Protein AF-A0A950PZ15-F1 (afdb_monomer)

Radius of gyration: 26.71 Å; Cα contacts (8 Å, |Δi|>4): 1167; chains: 1; bounding box: 74×47×78 Å

Nearest PDB structures (foldseek):
  2j6h-assembly1_B  TM=7.755E-01  e=8.321E-18  Escherichia coli
  3ooj-assembly1_D  TM=6.116E-01  e=2.075E-18  Escherichia coli
  3ooj-assembly1_B  TM=5.964E-01  e=4.493E-17  Escherichia coli
  3ooj-assembly1_E  TM=6.106E-01  e=2.197E-16  Escherichia coli
  1xfg-assembly1_A  TM=8.527E-01  e=1.320E-13  Escherichia coli

Structure (mmCIF, N/CA/C/O backbone):
data_AF-A0A950PZ15-F1
#
_entry.id   AF-A0A950PZ15-F1
#
loop_
_atom_site.group_PDB
_atom_site.id
_atom_site.type_symbol
_atom_site.label_atom_id
_atom_site.label_alt_id
_atom_site.label_comp_id
_atom_site.label_asym_id
_atom_site.label_entity_id
_atom_site.label_seq_id
_atom_site.pdbx_PDB_ins_code
_atom_site.Cartn_x
_atom_site.Cartn_y
_atom_site.Cartn_z
_atom_site.occupancy
_atom_site.B_iso_or_equiv
_atom_site.auth_seq_id
_atom_site.auth_comp_id
_atom_site.auth_asym_id
_atom_site.auth_atom_id
_atom_site.pdbx_PDB_model_num
ATOM 1 N N . MET A 1 1 ? 3.028 -14.295 1.672 1.00 61.94 1 MET A N 1
ATOM 2 C CA . MET A 1 1 ? 3.253 -13.187 2.635 1.00 61.94 1 MET A CA 1
ATOM 3 C C . MET A 1 1 ? 1.940 -12.449 2.779 1.00 61.94 1 MET A C 1
ATOM 5 O O . MET A 1 1 ? 1.240 -12.318 1.803 1.00 61.94 1 MET A O 1
ATOM 9 N N . CYS A 1 2 ? 1.546 -11.989 3.948 1.00 87.62 2 CYS A N 1
ATOM 10 C CA . CYS A 1 2 ? 0.302 -11.224 4.066 1.00 87.62 2 CYS A CA 1
ATOM 11 C C . CYS A 1 2 ? 0.495 -9.767 3.574 1.00 87.62 2 CYS A C 1
ATOM 13 O O . CYS A 1 2 ? 1.622 -9.350 3.293 1.00 87.62 2 CYS A O 1
ATOM 15 N N . GLY A 1 3 ? -0.577 -8.987 3.449 1.00 93.81 3 GLY A N 1
ATOM 16 C CA . GLY A 1 3 ? -0.534 -7.568 3.093 1.00 93.81 3 GLY A CA 1
ATOM 17 C C . GLY A 1 3 ? -1.126 -6.694 4.194 1.00 93.81 3 GLY A C 1
ATOM 18 O O . GLY A 1 3 ? -2.296 -6.861 4.508 1.00 93.81 3 GLY A O 1
ATOM 19 N N . ILE A 1 4 ? -0.359 -5.752 4.750 1.00 97.75 4 ILE A N 1
ATOM 20 C CA . ILE A 1 4 ? -0.868 -4.725 5.684 1.00 97.75 4 ILE A CA 1
ATOM 21 C C . ILE A 1 4 ? -1.201 -3.466 4.894 1.00 97.75 4 ILE A C 1
ATOM 23 O O . ILE A 1 4 ? -0.407 -3.073 4.038 1.00 97.75 4 ILE A O 1
ATOM 27 N N . ILE A 1 5 ? -2.324 -2.825 5.219 1.00 98.19 5 ILE A N 1
ATOM 28 C CA . ILE A 1 5 ? -2.656 -1.469 4.777 1.00 98.19 5 ILE A CA 1
ATOM 29 C C . ILE A 1 5 ? -3.187 -0.648 5.954 1.00 98.19 5 ILE A C 1
ATOM 31 O O . ILE A 1 5 ? -3.968 -1.146 6.760 1.00 98.19 5 ILE A O 1
ATOM 35 N N . ALA A 1 6 ? -2.811 0.619 6.050 1.00 98.44 6 ALA A N 1
ATOM 36 C CA . ALA A 1 6 ? -3.515 1.576 6.892 1.00 98.44 6 ALA A CA 1
ATOM 37 C C . ALA A 1 6 ? -3.532 2.952 6.232 1.00 98.44 6 ALA A C 1
ATOM 39 O O . ALA A 1 6 ? -2.592 3.316 5.523 1.00 98.44 6 ALA A O 1
ATOM 40 N N . VAL A 1 7 ? -4.598 3.710 6.470 1.00 98.44 7 VAL A N 1
ATOM 41 C CA . VAL A 1 7 ? -4.742 5.083 5.984 1.00 98.44 7 VAL A CA 1
ATOM 42 C C . VAL A 1 7 ? -5.100 5.966 7.167 1.00 98.44 7 VAL A C 1
ATOM 44 O O . VAL A 1 7 ? -6.135 5.770 7.807 1.00 98.44 7 VAL A O 1
ATOM 47 N N . LEU A 1 8 ? -4.222 6.927 7.441 1.00 97.38 8 LEU A N 1
ATOM 48 C CA . LEU A 1 8 ? -4.380 7.921 8.493 1.00 97.38 8 LEU A CA 1
ATOM 49 C C . LEU A 1 8 ? -4.271 9.305 7.855 1.00 97.38 8 LEU A C 1
ATOM 51 O O . LEU A 1 8 ? -3.208 9.677 7.358 1.00 97.38 8 LEU A O 1
ATOM 55 N N . SER A 1 9 ? -5.377 10.043 7.821 1.00 95.31 9 SER A N 1
ATOM 56 C CA . SER A 1 9 ? -5.491 11.308 7.086 1.00 95.31 9 SER A CA 1
ATOM 57 C C . SER A 1 9 ? -5.862 12.483 7.980 1.00 95.31 9 SER A C 1
ATOM 59 O O . SER A 1 9 ? -6.587 12.320 8.961 1.00 95.31 9 SER A O 1
ATOM 61 N N . ARG A 1 10 ? -5.451 13.686 7.576 1.00 94.62 10 ARG A N 1
ATOM 62 C CA . ARG A 1 10 ? -5.917 14.962 8.135 1.00 94.62 10 ARG A CA 1
ATOM 63 C C . ARG A 1 10 ? -6.850 15.687 7.156 1.00 94.62 10 ARG A C 1
ATOM 65 O O . ARG A 1 10 ? -6.909 15.317 5.983 1.00 94.62 10 ARG A O 1
ATOM 72 N N . PRO A 1 11 ? -7.580 16.726 7.607 1.00 93.44 11 PRO A N 1
ATOM 73 C CA . PRO A 1 11 ? -8.346 17.579 6.706 1.00 93.44 11 PRO A CA 1
ATOM 74 C C . PRO A 1 11 ? -7.471 18.163 5.595 1.00 93.44 11 PRO A C 1
ATOM 76 O O . PRO A 1 11 ? -6.325 18.538 5.843 1.00 93.44 11 PRO A O 1
ATOM 79 N N . ALA A 1 12 ? -8.037 18.261 4.391 1.00 92.75 12 ALA A N 1
ATOM 80 C CA . ALA A 1 12 ? -7.326 18.783 3.234 1.00 92.75 12 ALA A CA 1
ATOM 81 C C . ALA A 1 12 ? -6.809 20.208 3.487 1.00 92.75 12 ALA A C 1
ATOM 83 O O . ALA A 1 12 ? -7.537 21.072 3.983 1.00 92.75 12 ALA A O 1
ATOM 84 N N . THR A 1 13 ? -5.557 20.457 3.116 1.00 90.38 13 THR A N 1
ATOM 85 C CA . THR A 1 13 ? -4.885 21.750 3.318 1.00 90.38 13 THR A CA 1
ATOM 86 C C . THR A 1 13 ? -4.995 22.688 2.119 1.00 90.38 13 THR A C 1
ATOM 88 O O . THR A 1 13 ? -4.675 23.874 2.231 1.00 90.38 13 THR A O 1
ATOM 91 N N . ARG A 1 14 ? -5.502 22.193 0.984 1.00 94.06 14 ARG A N 1
ATOM 92 C CA . ARG A 1 14 ? -5.717 22.965 -0.245 1.00 94.06 14 ARG A CA 1
ATOM 93 C C . ARG A 1 14 ? -7.163 22.883 -0.746 1.00 94.06 14 ARG A C 1
ATOM 95 O O . ARG A 1 14 ? -7.847 21.897 -0.471 1.00 94.06 14 ARG A O 1
ATOM 102 N N . PRO A 1 15 ? -7.626 23.884 -1.518 1.00 93.62 15 PRO A N 1
ATOM 103 C CA . PRO A 1 15 ? -8.917 23.807 -2.190 1.00 93.62 15 PRO A CA 1
ATOM 104 C C . PRO A 1 15 ? -8.911 22.784 -3.338 1.00 93.62 15 PRO A C 1
ATOM 106 O O . PRO A 1 15 ? -7.854 22.374 -3.834 1.00 93.62 15 PRO A O 1
ATOM 109 N N . ALA A 1 16 ? -10.114 22.415 -3.785 1.00 94.94 16 ALA A N 1
ATOM 110 C CA . ALA A 1 16 ? -10.309 21.688 -5.035 1.00 94.94 16 ALA A CA 1
ATOM 111 C C . ALA A 1 16 ? -9.708 22.477 -6.220 1.00 94.94 16 ALA A C 1
ATOM 113 O O . ALA A 1 16 ? -9.773 23.712 -6.228 1.00 94.94 16 ALA A O 1
ATOM 114 N N . PRO A 1 17 ? -9.081 21.796 -7.198 1.00 96.38 17 PRO A N 1
ATOM 115 C CA . PRO A 1 17 ? -8.518 22.451 -8.375 1.00 96.38 17 PRO A CA 1
ATOM 116 C C . PRO A 1 17 ? -9.595 23.133 -9.228 1.00 96.38 17 PRO A C 1
ATOM 118 O O . PRO A 1 17 ? -10.727 22.660 -9.307 1.00 96.38 17 PRO A O 1
ATOM 121 N N . ASP A 1 18 ? -9.217 24.221 -9.907 1.00 96.81 18 ASP A N 1
ATOM 122 C CA . ASP A 1 18 ? -10.120 24.928 -10.816 1.00 96.81 18 ASP A CA 1
ATOM 123 C C . ASP A 1 18 ? -10.518 24.033 -12.014 1.00 96.81 18 ASP A C 1
ATOM 125 O O . ASP A 1 18 ? -9.640 23.530 -12.728 1.00 96.81 18 ASP A O 1
ATOM 129 N N . PRO A 1 19 ? -11.826 23.843 -12.274 1.00 96.69 19 PRO A N 1
ATOM 130 C CA . PRO A 1 19 ? -12.324 23.040 -13.391 1.00 96.69 19 PRO A CA 1
ATOM 131 C C . PRO A 1 19 ? -11.833 23.501 -14.765 1.00 96.69 19 PRO A C 1
ATOM 133 O O . PRO A 1 19 ? -11.508 22.672 -15.615 1.00 96.69 19 PRO A O 1
ATOM 136 N N . GLY A 1 20 ? -11.790 24.817 -14.997 1.00 97.31 20 GLY A N 1
ATOM 137 C CA . GLY A 1 20 ? -11.368 25.391 -16.274 1.00 97.31 20 GLY A CA 1
ATOM 138 C C . GLY A 1 20 ? -9.893 25.117 -16.543 1.00 97.31 20 GLY A C 1
ATOM 139 O O . GLY A 1 20 ? -9.538 24.671 -17.633 1.00 97.31 20 GLY A O 1
ATOM 140 N N . TRP A 1 21 ? -9.059 25.286 -15.518 1.00 97.81 21 TRP A N 1
ATOM 141 C CA . TRP A 1 21 ? -7.638 24.969 -15.552 1.00 97.81 21 TRP A CA 1
ATOM 142 C C . TRP A 1 21 ? -7.389 23.489 -15.859 1.00 97.81 21 TRP A C 1
ATOM 144 O O . TRP A 1 21 ? -6.567 23.184 -16.720 1.00 97.81 21 TRP A O 1
ATOM 154 N N . LEU A 1 22 ? -8.118 22.561 -15.226 1.00 97.94 22 LEU A N 1
ATOM 155 C CA . LEU A 1 22 ? -7.974 21.123 -15.501 1.00 97.94 22 LEU A CA 1
ATOM 156 C C . LEU A 1 22 ? -8.229 20.798 -16.977 1.00 97.94 22 LEU A C 1
ATOM 158 O O . LEU A 1 22 ? -7.446 20.085 -17.607 1.00 97.94 22 LEU A O 1
ATOM 162 N N . VAL A 1 23 ? -9.313 21.342 -17.531 1.00 97.44 23 VAL A N 1
ATOM 163 C CA . VAL A 1 23 ? -9.720 21.110 -18.922 1.00 97.44 23 VAL A CA 1
ATOM 164 C C . VAL A 1 23 ? -8.720 21.729 -19.895 1.00 97.44 23 VAL A C 1
ATOM 166 O O . VAL A 1 23 ? -8.319 21.073 -20.856 1.00 97.44 23 VAL A O 1
ATOM 169 N N . GLU A 1 24 ? -8.280 22.961 -19.635 1.00 98.12 24 GLU A N 1
ATOM 170 C CA . GLU A 1 24 ? -7.276 23.651 -20.448 1.00 98.12 24 GLU A CA 1
ATOM 171 C C . GLU A 1 24 ? -5.953 22.875 -20.477 1.00 98.12 24 GLU A C 1
ATOM 173 O O . GLU A 1 24 ? -5.402 22.632 -21.551 1.00 98.12 24 GLU A O 1
ATOM 178 N N . ARG A 1 25 ? -5.459 22.433 -19.313 1.00 98.12 25 ARG A N 1
ATOM 179 C CA . ARG A 1 25 ? -4.197 21.687 -19.207 1.00 98.12 25 ARG A CA 1
ATOM 180 C C . ARG A 1 25 ? -4.287 20.323 -19.879 1.00 98.12 25 ARG A C 1
ATOM 182 O O . ARG A 1 25 ? -3.388 19.973 -20.636 1.00 98.12 25 ARG A O 1
ATOM 189 N N . ALA A 1 26 ? -5.371 19.577 -19.672 1.00 97.06 26 ALA A N 1
ATOM 190 C CA . ALA A 1 26 ? -5.558 18.288 -20.335 1.00 97.06 26 ALA A CA 1
ATOM 191 C C . ALA A 1 26 ? -5.613 18.441 -21.868 1.00 97.06 26 ALA A C 1
ATOM 193 O O . ALA A 1 26 ? -4.955 17.690 -22.589 1.00 97.06 26 ALA A O 1
ATOM 194 N N . ALA A 1 27 ? -6.330 19.451 -22.374 1.00 97.81 27 ALA A N 1
ATOM 195 C CA . ALA A 1 27 ? -6.372 19.753 -23.804 1.00 97.81 27 ALA A CA 1
ATOM 196 C C . ALA A 1 27 ? -4.999 20.177 -24.352 1.00 97.81 27 ALA A C 1
ATOM 198 O O . ALA A 1 27 ? -4.621 19.755 -25.445 1.00 97.81 27 ALA A O 1
ATOM 199 N N . ALA A 1 28 ? -4.231 20.965 -23.593 1.00 97.69 28 ALA A N 1
ATOM 200 C CA . ALA A 1 28 ? -2.872 21.350 -23.962 1.00 97.69 28 ALA A CA 1
ATOM 201 C C . ALA A 1 28 ? -1.939 20.134 -24.050 1.00 97.69 28 ALA A C 1
ATOM 203 O O . ALA A 1 28 ? -1.218 20.004 -25.034 1.00 97.69 28 ALA A O 1
ATOM 204 N N . ALA A 1 29 ? -1.996 19.210 -23.083 1.00 97.38 29 ALA A N 1
ATOM 205 C CA . ALA A 1 29 ? -1.228 17.966 -23.141 1.00 97.38 29 ALA A CA 1
ATOM 206 C C . ALA A 1 29 ? -1.559 17.153 -24.399 1.00 97.38 29 ALA A C 1
ATOM 208 O O . ALA A 1 29 ? -0.649 16.725 -25.104 1.00 97.38 29 ALA A O 1
ATOM 209 N N . ALA A 1 30 ? -2.849 17.000 -24.714 1.00 97.12 30 ALA A N 1
ATOM 210 C CA . ALA A 1 30 ? -3.300 16.304 -25.916 1.00 97.12 30 ALA A CA 1
ATOM 211 C C . ALA A 1 30 ? -2.791 16.961 -27.209 1.00 97.12 30 ALA A C 1
ATOM 213 O O . ALA A 1 30 ? -2.390 16.257 -28.132 1.00 97.12 30 ALA A O 1
ATOM 214 N N . ALA A 1 31 ? -2.769 18.296 -27.275 1.00 95.88 31 ALA A N 1
ATOM 215 C CA . ALA A 1 31 ? -2.274 19.025 -28.444 1.00 95.88 31 ALA A CA 1
ATOM 216 C C . ALA A 1 31 ? -0.743 18.951 -28.599 1.00 95.88 31 ALA A C 1
ATOM 218 O O . ALA A 1 31 ? -0.238 19.084 -29.713 1.00 95.88 31 ALA A O 1
ATOM 219 N N . SER A 1 32 ? -0.017 18.748 -27.495 1.00 94.69 32 SER A N 1
ATOM 220 C CA . SER A 1 32 ? 1.446 18.645 -27.473 1.00 94.69 32 SER A CA 1
ATOM 221 C C . SER A 1 32 ? 1.978 17.274 -27.888 1.00 94.69 32 SER A C 1
ATOM 223 O O . SER A 1 32 ? 3.173 17.161 -28.154 1.00 94.69 32 SER A O 1
ATOM 225 N N . VAL A 1 33 ? 1.141 16.230 -27.955 1.00 95.25 33 VAL A N 1
ATOM 226 C CA . VAL A 1 33 ? 1.595 14.905 -28.406 1.00 95.25 33 VAL A CA 1
ATOM 227 C C . VAL A 1 33 ? 1.937 14.967 -29.901 1.00 95.25 33 VAL A C 1
ATOM 229 O O . VAL A 1 33 ? 1.051 15.215 -30.725 1.00 95.25 33 VAL A O 1
ATOM 232 N N . PRO A 1 34 ? 3.209 14.759 -30.289 1.00 93.81 34 PRO A N 1
ATOM 233 C CA . PRO A 1 34 ? 3.625 14.937 -31.671 1.00 93.81 34 PRO A CA 1
ATOM 234 C C . PRO A 1 34 ? 3.184 13.759 -32.547 1.00 93.81 34 PRO A C 1
ATOM 236 O O . PRO A 1 34 ? 3.093 12.615 -32.104 1.00 93.81 34 PRO A O 1
ATOM 239 N N . ALA A 1 35 ? 2.990 14.024 -33.839 1.00 91.19 35 ALA A N 1
ATOM 240 C CA . ALA A 1 35 ? 2.902 12.956 -34.832 1.00 91.19 35 ALA A CA 1
ATOM 241 C C . ALA A 1 35 ? 4.288 12.310 -35.049 1.00 91.19 35 ALA A C 1
ATOM 243 O O . ALA A 1 35 ? 5.297 13.002 -34.911 1.00 91.19 35 ALA A O 1
ATOM 244 N N . PRO A 1 36 ? 4.376 11.042 -35.499 1.00 86.25 36 PRO A N 1
ATOM 245 C CA . PRO A 1 36 ? 5.661 10.360 -35.701 1.00 86.25 36 PRO A CA 1
ATOM 246 C C . PRO A 1 36 ? 6.640 11.030 -36.680 1.00 86.25 36 PRO A C 1
ATOM 248 O O . PRO A 1 36 ? 7.835 10.763 -36.645 1.00 86.25 36 PRO A O 1
ATOM 251 N N . THR A 1 37 ? 6.151 11.903 -37.565 1.00 79.62 37 THR A N 1
ATOM 252 C CA . THR A 1 37 ? 6.972 12.696 -38.500 1.00 79.62 37 THR A CA 1
ATOM 253 C C . THR A 1 37 ? 7.346 14.081 -37.956 1.00 79.62 37 THR A C 1
ATOM 255 O O . THR A 1 37 ? 7.822 14.927 -38.713 1.00 79.62 37 THR A O 1
ATOM 258 N N . GLY A 1 38 ? 7.043 14.360 -36.687 1.00 76.31 38 GLY A N 1
ATOM 259 C CA . GLY A 1 38 ? 7.308 15.636 -36.031 1.00 76.31 38 GLY A CA 1
ATOM 260 C C . GLY A 1 38 ? 8.795 15.878 -35.771 1.00 76.31 38 GLY A C 1
ATOM 261 O O . GLY A 1 38 ? 9.592 14.946 -35.689 1.00 76.31 38 GLY A O 1
ATOM 262 N N . GLN A 1 39 ? 9.164 17.151 -35.639 1.00 76.88 39 GLN A N 1
ATOM 263 C CA . GLN A 1 39 ? 10.465 17.548 -35.094 1.00 76.88 39 GLN A CA 1
ATOM 264 C C . GLN A 1 39 ? 10.415 17.504 -33.561 1.00 76.88 39 GLN A C 1
ATOM 266 O O . GLN A 1 39 ? 9.332 17.581 -32.987 1.00 76.88 39 GLN A O 1
ATOM 271 N N . ASP A 1 40 ? 11.575 17.359 -32.916 1.00 86.12 40 ASP A N 1
ATOM 272 C CA . ASP A 1 40 ? 11.737 17.420 -31.455 1.00 86.12 40 ASP A CA 1
ATOM 273 C C . ASP A 1 40 ? 10.819 16.476 -30.649 1.00 86.12 40 ASP A C 1
ATOM 275 O O . ASP A 1 40 ? 10.386 16.808 -29.545 1.00 86.12 40 ASP A O 1
ATOM 279 N N . LEU A 1 41 ? 10.565 15.269 -31.181 1.00 91.19 41 LEU A N 1
ATOM 280 C CA . LEU A 1 41 ? 9.640 14.275 -30.610 1.00 91.19 41 LEU A CA 1
ATOM 281 C C . LEU A 1 41 ? 9.799 14.110 -29.093 1.00 91.19 41 LEU A C 1
ATOM 283 O O . LEU A 1 41 ? 8.831 14.254 -28.351 1.00 91.19 41 LEU A O 1
ATOM 287 N N . THR A 1 42 ? 11.022 13.843 -28.629 1.00 93.56 42 THR A N 1
ATOM 288 C CA . THR A 1 42 ? 11.321 13.601 -27.211 1.00 93.56 42 THR A CA 1
ATOM 289 C C . THR A 1 42 ? 10.950 14.792 -26.328 1.00 93.56 42 THR A C 1
ATOM 291 O O . THR A 1 42 ? 10.376 14.597 -25.257 1.00 93.56 42 THR A O 1
ATOM 294 N N . ALA A 1 43 ? 11.226 16.020 -26.777 1.00 94.81 43 ALA A N 1
ATOM 295 C CA . ALA A 1 43 ? 10.901 17.226 -26.020 1.00 94.81 43 ALA A CA 1
ATOM 296 C C . ALA A 1 43 ? 9.382 17.435 -25.942 1.00 94.81 43 ALA A C 1
ATOM 298 O O . ALA A 1 43 ? 8.852 17.615 -24.851 1.00 94.81 43 ALA A O 1
ATOM 299 N N . SER A 1 44 ? 8.664 17.307 -27.064 1.00 96.06 44 SER A N 1
ATOM 300 C CA . SER A 1 44 ? 7.201 17.460 -27.087 1.00 96.06 44 SER A CA 1
ATOM 301 C C . SER A 1 44 ? 6.474 16.397 -26.254 1.00 96.06 44 SER A C 1
ATOM 303 O O . SER A 1 44 ? 5.520 16.712 -25.543 1.00 96.06 44 SER A O 1
ATOM 305 N N . ILE A 1 45 ? 6.949 15.146 -26.279 1.00 97.56 45 ILE A N 1
ATOM 306 C CA . ILE A 1 45 ? 6.438 14.070 -25.413 1.00 97.56 45 ILE A CA 1
ATOM 307 C C . ILE A 1 45 ? 6.703 14.406 -23.940 1.00 97.56 45 ILE A C 1
ATOM 309 O O . ILE A 1 45 ? 5.813 14.252 -23.102 1.00 97.56 45 ILE A O 1
ATOM 313 N N . GLY A 1 46 ? 7.905 14.898 -23.624 1.00 97.31 46 GLY A N 1
ATOM 314 C CA . GLY A 1 46 ? 8.274 15.335 -22.278 1.00 97.31 46 GLY A CA 1
ATOM 315 C C . GLY A 1 46 ? 7.411 16.488 -21.755 1.00 97.31 46 GLY A C 1
ATOM 316 O O . GLY A 1 46 ? 7.008 16.460 -20.590 1.00 97.31 46 GLY A O 1
ATOM 317 N N . ASP A 1 47 ? 7.079 17.457 -22.608 1.00 96.75 47 ASP A N 1
ATOM 318 C CA . ASP A 1 47 ? 6.190 18.575 -22.278 1.00 96.75 47 ASP A CA 1
ATOM 319 C C . ASP A 1 47 ? 4.757 18.093 -22.025 1.00 96.75 47 ASP A C 1
ATOM 321 O O . ASP A 1 47 ? 4.147 18.464 -21.020 1.00 96.75 47 ASP A O 1
ATOM 325 N N . ALA A 1 48 ? 4.226 17.218 -22.887 1.00 97.94 48 ALA A N 1
ATOM 326 C CA . ALA A 1 48 ? 2.911 16.609 -22.687 1.00 97.94 48 ALA A CA 1
ATOM 327 C C . ALA A 1 48 ? 2.847 15.829 -21.361 1.00 97.94 48 ALA A C 1
ATOM 329 O O . ALA A 1 48 ? 1.877 15.959 -20.610 1.00 97.94 48 ALA A O 1
ATOM 330 N N . ALA A 1 49 ? 3.905 15.076 -21.037 1.00 98.38 49 ALA A N 1
ATOM 331 C CA . ALA A 1 49 ? 4.011 14.339 -19.783 1.00 98.38 49 ALA A CA 1
ATOM 332 C C . ALA A 1 49 ? 4.011 15.281 -18.572 1.00 98.38 49 ALA A C 1
ATOM 334 O O . ALA A 1 49 ? 3.230 15.083 -17.645 1.00 98.38 49 ALA A O 1
ATOM 335 N N . ALA A 1 50 ? 4.821 16.345 -18.601 1.00 98.25 50 ALA A N 1
ATOM 336 C CA . ALA A 1 50 ? 4.891 17.328 -17.520 1.00 98.25 50 ALA A CA 1
ATOM 337 C C . ALA A 1 50 ? 3.535 18.008 -17.258 1.00 98.25 50 ALA A C 1
ATOM 339 O O . ALA A 1 50 ? 3.145 18.205 -16.107 1.00 98.25 50 ALA A O 1
ATOM 340 N N . VAL A 1 51 ? 2.782 18.324 -18.316 1.00 98.31 51 VAL A N 1
ATOM 341 C CA . VAL A 1 51 ? 1.436 18.897 -18.182 1.00 98.31 51 VAL A CA 1
ATOM 342 C C . VAL A 1 51 ? 0.475 17.912 -17.507 1.00 98.31 51 VAL A C 1
ATOM 344 O O . VAL A 1 51 ? -0.269 18.318 -16.614 1.00 98.31 51 VAL A O 1
ATOM 347 N N . LEU A 1 52 ? 0.487 16.630 -17.888 1.00 98.50 52 LEU A N 1
ATOM 348 C CA . LEU A 1 52 ? -0.364 15.618 -17.250 1.00 98.50 52 LEU A CA 1
ATOM 349 C C . LEU A 1 52 ? 0.058 15.305 -15.811 1.00 98.50 52 LEU A C 1
ATOM 351 O O . LEU A 1 52 ? -0.806 15.047 -14.979 1.00 98.50 52 LEU A O 1
ATOM 355 N N . GLU A 1 53 ? 1.346 15.379 -15.484 1.00 98.12 53 GLU A N 1
ATOM 356 C CA . GLU A 1 53 ? 1.828 15.254 -14.103 1.00 98.12 53 GLU A CA 1
ATOM 357 C C . GLU A 1 53 ? 1.335 16.399 -13.210 1.00 98.12 53 GLU A C 1
ATOM 359 O O . GLU A 1 53 ? 1.013 16.176 -12.042 1.00 98.12 53 GLU A O 1
ATOM 364 N N . ASP A 1 54 ? 1.232 17.622 -13.741 1.00 98.00 54 ASP A N 1
ATOM 365 C CA . ASP A 1 54 ? 0.617 18.736 -13.014 1.00 98.00 54 ASP A CA 1
ATOM 366 C C . ASP A 1 54 ? -0.873 18.491 -12.763 1.00 98.00 54 ASP A C 1
ATOM 368 O O . ASP A 1 54 ? -1.367 18.771 -11.667 1.00 98.00 54 ASP A O 1
ATOM 372 N N . VAL A 1 55 ? -1.579 17.948 -13.760 1.00 98.25 55 VAL A N 1
ATOM 373 C CA . VAL A 1 55 ? -2.991 17.562 -13.637 1.00 98.25 55 VAL A CA 1
ATOM 374 C C . VAL A 1 55 ? -3.155 16.447 -12.598 1.00 98.25 55 VAL A C 1
ATOM 376 O O . VAL A 1 55 ? -3.987 16.590 -11.705 1.00 98.25 55 VAL A O 1
ATOM 379 N N . ASP A 1 56 ? -2.336 15.388 -12.640 1.00 97.81 56 ASP A N 1
ATOM 380 C CA . ASP A 1 56 ? -2.318 14.331 -11.616 1.00 97.81 56 ASP A CA 1
ATOM 381 C C . ASP A 1 56 ? -2.116 14.924 -10.221 1.00 97.81 56 ASP A C 1
ATOM 383 O O . ASP A 1 56 ? -2.927 14.677 -9.330 1.00 97.81 56 ASP A O 1
ATOM 387 N N . ARG A 1 57 ? -1.083 15.758 -10.036 1.00 96.38 57 ARG A N 1
ATOM 388 C CA . ARG A 1 57 ? -0.759 16.375 -8.742 1.00 96.38 57 ARG A CA 1
ATOM 389 C C . ARG A 1 57 ? -1.924 17.198 -8.195 1.00 96.38 57 ARG A 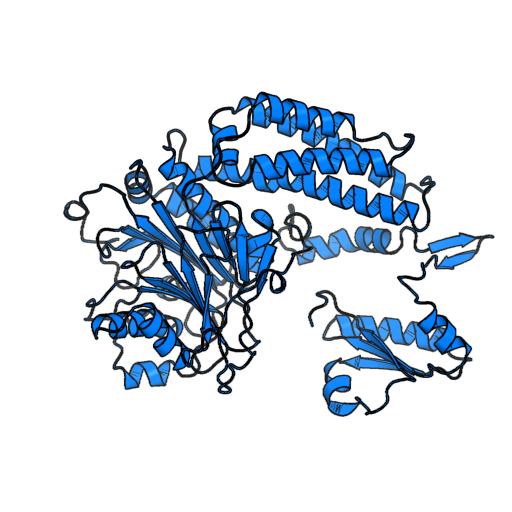C 1
ATOM 391 O O . ARG A 1 57 ? -2.250 17.070 -7.019 1.00 96.38 57 ARG A O 1
ATOM 398 N N . ALA A 1 58 ? -2.572 17.999 -9.039 1.00 96.69 58 ALA A N 1
ATOM 399 C CA . ALA A 1 58 ? -3.730 18.806 -8.658 1.00 96.69 58 ALA A CA 1
ATOM 400 C C . ALA A 1 58 ? -4.963 17.959 -8.282 1.00 96.69 58 ALA A C 1
ATOM 402 O O . ALA A 1 58 ? -5.813 18.405 -7.508 1.00 96.69 58 ALA A O 1
ATOM 403 N N . LEU A 1 59 ? -5.061 16.734 -8.802 1.00 97.00 59 LEU A N 1
ATOM 404 C CA . LEU A 1 59 ? -6.164 15.802 -8.568 1.00 97.00 59 LEU A CA 1
ATOM 405 C C . LEU A 1 59 ? -5.915 14.808 -7.424 1.00 97.00 59 LEU A C 1
ATOM 407 O O . LEU A 1 59 ? -6.769 13.960 -7.163 1.00 97.00 59 LEU A O 1
ATOM 411 N N . ARG A 1 60 ? -4.776 14.871 -6.726 1.00 95.62 60 ARG A N 1
ATOM 412 C CA . ARG A 1 60 ? -4.522 13.984 -5.579 1.00 95.62 60 ARG A CA 1
ATOM 413 C C . ARG A 1 60 ? -5.461 14.288 -4.406 1.00 95.62 60 ARG A C 1
ATOM 415 O O . ARG A 1 60 ? -5.988 15.391 -4.273 1.00 95.62 60 ARG A O 1
ATOM 422 N N . GLY A 1 61 ? -5.663 13.293 -3.547 1.00 95.25 61 GLY A N 1
ATOM 423 C CA . GLY A 1 61 ? -6.410 13.442 -2.299 1.00 95.25 61 GLY A CA 1
ATOM 424 C C . GLY A 1 61 ? -7.889 13.816 -2.460 1.00 95.25 61 GLY A C 1
ATOM 425 O O . GLY A 1 61 ? -8.471 13.786 -3.545 1.00 95.25 61 GLY A O 1
ATOM 426 N N . VAL A 1 62 ? -8.498 14.195 -1.335 1.00 96.44 62 VAL A N 1
ATOM 427 C CA . VAL A 1 62 ? -9.915 14.588 -1.254 1.00 96.44 62 VAL A CA 1
ATOM 428 C C . VAL A 1 62 ? -10.273 15.755 -2.190 1.00 96.44 62 VAL A C 1
ATOM 430 O O . VAL A 1 62 ? -11.310 15.655 -2.847 1.00 96.44 62 VAL A O 1
ATOM 433 N N . PRO A 1 63 ? -9.449 16.816 -2.339 1.00 96.31 63 PRO A N 1
ATOM 434 C CA . PRO A 1 63 ? -9.795 17.937 -3.214 1.00 96.31 63 PRO A CA 1
ATOM 435 C C . PRO A 1 63 ? -9.989 17.541 -4.686 1.00 96.31 63 PRO A C 1
ATOM 437 O O . PRO A 1 63 ? -10.862 18.082 -5.361 1.00 96.31 63 PRO A O 1
ATOM 440 N N . GLY A 1 64 ? -9.205 16.584 -5.195 1.00 96.00 64 GLY A N 1
ATOM 441 C CA . GLY A 1 64 ? -9.371 16.090 -6.564 1.00 96.00 64 GLY A CA 1
ATOM 442 C C . GLY A 1 64 ? -10.643 15.266 -6.752 1.00 96.00 64 GLY A C 1
ATOM 443 O O . GLY A 1 64 ? -11.340 15.426 -7.752 1.00 96.00 64 GLY A O 1
ATOM 444 N N . VAL A 1 65 ? -10.996 14.440 -5.762 1.00 95.75 65 VAL A N 1
ATOM 445 C CA . VAL A 1 65 ? -12.275 13.712 -5.759 1.00 95.75 65 VAL A CA 1
ATOM 446 C C . VAL A 1 65 ? -13.453 14.688 -5.744 1.00 95.75 65 VAL A C 1
ATOM 448 O O . VAL A 1 65 ? -14.382 14.533 -6.534 1.00 95.75 65 VAL A O 1
ATOM 451 N N . GLN A 1 66 ? -13.397 15.721 -4.900 1.00 94.19 66 GLN A N 1
ATOM 452 C CA . GLN A 1 66 ? -14.428 16.760 -4.830 1.00 94.19 66 GLN A CA 1
ATOM 453 C C . GLN A 1 66 ? -14.606 17.486 -6.165 1.00 94.19 66 GLN A C 1
ATOM 455 O O . GLN A 1 66 ? -15.740 17.633 -6.612 1.00 94.19 66 GLN A O 1
ATOM 460 N N . ALA A 1 67 ? -13.515 17.848 -6.851 1.00 94.69 67 ALA A N 1
ATOM 461 C CA . ALA A 1 67 ? -13.595 18.495 -8.161 1.00 94.69 67 ALA A CA 1
ATOM 462 C C . ALA A 1 67 ? -14.400 17.671 -9.180 1.00 94.69 67 ALA A C 1
ATOM 464 O O . ALA A 1 67 ? -15.193 18.228 -9.939 1.00 94.69 67 ALA A O 1
ATOM 465 N N . PHE A 1 68 ? -14.247 16.344 -9.179 1.00 93.88 68 PHE A N 1
ATOM 466 C CA . PHE A 1 68 ? -15.008 15.471 -10.075 1.00 93.88 68 PHE A CA 1
ATOM 467 C C . PHE A 1 68 ? -16.471 15.300 -9.669 1.00 93.88 68 PHE A C 1
ATOM 469 O O . PHE A 1 68 ? -17.335 15.241 -10.543 1.00 93.88 68 PHE A O 1
ATOM 476 N N . ILE A 1 69 ? -16.758 15.255 -8.367 1.00 90.50 69 ILE A N 1
ATOM 477 C CA . ILE A 1 69 ? -18.130 15.157 -7.851 1.00 90.50 69 ILE A CA 1
ATOM 478 C C . ILE A 1 69 ? -18.913 16.443 -8.144 1.00 90.50 69 ILE A C 1
ATOM 480 O O . ILE A 1 69 ? -20.056 16.385 -8.594 1.00 90.50 69 ILE A O 1
ATOM 484 N N . GLU A 1 70 ? -18.298 17.604 -7.921 1.00 91.75 70 GLU A N 1
ATOM 485 C CA . GLU A 1 70 ? -18.930 18.916 -8.101 1.00 91.75 70 GLU A CA 1
ATOM 486 C C . GLU A 1 70 ? -19.041 19.319 -9.579 1.00 91.75 70 GLU A C 1
ATOM 488 O O . GLU A 1 70 ? -19.974 20.031 -9.964 1.00 91.75 70 GLU A O 1
ATOM 493 N N . HIS A 1 71 ? -18.135 18.827 -10.432 1.00 93.56 71 HIS A N 1
ATOM 494 C CA . HIS A 1 71 ? -18.093 19.168 -11.853 1.00 93.56 71 HIS A CA 1
ATOM 495 C C . HIS A 1 71 ? -18.028 17.935 -12.776 1.00 93.56 71 HIS A C 1
ATOM 497 O O . HIS A 1 71 ? -17.032 17.744 -13.477 1.00 93.56 71 HIS A O 1
ATOM 503 N N . PRO A 1 72 ? -19.111 17.143 -12.904 1.00 90.75 72 PRO A N 1
ATOM 504 C CA . PRO A 1 72 ? -19.112 15.924 -13.722 1.00 90.75 72 PRO A CA 1
ATOM 505 C C . PRO A 1 72 ? -18.733 16.136 -15.198 1.00 90.75 72 PRO A C 1
ATOM 507 O O . PRO A 1 72 ? -18.142 15.261 -15.821 1.00 90.75 72 PRO A O 1
ATOM 510 N N . ASN A 1 73 ? -19.008 17.316 -15.768 1.00 93.00 73 ASN A N 1
ATOM 511 C CA . ASN A 1 73 ? -18.633 17.639 -17.153 1.00 93.00 73 ASN A CA 1
ATOM 512 C C . ASN A 1 73 ? -17.109 17.643 -17.382 1.00 93.00 73 ASN A C 1
ATOM 514 O O . ASN A 1 73 ? -16.658 17.367 -18.494 1.00 93.00 73 ASN A O 1
ATOM 518 N N . VAL A 1 74 ? -16.321 17.934 -16.341 1.00 94.44 74 VAL A N 1
ATOM 519 C CA . VAL A 1 74 ? -14.850 17.922 -16.391 1.00 94.44 74 VAL A CA 1
ATOM 520 C C . VAL A 1 74 ? -14.341 16.507 -16.652 1.00 94.44 74 VAL A C 1
ATOM 522 O O . VAL A 1 74 ? -13.389 16.335 -17.407 1.00 94.44 74 VAL A O 1
ATOM 525 N N . VAL A 1 75 ? -15.005 15.486 -16.098 1.00 93.69 75 VAL A N 1
ATOM 526 C CA . VAL A 1 75 ? -14.636 14.075 -16.289 1.00 93.69 75 VAL A CA 1
ATOM 527 C C . VAL A 1 75 ? -14.669 13.700 -17.769 1.00 93.69 75 VAL A C 1
ATOM 529 O O . VAL A 1 75 ? -13.689 13.171 -18.289 1.00 93.69 75 VAL A O 1
ATOM 532 N N . GLU A 1 76 ? -15.754 14.030 -18.471 1.00 93.81 76 GLU A N 1
ATOM 533 C CA . GLU A 1 76 ? -15.900 13.721 -19.899 1.00 93.81 76 GLU A CA 1
ATOM 534 C C . GLU A 1 76 ? -14.863 14.451 -20.760 1.00 93.81 76 GLU A C 1
ATOM 536 O O . GLU A 1 76 ? -14.286 13.874 -21.685 1.00 93.81 76 GLU A O 1
ATOM 541 N N . GLN A 1 77 ? -14.565 15.709 -20.429 1.00 96.38 77 GLN A N 1
ATOM 542 C CA . GLN A 1 77 ? -13.550 16.494 -21.133 1.00 96.38 77 GLN A CA 1
ATOM 543 C C . GLN A 1 77 ? -12.140 15.928 -20.921 1.00 96.38 77 GLN A C 1
ATOM 545 O O . GLN A 1 77 ? -11.383 15.800 -21.887 1.00 96.38 77 GLN A O 1
ATOM 550 N N . LEU A 1 78 ? -11.800 15.524 -19.692 1.00 96.81 78 LEU A N 1
ATOM 551 C CA . LEU A 1 78 ? -10.527 14.865 -19.394 1.00 96.81 78 LEU A CA 1
ATOM 552 C C . LEU A 1 78 ? -10.415 13.518 -20.108 1.00 96.81 78 LEU A C 1
ATOM 554 O O . LEU A 1 78 ? -9.379 13.244 -20.709 1.00 96.81 78 LEU A O 1
ATOM 558 N N . ARG A 1 79 ? -11.474 12.698 -20.104 1.00 96.56 79 ARG A N 1
ATOM 559 C CA . ARG A 1 79 ? -11.508 11.422 -20.840 1.00 96.56 79 ARG A CA 1
ATOM 560 C C . ARG A 1 79 ? -11.252 11.628 -22.334 1.00 96.56 79 ARG A C 1
ATOM 562 O O . ARG A 1 79 ? -10.471 10.881 -22.914 1.00 96.56 79 ARG A O 1
ATOM 569 N N . GLY A 1 80 ? -11.853 12.651 -22.944 1.00 97.56 80 GLY A N 1
ATOM 570 C CA . GLY A 1 80 ? -11.625 12.986 -24.354 1.00 97.56 80 GLY A CA 1
ATOM 571 C C . GLY A 1 80 ? -10.182 13.410 -24.656 1.00 97.56 80 GLY A C 1
ATOM 572 O O . GLY A 1 80 ? -9.593 12.960 -25.643 1.00 97.56 80 GLY A O 1
ATOM 573 N N . ALA A 1 81 ? -9.588 14.238 -23.793 1.00 97.88 81 ALA A N 1
ATOM 574 C CA . ALA A 1 81 ? -8.191 14.645 -23.923 1.00 97.88 81 ALA A CA 1
ATOM 575 C C . ALA A 1 81 ? -7.228 13.457 -23.752 1.00 97.88 81 ALA A C 1
ATOM 577 O O . ALA A 1 81 ? -6.353 13.253 -24.590 1.00 97.88 81 ALA A O 1
ATOM 578 N N . LEU A 1 82 ? -7.434 12.627 -22.725 1.00 98.00 82 LEU A N 1
ATOM 579 C CA . LEU A 1 82 ? -6.629 11.427 -22.473 1.00 98.00 82 LEU A CA 1
ATOM 580 C C . LEU A 1 82 ? -6.735 10.415 -23.619 1.00 98.00 82 LEU A C 1
ATOM 582 O O . LEU A 1 82 ? -5.717 9.896 -24.052 1.00 98.00 82 LEU A O 1
ATOM 586 N N . ALA A 1 83 ? -7.924 10.213 -24.197 1.00 98.06 83 ALA A N 1
ATOM 587 C CA . ALA A 1 83 ? -8.085 9.349 -25.368 1.00 98.06 83 ALA A CA 1
ATOM 588 C C . ALA A 1 83 ? -7.288 9.847 -26.589 1.00 98.06 83 ALA A C 1
ATOM 590 O O . ALA A 1 83 ? -6.796 9.047 -27.384 1.00 98.06 83 ALA A O 1
ATOM 591 N N . THR A 1 84 ? -7.139 11.168 -26.738 1.00 98.00 84 THR A N 1
ATOM 592 C CA . THR A 1 84 ? -6.295 11.762 -27.788 1.00 98.00 84 THR A CA 1
ATOM 593 C C . THR A 1 84 ? -4.811 11.511 -27.511 1.00 98.00 84 THR A C 1
ATOM 595 O O . THR A 1 84 ? -4.070 11.169 -28.431 1.00 98.00 84 THR A O 1
ATOM 598 N N . VAL A 1 85 ? -4.386 11.631 -26.248 1.00 98.19 85 VAL A N 1
ATOM 599 C CA . VAL A 1 85 ? -3.017 11.303 -25.817 1.00 98.19 85 VAL A CA 1
ATOM 600 C C . VAL A 1 85 ? -2.705 9.830 -26.077 1.00 98.19 85 VAL A C 1
ATOM 602 O O . VAL A 1 85 ? -1.693 9.540 -26.709 1.00 98.19 85 VAL A O 1
ATOM 605 N N . ASP A 1 86 ? -3.586 8.917 -25.663 1.00 97.62 86 ASP A N 1
ATOM 606 C CA . ASP A 1 86 ? -3.416 7.470 -25.844 1.00 97.62 86 ASP A CA 1
ATOM 607 C C . ASP A 1 86 ? -3.295 7.102 -27.331 1.00 97.62 86 ASP A C 1
ATOM 609 O O . ASP A 1 86 ? -2.376 6.387 -27.724 1.00 97.62 86 ASP A O 1
ATOM 613 N N . ALA A 1 87 ? -4.147 7.671 -28.191 1.00 97.56 87 ALA A N 1
ATOM 614 C CA . ALA A 1 87 ? -4.054 7.466 -29.637 1.00 97.56 87 ALA A CA 1
ATOM 615 C C . ALA A 1 87 ? -2.727 7.978 -30.232 1.00 97.56 87 ALA A C 1
ATOM 617 O O . ALA A 1 87 ? -2.172 7.361 -31.145 1.00 97.56 87 ALA A O 1
ATOM 618 N N . GLY A 1 88 ? -2.208 9.101 -29.727 1.00 97.00 88 GLY A N 1
ATOM 619 C CA . GLY A 1 88 ? -0.903 9.627 -30.128 1.00 97.00 88 GLY A CA 1
ATOM 620 C C . GLY A 1 88 ? 0.255 8.741 -29.662 1.00 97.00 88 GLY A C 1
ATOM 621 O O . GLY A 1 88 ? 1.162 8.454 -30.445 1.00 97.00 88 GLY A O 1
ATOM 622 N N . VAL A 1 89 ? 0.193 8.242 -28.425 1.00 96.62 89 VAL A N 1
ATOM 623 C CA . VAL A 1 89 ? 1.141 7.259 -27.880 1.00 96.62 89 VAL A CA 1
ATOM 624 C C . VAL A 1 89 ? 1.164 5.996 -28.739 1.00 96.62 89 VAL A C 1
ATOM 626 O O . VAL A 1 89 ? 2.242 5.568 -29.148 1.00 96.62 89 VAL A O 1
ATOM 629 N N . ASP A 1 90 ? -0.000 5.431 -29.062 1.00 95.56 90 ASP A N 1
ATOM 630 C CA . ASP A 1 90 ? -0.109 4.224 -29.887 1.00 95.56 90 ASP A CA 1
ATOM 631 C C . ASP A 1 90 ? 0.514 4.434 -31.275 1.00 95.56 90 ASP A C 1
ATOM 633 O O . ASP A 1 90 ? 1.234 3.571 -31.785 1.00 95.56 90 ASP A O 1
ATOM 637 N N . ALA A 1 91 ? 0.294 5.605 -31.885 1.00 95.25 91 ALA A N 1
ATOM 638 C CA . ALA A 1 91 ? 0.893 5.954 -33.172 1.00 95.25 91 ALA A CA 1
ATOM 639 C C . ALA A 1 91 ? 2.427 6.059 -33.098 1.00 95.25 91 ALA A C 1
ATOM 641 O O . ALA A 1 91 ? 3.124 5.608 -34.014 1.00 95.25 91 ALA A O 1
ATOM 642 N N . LEU A 1 92 ? 2.960 6.629 -32.015 1.00 94.56 92 LEU A N 1
ATOM 643 C CA . LEU A 1 92 ? 4.399 6.746 -31.770 1.00 94.56 92 LEU A CA 1
ATOM 644 C C . LEU A 1 92 ? 5.047 5.383 -31.491 1.00 94.56 92 LEU A C 1
ATOM 646 O O . LEU A 1 92 ? 6.111 5.099 -32.041 1.00 94.56 92 LEU A O 1
ATOM 650 N N . GLU A 1 93 ? 4.407 4.512 -30.704 1.00 91.94 93 GLU A N 1
ATOM 651 C CA . GLU A 1 93 ? 4.890 3.144 -30.467 1.00 91.94 93 GLU A CA 1
ATOM 652 C C . GLU A 1 93 ? 4.881 2.318 -31.760 1.00 91.94 93 GLU A C 1
ATOM 654 O O . GLU A 1 93 ? 5.877 1.669 -32.084 1.00 91.94 93 GLU A O 1
ATOM 659 N N . ALA A 1 94 ? 3.803 2.394 -32.547 1.00 91.25 94 ALA A N 1
ATOM 660 C CA . ALA A 1 94 ? 3.713 1.704 -33.831 1.00 91.25 94 ALA A CA 1
ATOM 661 C C . ALA A 1 94 ? 4.793 2.173 -34.816 1.00 91.25 94 ALA A C 1
ATOM 663 O O . ALA A 1 94 ? 5.385 1.355 -35.522 1.00 91.25 94 ALA A O 1
ATOM 664 N N . TRP A 1 95 ? 5.086 3.476 -34.856 1.00 91.38 95 TRP A N 1
ATOM 665 C CA . TRP A 1 95 ? 6.189 4.009 -35.653 1.00 91.38 95 TRP A CA 1
ATOM 666 C C . TRP A 1 95 ? 7.549 3.508 -35.161 1.00 91.38 95 TRP A C 1
ATOM 668 O O . TRP A 1 95 ? 8.345 3.040 -35.982 1.00 91.38 95 TRP A O 1
ATOM 678 N N . ALA A 1 96 ? 7.794 3.543 -33.848 1.00 87.31 96 ALA A N 1
ATOM 679 C CA . ALA A 1 96 ? 9.039 3.070 -33.250 1.00 87.31 96 ALA A CA 1
ATOM 680 C C . ALA A 1 96 ? 9.307 1.589 -33.580 1.00 87.31 96 ALA A C 1
ATOM 682 O O . ALA A 1 96 ? 10.448 1.203 -33.833 1.00 87.31 96 ALA A O 1
ATOM 683 N N . ASP A 1 97 ? 8.248 0.779 -33.659 1.00 84.00 97 ASP A N 1
ATOM 684 C CA . ASP A 1 97 ? 8.316 -0.651 -33.969 1.00 84.00 97 ASP A CA 1
ATOM 685 C C . ASP A 1 97 ? 8.264 -0.963 -35.482 1.00 84.00 97 ASP A C 1
ATOM 687 O O . ASP A 1 97 ? 8.486 -2.104 -35.891 1.00 84.00 97 ASP A O 1
ATOM 691 N N . SER A 1 98 ? 8.003 0.030 -36.341 1.00 84.00 98 SER A N 1
ATOM 692 C CA . SER A 1 98 ? 7.785 -0.166 -37.786 1.00 84.00 98 SER A CA 1
ATOM 693 C C . SER A 1 98 ? 9.050 -0.459 -38.603 1.00 84.00 98 SER A C 1
ATOM 695 O O . SER A 1 98 ? 8.952 -0.697 -39.807 1.00 84.00 98 SER A O 1
ATOM 697 N N . GLY A 1 99 ? 10.235 -0.356 -37.994 1.00 76.94 99 GLY A N 1
ATOM 698 C CA . GLY A 1 99 ? 11.524 -0.370 -38.697 1.00 76.94 99 GLY A CA 1
ATOM 699 C C . GLY A 1 99 ? 11.868 0.940 -39.424 1.00 76.94 99 GLY A C 1
ATOM 700 O O . GLY A 1 99 ? 12.972 1.066 -39.942 1.00 76.94 99 GLY A O 1
ATOM 701 N N . HIS A 1 100 ? 10.965 1.928 -39.429 1.00 79.50 100 HIS A N 1
ATOM 702 C CA . HIS A 1 100 ? 11.197 3.278 -39.968 1.00 79.50 100 HIS A CA 1
ATOM 703 C C . HIS A 1 100 ? 11.575 4.297 -38.879 1.00 79.50 100 HIS A C 1
ATOM 705 O O . HIS A 1 100 ? 11.618 5.500 -39.146 1.00 79.50 100 HIS A O 1
ATOM 711 N N . CYS A 1 101 ? 11.814 3.833 -37.649 1.00 82.62 101 CYS A N 1
ATOM 712 C CA . CYS A 1 101 ? 12.300 4.670 -36.562 1.00 82.62 101 CYS A CA 1
ATOM 713 C C . CYS A 1 101 ? 13.704 5.175 -36.897 1.00 82.62 101 CYS A C 1
ATOM 715 O O . CYS A 1 101 ? 14.623 4.384 -37.105 1.00 82.62 101 CYS A O 1
ATOM 717 N N . SER A 1 102 ? 13.866 6.494 -36.955 1.00 82.12 102 SER A N 1
ATOM 718 C CA . SER A 1 102 ? 15.152 7.129 -37.252 1.00 82.12 102 SER A CA 1
ATOM 719 C C . SER A 1 102 ? 16.013 7.378 -36.011 1.00 82.12 102 SER A C 1
ATOM 721 O O . SER A 1 102 ? 17.140 7.844 -36.152 1.00 82.12 102 SER A O 1
ATOM 723 N N . LEU A 1 103 ? 15.491 7.122 -34.807 1.00 84.50 103 LEU A N 1
ATOM 724 C CA . LEU A 1 103 ? 16.207 7.323 -33.546 1.00 84.50 103 LEU A CA 1
ATOM 725 C C . LEU A 1 103 ? 17.094 6.113 -33.231 1.00 84.50 103 LEU A C 1
ATOM 727 O O . LEU A 1 103 ? 16.688 4.968 -33.433 1.00 84.50 103 LEU A O 1
ATOM 731 N N . ALA A 1 104 ? 18.283 6.364 -32.686 1.00 81.56 104 ALA A N 1
ATOM 732 C CA . ALA A 1 104 ? 19.234 5.331 -32.281 1.00 81.56 104 ALA A CA 1
ATOM 733 C C . ALA A 1 104 ? 20.021 5.761 -31.034 1.00 81.56 104 ALA A C 1
ATOM 735 O O . ALA A 1 104 ? 20.077 6.946 -30.705 1.00 81.56 104 ALA A O 1
ATOM 736 N N . GLY A 1 105 ? 20.638 4.795 -30.347 1.00 80.50 105 GLY A N 1
ATOM 737 C CA . GLY A 1 105 ? 21.455 5.049 -29.157 1.00 80.50 105 GLY A CA 1
ATOM 738 C C . GLY A 1 105 ? 20.732 5.891 -28.098 1.00 80.50 105 GLY A C 1
ATOM 739 O O . GLY A 1 105 ? 19.572 5.628 -27.779 1.00 80.50 105 GLY A O 1
ATOM 740 N N . ALA A 1 106 ? 21.414 6.924 -27.596 1.00 81.75 106 ALA A N 1
ATOM 741 C CA . ALA A 1 106 ? 20.916 7.793 -26.528 1.00 81.75 106 ALA A CA 1
ATOM 742 C C . ALA A 1 106 ? 19.602 8.518 -26.879 1.00 81.75 106 ALA A C 1
ATOM 744 O O . ALA A 1 106 ? 18.750 8.692 -26.011 1.00 81.75 106 ALA A O 1
ATOM 745 N N . ASP A 1 107 ? 19.392 8.890 -28.147 1.00 85.50 107 ASP A N 1
ATOM 746 C CA . ASP A 1 107 ? 18.164 9.581 -28.564 1.00 85.50 107 ASP A CA 1
ATOM 747 C C . ASP A 1 107 ? 16.939 8.658 -28.471 1.00 85.50 107 ASP A C 1
ATOM 749 O O . ASP A 1 107 ? 15.850 9.084 -28.082 1.00 85.50 107 ASP A O 1
ATOM 753 N N . LEU A 1 108 ? 17.117 7.372 -28.795 1.00 85.06 108 LEU A N 1
ATOM 754 C CA . LEU A 1 108 ? 16.067 6.362 -28.674 1.00 85.06 108 LEU A CA 1
ATOM 755 C C . LEU A 1 108 ? 15.786 6.007 -27.208 1.00 85.06 108 LEU A C 1
ATOM 757 O O . LEU A 1 108 ? 14.637 5.747 -26.851 1.00 85.06 108 LEU A O 1
ATOM 761 N N . GLU A 1 109 ? 16.810 5.995 -26.354 1.00 84.94 109 GLU A N 1
ATOM 762 C CA . GLU A 1 109 ? 16.649 5.807 -24.908 1.00 84.94 109 GLU A CA 1
ATOM 763 C C . GLU A 1 109 ? 15.862 6.962 -24.285 1.00 84.94 109 GLU A C 1
ATOM 765 O O . GLU A 1 109 ? 14.841 6.712 -23.643 1.00 84.94 109 GLU A O 1
ATOM 770 N N . ALA A 1 110 ? 16.244 8.209 -24.576 1.00 89.88 110 ALA A N 1
ATOM 771 C CA . ALA A 1 110 ? 15.536 9.398 -24.106 1.00 89.88 110 ALA A CA 1
ATOM 772 C C . ALA A 1 110 ? 14.084 9.450 -24.614 1.00 89.88 110 ALA A C 1
ATOM 774 O O . ALA A 1 110 ? 13.167 9.784 -23.864 1.00 89.88 110 ALA A O 1
ATOM 775 N N . PHE A 1 111 ? 13.847 9.068 -25.874 1.00 92.62 111 PHE A N 1
ATOM 776 C CA . PHE A 1 111 ? 12.494 8.923 -26.416 1.00 92.62 111 PHE A CA 1
ATOM 777 C C . PHE A 1 111 ? 11.674 7.878 -25.648 1.00 92.62 111 PHE A C 1
ATOM 779 O O . PHE A 1 111 ? 10.527 8.137 -25.287 1.00 92.62 111 PHE A O 1
ATOM 786 N N . ASN A 1 112 ? 12.248 6.702 -25.373 1.00 90.69 112 ASN A N 1
ATOM 787 C CA . ASN A 1 112 ? 11.559 5.643 -24.635 1.00 90.69 112 ASN A CA 1
ATOM 788 C C . ASN A 1 112 ? 11.230 6.066 -23.199 1.00 90.69 112 ASN A C 1
ATOM 790 O O . ASN A 1 112 ? 10.137 5.770 -22.721 1.00 90.69 112 ASN A O 1
ATOM 794 N N . GLU A 1 113 ? 12.144 6.765 -22.529 1.00 92.19 113 GLU A N 1
ATOM 795 C CA . GLU A 1 113 ? 11.919 7.323 -21.195 1.00 92.19 113 GLU A CA 1
ATOM 796 C C . GLU A 1 113 ? 10.780 8.352 -21.205 1.00 92.19 113 GLU A C 1
ATOM 798 O O . GLU A 1 113 ? 9.843 8.246 -20.412 1.00 92.19 113 GLU A O 1
ATOM 803 N N . ALA A 1 114 ? 10.791 9.288 -22.160 1.00 96.00 114 ALA A N 1
ATOM 804 C CA . ALA A 1 114 ? 9.717 10.267 -22.321 1.00 96.00 114 ALA A CA 1
ATOM 805 C C . ALA A 1 114 ? 8.360 9.590 -22.595 1.00 96.00 114 ALA A C 1
ATOM 807 O O . ALA A 1 114 ? 7.348 9.973 -22.007 1.00 96.00 114 ALA A O 1
ATOM 808 N N . MET A 1 115 ? 8.336 8.545 -23.431 1.00 96.25 115 MET A N 1
ATOM 809 C CA . MET A 1 115 ? 7.134 7.750 -23.712 1.00 96.25 115 MET A CA 1
ATOM 810 C C . MET A 1 115 ? 6.599 7.041 -22.464 1.00 96.25 115 MET A C 1
ATOM 812 O O . MET A 1 115 ? 5.393 7.057 -22.221 1.00 96.25 115 MET A O 1
ATOM 816 N N . ILE A 1 116 ? 7.478 6.433 -21.661 1.00 95.44 116 ILE A N 1
ATOM 817 C CA . ILE A 1 116 ? 7.112 5.798 -20.386 1.00 95.44 116 ILE A CA 1
ATOM 818 C C . ILE A 1 116 ? 6.473 6.836 -19.462 1.00 95.44 116 ILE A C 1
ATOM 820 O O . ILE A 1 116 ? 5.349 6.618 -19.004 1.00 95.44 116 ILE A O 1
ATOM 824 N N . ARG A 1 117 ? 7.128 7.990 -19.292 1.00 97.00 117 ARG A N 1
ATOM 825 C CA . ARG A 1 117 ? 6.661 9.097 -18.452 1.00 97.00 117 ARG A CA 1
ATOM 826 C C . ARG A 1 117 ? 5.292 9.627 -18.888 1.00 97.00 117 ARG A C 1
ATOM 828 O O . ARG A 1 117 ? 4.401 9.758 -18.054 1.00 97.00 117 ARG A O 1
ATOM 835 N N . LEU A 1 118 ? 5.080 9.867 -20.188 1.00 98.31 118 LEU A N 1
ATOM 836 C CA . LEU A 1 118 ? 3.786 10.320 -20.720 1.00 98.31 118 LEU A CA 1
ATOM 837 C C . LEU A 1 118 ? 2.674 9.307 -20.434 1.00 98.31 118 LEU A C 1
ATOM 839 O O . LEU A 1 118 ? 1.604 9.670 -19.947 1.00 98.31 118 LEU A O 1
ATOM 843 N N . LYS A 1 119 ? 2.940 8.027 -20.703 1.00 97.94 119 LYS A N 1
ATOM 844 C CA . LYS A 1 119 ? 1.989 6.943 -20.453 1.00 97.94 119 LYS A CA 1
ATOM 845 C C . LYS A 1 119 ? 1.679 6.785 -18.962 1.00 97.94 119 LYS A C 1
ATOM 847 O O . LYS A 1 119 ? 0.561 6.422 -18.622 1.00 97.94 119 LYS A O 1
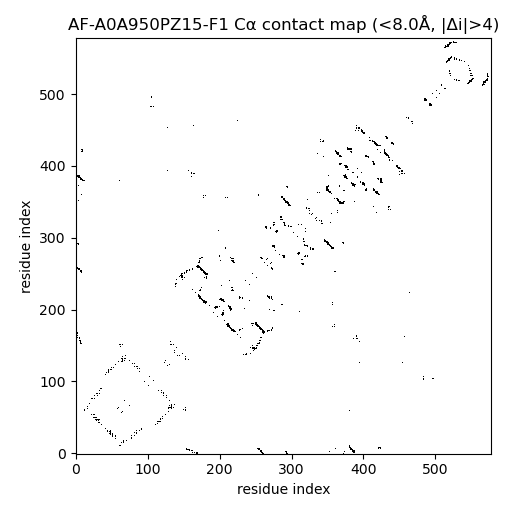ATOM 852 N N . ASP A 1 120 ? 2.651 7.003 -18.076 1.00 97.69 120 ASP A N 1
ATOM 853 C CA . ASP A 1 120 ? 2.449 6.932 -16.622 1.00 97.69 120 ASP A CA 1
ATOM 854 C C . ASP A 1 120 ? 1.595 8.100 -16.135 1.00 97.69 120 ASP A C 1
ATOM 856 O O . ASP A 1 120 ? 0.654 7.895 -15.373 1.00 97.69 120 ASP A O 1
ATOM 860 N N . ALA A 1 121 ? 1.850 9.310 -16.636 1.00 98.06 121 ALA A N 1
ATOM 861 C CA . ALA A 1 121 ? 1.056 10.487 -16.307 1.00 98.06 121 ALA A CA 1
ATOM 862 C C . ALA A 1 121 ? -0.400 10.360 -16.800 1.00 98.06 121 ALA A C 1
ATOM 864 O O . ALA A 1 121 ? -1.339 10.610 -16.042 1.00 98.06 121 ALA A O 1
ATOM 865 N N . ALA A 1 122 ? -0.608 9.901 -18.040 1.00 98.31 122 ALA A N 1
ATOM 866 C CA . ALA A 1 122 ? -1.943 9.634 -18.583 1.00 98.31 122 ALA A CA 1
ATOM 867 C C . ALA A 1 122 ? -2.674 8.525 -17.805 1.00 98.31 122 ALA A C 1
ATOM 869 O O . ALA A 1 122 ? -3.871 8.640 -17.506 1.00 98.31 122 ALA A O 1
ATOM 870 N N . TRP A 1 123 ? -1.949 7.470 -17.420 1.00 97.94 123 TRP A N 1
ATOM 871 C CA . TRP A 1 123 ? -2.472 6.403 -16.573 1.00 97.94 123 TRP A CA 1
ATOM 872 C C . TRP A 1 123 ? -2.887 6.918 -15.196 1.00 97.94 123 TRP A C 1
ATOM 874 O O . TRP A 1 123 ? -4.001 6.639 -14.763 1.00 97.94 123 TRP A O 1
ATOM 884 N N . ALA A 1 124 ? -2.048 7.708 -14.527 1.00 97.75 124 ALA A N 1
ATOM 885 C CA . ALA A 1 124 ? -2.352 8.244 -13.205 1.00 97.75 124 ALA A CA 1
ATOM 886 C C . ALA A 1 124 ? -3.660 9.054 -13.224 1.00 97.75 124 ALA A C 1
ATOM 888 O O . ALA A 1 124 ? -4.573 8.796 -12.438 1.00 97.75 124 ALA A O 1
ATOM 889 N N . VAL A 1 125 ? -3.833 9.958 -14.194 1.00 98.00 125 VAL A N 1
ATOM 890 C CA . VAL A 1 125 ? -5.074 10.742 -14.317 1.00 98.00 125 VAL A CA 1
ATOM 891 C C . VAL A 1 125 ? -6.290 9.839 -14.581 1.00 98.00 125 VAL A C 1
ATOM 893 O O . VAL A 1 125 ? -7.330 9.989 -13.934 1.00 98.00 125 VAL A O 1
ATOM 896 N N . SER A 1 126 ? -6.180 8.876 -15.499 1.00 96.31 126 SER A N 1
ATOM 897 C CA . SER A 1 126 ? -7.321 8.057 -15.937 1.00 96.31 126 SER A CA 1
ATOM 898 C C . SER A 1 126 ? -7.690 6.912 -14.987 1.00 96.31 126 SER A C 1
ATOM 900 O O . SER A 1 126 ? -8.870 6.668 -14.724 1.00 96.31 126 SER A O 1
ATOM 902 N N . ARG A 1 127 ? -6.698 6.185 -14.475 1.00 95.31 127 ARG A N 1
ATOM 903 C CA . ARG A 1 127 ? -6.866 4.935 -13.721 1.00 95.31 127 ARG A CA 1
ATOM 904 C C . ARG A 1 127 ? -6.663 5.094 -12.222 1.00 95.31 127 ARG A C 1
ATOM 906 O O . ARG A 1 127 ? -7.240 4.295 -11.486 1.00 95.31 127 ARG A O 1
ATOM 913 N N . ASP A 1 128 ? -5.944 6.120 -11.775 1.00 96.75 128 ASP A N 1
ATOM 914 C CA . ASP A 1 128 ? -5.739 6.368 -10.344 1.00 96.75 128 ASP A CA 1
ATOM 915 C C . ASP A 1 128 ? -6.630 7.503 -9.823 1.00 96.75 128 ASP A C 1
ATOM 917 O O . ASP A 1 128 ? -7.194 7.377 -8.739 1.00 96.75 128 ASP A O 1
ATOM 921 N N . ARG A 1 129 ? -6.834 8.590 -10.584 1.00 97.06 129 ARG A N 1
ATOM 922 C CA . ARG A 1 129 ? -7.680 9.725 -10.149 1.00 97.06 129 ARG A CA 1
ATOM 923 C C . ARG A 1 129 ? -9.147 9.550 -10.509 1.00 97.06 129 ARG A C 1
ATOM 925 O O . ARG A 1 129 ? -9.980 9.456 -9.608 1.00 97.06 129 ARG A O 1
ATOM 932 N N . LEU A 1 130 ? -9.471 9.464 -11.800 1.00 95.81 130 LEU A N 1
ATOM 933 C CA . LEU A 1 130 ? -10.865 9.362 -12.255 1.00 95.81 130 LEU A CA 1
ATOM 934 C C . LEU A 1 130 ? -11.564 8.115 -11.692 1.00 95.81 130 LEU A C 1
ATOM 936 O O . LEU A 1 130 ? -12.621 8.229 -11.075 1.00 95.81 130 LEU A O 1
ATOM 940 N N . ARG A 1 131 ? -10.931 6.940 -11.809 1.00 95.19 131 ARG A N 1
ATOM 941 C CA . ARG A 1 131 ? -11.452 5.681 -11.243 1.00 95.19 131 ARG A CA 1
ATOM 942 C C . ARG A 1 131 ? -11.684 5.767 -9.730 1.00 95.19 131 ARG A C 1
ATOM 944 O O . ARG A 1 131 ? -12.665 5.222 -9.230 1.00 95.19 131 ARG A O 1
ATOM 951 N N . THR A 1 132 ? -10.784 6.421 -8.993 1.00 96.44 132 THR A N 1
ATOM 952 C CA . THR A 1 132 ? -10.926 6.585 -7.540 1.00 96.44 132 THR A CA 1
ATOM 953 C C . THR A 1 132 ? -12.124 7.453 -7.204 1.00 96.44 132 THR A C 1
ATOM 955 O O . THR A 1 132 ? -12.907 7.064 -6.346 1.00 96.44 132 THR A O 1
ATOM 958 N N . ALA A 1 133 ? -12.329 8.570 -7.901 1.00 95.75 133 ALA A N 1
ATOM 959 C CA . ALA A 1 133 ? -13.504 9.403 -7.672 1.00 95.75 133 ALA A CA 1
ATOM 960 C C . ALA A 1 133 ? -14.815 8.661 -7.971 1.00 95.75 133 ALA A C 1
ATOM 962 O O . ALA A 1 133 ? -15.742 8.721 -7.167 1.00 95.75 133 ALA A O 1
ATOM 963 N N . GLU A 1 134 ? -14.872 7.886 -9.057 1.00 95.50 134 GLU A N 1
ATOM 964 C CA . GLU A 1 134 ? -16.030 7.036 -9.375 1.00 95.50 134 GLU A CA 1
ATOM 965 C C . GLU A 1 134 ? -16.308 6.006 -8.276 1.00 95.50 134 GLU A C 1
ATOM 967 O O . GLU A 1 134 ? -17.448 5.849 -7.839 1.00 95.50 134 GLU A O 1
ATOM 972 N N . ALA A 1 135 ? -15.265 5.337 -7.782 1.00 96.75 135 ALA A N 1
ATOM 973 C CA . ALA A 1 135 ? -15.391 4.364 -6.705 1.00 96.75 135 ALA A CA 1
ATOM 974 C C . ALA A 1 135 ? -15.779 5.010 -5.363 1.00 96.75 135 ALA A C 1
ATOM 976 O O . ALA A 1 135 ? -16.518 4.404 -4.591 1.00 96.75 135 ALA A O 1
ATOM 977 N N . VAL A 1 136 ? -15.320 6.235 -5.083 1.00 97.50 136 VAL A N 1
ATOM 978 C CA . VAL A 1 136 ? -15.739 6.992 -3.894 1.00 97.50 136 VAL A CA 1
ATOM 979 C C . VAL A 1 136 ? -17.215 7.361 -3.982 1.00 97.50 136 VAL A C 1
ATOM 981 O O . VAL A 1 136 ? -17.920 7.194 -2.994 1.00 97.50 136 VAL A O 1
ATOM 984 N N . VAL A 1 137 ? -17.709 7.801 -5.142 1.00 95.62 137 VAL A N 1
ATOM 985 C CA . VAL A 1 137 ? -19.141 8.089 -5.345 1.00 95.62 137 VAL A CA 1
ATOM 986 C C . VAL A 1 137 ? -19.990 6.831 -5.178 1.00 95.62 137 VAL A C 1
ATOM 988 O O . VAL A 1 137 ? -21.026 6.870 -4.517 1.00 95.62 137 VAL A O 1
ATOM 991 N N . ASP A 1 138 ? -19.545 5.707 -5.739 1.00 96.69 138 ASP A N 1
ATOM 992 C CA . ASP A 1 138 ? -20.225 4.417 -5.602 1.00 96.69 138 ASP A CA 1
ATOM 993 C C . ASP A 1 138 ? -20.267 3.920 -4.145 1.00 96.69 138 ASP A C 1
ATOM 995 O O . ASP A 1 138 ? -21.279 3.366 -3.716 1.00 96.69 138 ASP A O 1
ATOM 999 N N . LEU A 1 139 ? -19.198 4.145 -3.373 1.00 97.50 139 LEU A N 1
ATOM 1000 C CA . LEU A 1 139 ? -19.148 3.795 -1.954 1.00 97.50 139 LEU A CA 1
ATOM 1001 C C . LEU A 1 139 ? -19.959 4.757 -1.084 1.00 97.50 139 LEU A C 1
ATOM 1003 O O . LEU A 1 139 ? -20.694 4.294 -0.225 1.00 97.50 139 LEU A O 1
ATOM 1007 N N . ALA A 1 140 ? -19.823 6.070 -1.273 1.00 95.81 140 ALA A N 1
ATOM 1008 C CA . ALA A 1 140 ? -20.422 7.086 -0.405 1.00 95.81 140 ALA A CA 1
ATOM 1009 C C . ALA A 1 140 ? -21.911 7.336 -0.695 1.00 95.81 140 ALA A C 1
ATOM 1011 O O . ALA A 1 140 ? -22.652 7.797 0.172 1.00 95.81 140 ALA A O 1
ATOM 1012 N N . GLY A 1 141 ? -22.352 7.047 -1.920 1.00 91.12 141 GLY A N 1
ATOM 1013 C CA . GLY A 1 141 ? -23.689 7.363 -2.401 1.00 91.12 141 GLY A CA 1
ATOM 1014 C C . GLY A 1 141 ? -23.816 8.790 -2.965 1.00 91.12 141 GLY A C 1
ATOM 1015 O O . GLY A 1 141 ? -22.979 9.660 -2.725 1.00 91.12 141 GLY A O 1
ATOM 1016 N N . PRO A 1 142 ? -24.894 9.065 -3.723 1.00 82.12 142 PRO A N 1
ATOM 1017 C CA . PRO A 1 142 ? -25.008 10.253 -4.579 1.00 82.12 142 PRO A CA 1
ATOM 1018 C C . PRO A 1 142 ? -25.161 11.590 -3.837 1.00 82.12 142 PRO A C 1
ATOM 1020 O O . PRO A 1 142 ? -24.980 12.637 -4.446 1.00 82.12 142 PRO A O 1
ATOM 1023 N N . ASN A 1 143 ? -25.512 11.573 -2.547 1.00 85.88 143 ASN A N 1
ATOM 1024 C CA . ASN A 1 143 ? -25.750 12.777 -1.738 1.00 85.88 143 ASN A CA 1
ATOM 1025 C C . ASN A 1 143 ? -24.805 12.857 -0.528 1.00 85.88 143 ASN A C 1
ATOM 1027 O O . ASN A 1 143 ? -25.150 13.454 0.493 1.00 85.88 143 ASN A O 1
ATOM 1031 N N . ALA A 1 144 ? -23.649 12.196 -0.609 1.00 93.75 144 ALA A N 1
ATOM 1032 C CA . ALA A 1 144 ? -22.672 12.171 0.467 1.00 93.75 144 ALA A CA 1
ATOM 1033 C C . ALA A 1 144 ? -22.139 13.578 0.785 1.00 93.75 144 ALA A C 1
ATOM 1035 O O . ALA A 1 144 ? -21.779 14.342 -0.110 1.00 93.75 144 ALA A O 1
ATOM 1036 N N . GLY A 1 145 ? -22.065 13.910 2.076 1.00 94.38 145 GLY A N 1
ATOM 1037 C CA . GLY A 1 145 ? -21.405 15.129 2.541 1.00 94.38 145 GLY A CA 1
ATOM 1038 C C . GLY A 1 145 ? -19.878 15.046 2.429 1.00 94.38 145 GLY A C 1
ATOM 1039 O O . GLY A 1 145 ? -19.311 13.977 2.205 1.00 94.38 145 GLY A O 1
ATOM 1040 N N . ALA A 1 146 ? -19.190 16.170 2.646 1.00 94.25 146 ALA A N 1
ATOM 1041 C CA . ALA A 1 146 ? -17.729 16.248 2.529 1.00 94.25 146 ALA A CA 1
ATOM 1042 C C . ALA A 1 146 ? -16.983 15.262 3.451 1.00 94.25 146 ALA A C 1
ATOM 1044 O O . ALA A 1 146 ? -16.005 14.653 3.022 1.00 94.25 146 ALA A O 1
ATOM 1045 N N . ALA A 1 147 ? -17.465 15.065 4.683 1.00 95.81 147 ALA A N 1
ATOM 1046 C CA . ALA A 1 147 ? -16.894 14.104 5.629 1.00 95.81 147 ALA A CA 1
ATOM 1047 C C . ALA A 1 147 ? -17.014 12.655 5.125 1.00 95.81 147 ALA A C 1
ATOM 1049 O O . ALA A 1 147 ? -16.030 11.917 5.116 1.00 95.81 147 ALA A O 1
ATOM 1050 N N . ALA A 1 148 ? -18.187 12.273 4.608 1.00 97.25 148 ALA A N 1
ATOM 1051 C CA . ALA A 1 148 ? -18.404 10.965 3.995 1.00 97.25 148 ALA A CA 1
ATOM 1052 C C . ALA A 1 148 ? -17.522 10.748 2.753 1.00 97.25 148 ALA A C 1
ATOM 1054 O O . ALA A 1 148 ? -16.947 9.673 2.598 1.00 97.25 148 ALA A O 1
ATOM 1055 N N . ILE A 1 149 ? -17.353 11.769 1.902 1.00 97.19 149 ILE A N 1
ATOM 1056 C CA . ILE A 1 149 ? -16.448 11.715 0.740 1.00 97.19 149 ILE A CA 1
ATOM 1057 C C . ILE A 1 149 ? -14.997 11.510 1.191 1.00 97.19 149 ILE A C 1
ATOM 1059 O O . ILE A 1 149 ? -14.306 10.644 0.657 1.00 97.19 149 ILE A O 1
ATOM 1063 N N . ALA A 1 150 ? -14.534 12.267 2.190 1.00 97.19 150 ALA A N 1
ATOM 1064 C CA . ALA A 1 150 ? -13.182 12.132 2.727 1.00 97.19 150 ALA A CA 1
ATOM 1065 C C . ALA A 1 150 ? -12.948 10.740 3.338 1.00 97.19 150 ALA A C 1
ATOM 1067 O O . ALA A 1 150 ? -11.924 10.106 3.071 1.00 97.19 150 ALA A O 1
ATOM 1068 N N . ALA A 1 151 ? -13.925 10.234 4.094 1.00 97.94 151 ALA A N 1
ATOM 1069 C CA . ALA A 1 151 ? -13.860 8.910 4.689 1.00 97.94 151 ALA A CA 1
ATOM 1070 C C . ALA A 1 151 ? -13.833 7.802 3.629 1.00 97.94 151 ALA A C 1
ATOM 1072 O O . ALA A 1 151 ? -12.962 6.933 3.654 1.00 97.94 151 ALA A O 1
ATOM 1073 N N . MET A 1 152 ? -14.732 7.860 2.645 1.00 98.12 152 MET A N 1
ATOM 1074 C CA . MET A 1 152 ? -14.784 6.869 1.572 1.00 98.12 152 MET A CA 1
ATOM 1075 C C . MET A 1 152 ? -13.587 6.959 0.626 1.00 98.12 152 MET A C 1
ATOM 1077 O O . MET A 1 152 ? -13.198 5.943 0.056 1.00 98.12 152 MET A O 1
ATOM 1081 N N . HIS A 1 153 ? -12.936 8.118 0.507 1.00 98.19 153 HIS A N 1
ATOM 1082 C CA . HIS A 1 153 ? -11.638 8.227 -0.154 1.00 98.19 153 HIS A CA 1
ATOM 1083 C C . HIS A 1 153 ? -10.556 7.433 0.592 1.00 98.19 153 HIS A C 1
ATOM 1085 O O . HIS A 1 153 ? -9.871 6.626 -0.034 1.00 98.19 153 HIS A O 1
ATOM 1091 N N . ALA A 1 154 ? -10.439 7.569 1.918 1.00 98.25 154 ALA A N 1
ATOM 1092 C CA . ALA A 1 154 ? -9.495 6.765 2.704 1.00 98.25 154 ALA A CA 1
ATOM 1093 C C . ALA A 1 154 ? -9.778 5.254 2.583 1.00 98.25 154 ALA A C 1
ATOM 1095 O O . ALA A 1 154 ? -8.860 4.455 2.382 1.00 98.25 154 ALA A O 1
ATOM 1096 N N . VAL A 1 155 ? -11.058 4.865 2.617 1.00 98.62 155 VAL A N 1
ATOM 1097 C CA . VAL A 1 155 ? -11.506 3.481 2.383 1.00 98.62 155 VAL A CA 1
ATOM 1098 C C . VAL A 1 155 ? -11.124 3.001 0.982 1.00 98.62 155 VAL A C 1
ATOM 1100 O O . VAL A 1 155 ? -10.580 1.909 0.828 1.00 98.62 155 VAL A O 1
ATOM 1103 N N . GLN A 1 156 ? -11.366 3.810 -0.049 1.00 98.31 156 GLN A N 1
ATOM 1104 C CA . GLN A 1 156 ? -11.068 3.470 -1.438 1.00 98.31 156 GLN A CA 1
ATOM 1105 C C . GLN A 1 156 ? -9.568 3.296 -1.694 1.00 98.31 156 GLN A C 1
ATOM 1107 O O . GLN A 1 156 ? -9.178 2.380 -2.429 1.00 98.31 156 GLN A O 1
ATOM 1112 N N . VAL A 1 157 ? -8.736 4.143 -1.082 1.00 98.12 157 VAL A N 1
ATOM 1113 C CA . VAL A 1 157 ? -7.274 4.006 -1.107 1.00 98.12 157 VAL A CA 1
ATOM 1114 C C . VAL A 1 157 ? -6.870 2.673 -0.487 1.00 98.12 157 VAL A C 1
ATOM 1116 O O . VAL A 1 157 ? -6.134 1.907 -1.109 1.00 98.12 157 VAL A O 1
ATOM 1119 N N . ALA A 1 158 ? -7.410 2.348 0.691 1.00 98.44 158 ALA A N 1
ATOM 1120 C CA . ALA A 1 158 ? -7.094 1.096 1.360 1.00 98.44 158 ALA A CA 1
ATOM 1121 C C . ALA A 1 158 ? -7.522 -0.129 0.535 1.00 98.44 158 ALA A C 1
ATOM 1123 O O . ALA A 1 158 ? -6.736 -1.054 0.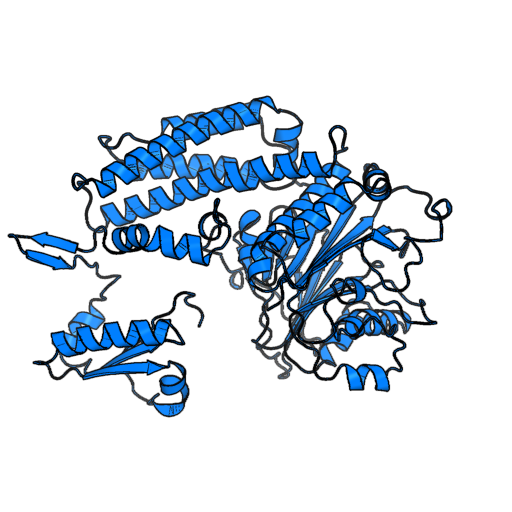352 1.00 98.44 158 ALA A O 1
ATOM 1124 N N . LEU A 1 159 ? -8.735 -0.122 -0.025 1.00 98.12 159 LEU A N 1
ATOM 1125 C CA . LEU A 1 159 ? -9.246 -1.219 -0.851 1.00 98.12 159 LEU A CA 1
ATOM 1126 C C . LEU A 1 159 ? -8.438 -1.403 -2.143 1.00 98.12 159 LEU A C 1
ATOM 1128 O O . LEU A 1 159 ? -8.133 -2.536 -2.500 1.00 98.12 159 LEU A O 1
ATOM 1132 N N . SER A 1 160 ? -8.047 -0.315 -2.817 1.00 96.62 160 SER A N 1
ATOM 1133 C CA . SER A 1 160 ? -7.202 -0.408 -4.019 1.00 96.62 160 SER A CA 1
ATOM 1134 C C . SER A 1 160 ? -5.793 -0.908 -3.690 1.00 96.62 160 SER A C 1
ATOM 1136 O O . SER A 1 160 ? -5.177 -1.620 -4.482 1.00 96.62 160 SER A O 1
ATOM 1138 N N . ALA A 1 161 ? -5.250 -0.558 -2.522 1.00 96.25 161 ALA A N 1
ATOM 1139 C CA . ALA A 1 161 ? -3.997 -1.136 -2.050 1.00 96.25 161 ALA A CA 1
ATOM 1140 C C . ALA A 1 161 ? -4.151 -2.635 -1.745 1.00 96.25 161 ALA A C 1
ATOM 1142 O O . ALA A 1 161 ? -3.301 -3.418 -2.165 1.00 96.25 161 ALA A O 1
ATOM 1143 N N . LEU A 1 162 ? -5.247 -3.059 -1.100 1.00 95.81 162 LEU A N 1
ATOM 1144 C CA . LEU A 1 162 ? -5.531 -4.481 -0.878 1.00 95.81 162 LEU A CA 1
ATOM 1145 C C . LEU A 1 162 ? -5.644 -5.259 -2.192 1.00 95.81 162 LEU A C 1
ATOM 1147 O O . LEU A 1 162 ? -5.025 -6.312 -2.293 1.00 95.81 162 LEU A O 1
ATOM 1151 N N . ASP A 1 163 ? -6.322 -4.717 -3.212 1.00 93.81 163 ASP A N 1
ATOM 1152 C CA . ASP A 1 163 ? -6.417 -5.331 -4.549 1.00 93.81 163 ASP A CA 1
ATOM 1153 C C . ASP A 1 163 ? -5.031 -5.709 -5.107 1.00 93.81 163 ASP A C 1
ATOM 1155 O O . ASP A 1 163 ? -4.842 -6.782 -5.681 1.00 93.81 163 ASP A O 1
ATOM 1159 N N . ARG A 1 164 ? -4.035 -4.838 -4.899 1.00 92.06 164 ARG A N 1
ATOM 1160 C CA . ARG A 1 164 ? -2.647 -5.048 -5.343 1.00 92.06 164 ARG A CA 1
ATOM 1161 C C . ARG A 1 164 ? -1.862 -5.974 -4.418 1.00 92.06 164 ARG A C 1
ATOM 1163 O O . ARG A 1 164 ? -0.945 -6.652 -4.871 1.00 92.06 164 ARG A O 1
ATOM 1170 N N . LEU A 1 165 ? -2.196 -6.001 -3.129 1.00 92.56 165 LEU A N 1
ATOM 1171 C CA . LEU A 1 165 ? -1.531 -6.828 -2.121 1.00 92.56 165 LEU A CA 1
ATOM 1172 C C . LEU A 1 165 ? -2.056 -8.271 -2.082 1.00 92.56 165 LEU A C 1
ATOM 1174 O O . LEU A 1 165 ? -1.335 -9.144 -1.604 1.00 92.56 165 LEU A O 1
ATOM 1178 N N . GLU A 1 166 ? -3.231 -8.567 -2.647 1.00 90.56 166 GLU A N 1
ATOM 1179 C CA . GLU A 1 166 ? -3.790 -9.930 -2.687 1.00 90.56 166 GLU A CA 1
ATOM 1180 C C . GLU A 1 166 ? -2.877 -10.954 -3.388 1.00 90.56 166 GLU A C 1
ATOM 1182 O O . GLU A 1 166 ? -2.942 -12.151 -3.104 1.00 90.56 166 GLU A O 1
ATOM 1187 N N . VAL A 1 167 ? -1.964 -10.510 -4.262 1.00 86.38 167 VAL A N 1
ATOM 1188 C CA . VAL A 1 167 ? -0.939 -11.388 -4.862 1.00 86.38 167 VAL A CA 1
ATOM 1189 C C . VAL A 1 167 ? 0.017 -11.983 -3.823 1.00 86.38 167 VAL A C 1
ATOM 1191 O O . VAL A 1 167 ? 0.664 -12.997 -4.084 1.00 86.38 167 VAL A O 1
ATOM 1194 N N . ARG A 1 168 ? 0.134 -11.357 -2.646 1.00 83.25 168 ARG A N 1
ATOM 1195 C CA . ARG A 1 168 ? 0.961 -11.836 -1.537 1.00 83.25 168 ARG A CA 1
ATOM 1196 C C . ARG A 1 168 ? 0.199 -12.862 -0.687 1.00 83.25 168 ARG A C 1
AT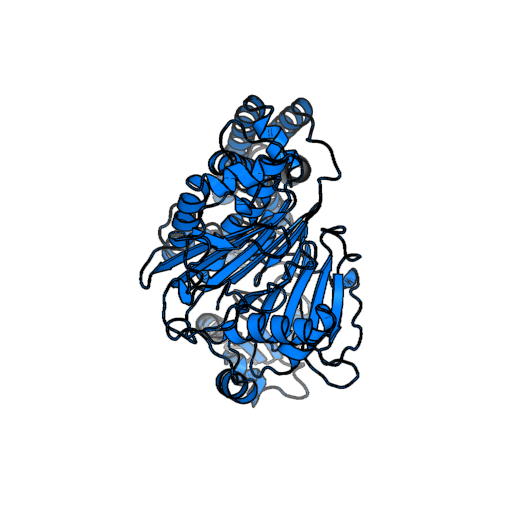OM 1198 O O . ARG A 1 168 ? 0.821 -13.852 -0.280 1.00 83.25 168 ARG A O 1
ATOM 1205 N N . GLY A 1 169 ? -1.101 -12.656 -0.460 1.00 86.25 169 GLY A N 1
ATOM 1206 C CA . GLY A 1 169 ? -1.994 -13.519 0.320 1.00 86.25 169 GLY A CA 1
ATOM 1207 C C . GLY A 1 169 ? -3.462 -13.168 0.086 1.00 86.25 169 GLY A C 1
ATOM 1208 O O . GLY A 1 169 ? -3.799 -11.993 0.031 1.00 86.25 169 GLY A O 1
ATOM 1209 N N . ARG A 1 170 ? -4.330 -14.173 -0.072 1.00 89.88 170 ARG A N 1
ATOM 1210 C CA . ARG A 1 170 ? -5.721 -13.968 -0.525 1.00 89.88 170 ARG A CA 1
ATOM 1211 C C . ARG A 1 170 ? -6.767 -14.849 0.153 1.00 89.88 170 ARG A C 1
ATOM 1213 O O . ARG A 1 170 ? -7.932 -14.780 -0.222 1.00 89.88 170 ARG A O 1
ATOM 1220 N N . ASP A 1 171 ? -6.371 -15.675 1.115 1.00 93.56 171 ASP A N 1
ATOM 1221 C CA . ASP A 1 171 ? -7.279 -16.629 1.767 1.00 93.56 171 ASP A CA 1
ATOM 1222 C C . ASP A 1 171 ? -8.380 -15.898 2.548 1.00 93.56 171 ASP A C 1
ATOM 1224 O O . ASP A 1 171 ? -9.483 -16.399 2.754 1.00 93.56 171 ASP A O 1
ATOM 1228 N N . SER A 1 172 ? -8.070 -14.688 3.008 1.00 96.69 172 SER A N 1
ATOM 1229 C CA . SER A 1 172 ? -9.036 -13.772 3.598 1.00 96.69 172 SER A CA 1
ATOM 1230 C C . SER A 1 172 ? -8.532 -12.338 3.523 1.00 96.69 172 SER A C 1
ATOM 1232 O O . SER A 1 172 ? -7.321 -12.114 3.469 1.00 96.69 172 SER A O 1
ATOM 1234 N N . ALA A 1 173 ? -9.434 -11.369 3.604 1.00 97.88 173 ALA A N 1
ATOM 1235 C CA . ALA A 1 173 ? -9.094 -9.969 3.813 1.00 97.88 173 ALA A CA 1
ATOM 1236 C C . ALA A 1 173 ? -10.048 -9.330 4.821 1.00 97.88 173 ALA A C 1
ATOM 1238 O O . ALA A 1 173 ? -11.170 -9.802 5.024 1.00 97.88 173 ALA A O 1
ATOM 1239 N N . GLY A 1 174 ? -9.618 -8.228 5.420 1.00 98.19 174 GLY A N 1
ATOM 1240 C CA . GLY A 1 174 ? -10.480 -7.426 6.267 1.00 98.19 174 GLY A CA 1
ATOM 1241 C C . GLY A 1 174 ? -10.084 -5.961 6.301 1.00 98.19 174 GLY A C 1
ATOM 1242 O O . GLY A 1 174 ? -8.941 -5.592 6.032 1.00 98.19 174 GLY A O 1
ATOM 1243 N N . LEU A 1 175 ? -11.064 -5.124 6.625 1.00 98.50 175 LEU A N 1
ATOM 1244 C CA . LEU A 1 175 ? -10.912 -3.690 6.804 1.00 98.50 175 LEU A CA 1
ATOM 1245 C C . LEU A 1 175 ? -11.693 -3.264 8.044 1.00 98.50 175 LEU A C 1
ATOM 1247 O O . LEU A 1 175 ? -12.891 -3.530 8.154 1.00 98.50 175 LEU A O 1
ATOM 1251 N N . GLN A 1 176 ? -11.014 -2.600 8.965 1.00 98.50 176 GLN A N 1
ATOM 1252 C CA . GLN A 1 176 ? -11.605 -1.928 10.105 1.00 98.50 176 GLN A CA 1
ATOM 1253 C C . GLN A 1 176 ? -11.639 -0.426 9.843 1.00 98.50 176 GLN A C 1
ATOM 1255 O O . GLN A 1 176 ? -10.643 0.160 9.412 1.00 98.50 176 GLN A O 1
ATOM 1260 N N . LEU A 1 177 ? -12.782 0.182 10.148 1.00 98.62 177 LEU A N 1
ATOM 1261 C CA . LEU A 1 177 ? -13.002 1.621 10.110 1.00 98.62 177 LEU A CA 1
ATOM 1262 C C . LEU A 1 177 ? -13.285 2.087 11.535 1.00 98.62 177 LEU A C 1
ATOM 1264 O O . LEU A 1 177 ? -14.303 1.692 12.107 1.00 98.62 177 LEU A O 1
ATOM 1268 N N . LEU A 1 178 ? -12.404 2.897 12.114 1.00 98.19 178 LEU A N 1
ATOM 1269 C CA . LEU A 1 178 ? -12.729 3.632 13.332 1.00 98.19 178 LEU A CA 1
ATOM 1270 C C . LEU A 1 178 ? -13.287 4.993 12.933 1.00 98.19 178 LEU A C 1
ATOM 1272 O O . LEU A 1 178 ? -12.583 5.781 12.310 1.00 98.19 178 LEU A O 1
ATOM 1276 N N . VAL A 1 179 ? -14.541 5.247 13.286 1.00 98.06 179 VAL A N 1
ATOM 1277 C CA . VAL A 1 179 ? -15.273 6.457 12.937 1.00 98.06 179 VAL A CA 1
ATOM 1278 C C . VAL A 1 179 ? -15.454 7.325 14.179 1.00 98.06 179 VAL A C 1
ATOM 1280 O O . VAL A 1 179 ? -16.145 6.956 15.132 1.00 98.06 179 VAL A O 1
ATOM 1283 N N . GLU A 1 180 ? -14.839 8.499 14.143 1.00 96.75 180 GLU A N 1
ATOM 1284 C CA . GLU A 1 180 ? -14.962 9.551 15.150 1.00 96.75 180 GLU A CA 1
ATOM 1285 C C . GLU A 1 180 ? -16.014 10.579 14.735 1.00 96.75 180 GLU A C 1
ATOM 1287 O O . GLU A 1 180 ? -16.397 10.636 13.570 1.00 96.75 180 GLU A O 1
ATOM 1292 N N . GLY A 1 181 ? -16.467 11.425 15.669 1.00 96.62 181 GLY A N 1
ATOM 1293 C CA . GLY A 1 181 ? -17.297 12.592 15.332 1.00 96.62 181 GLY A CA 1
ATOM 1294 C C . GLY A 1 181 ? -18.651 12.254 14.695 1.00 96.62 181 GLY A C 1
ATOM 1295 O O . GLY A 1 181 ? -19.278 13.115 14.082 1.00 96.62 181 GLY A O 1
ATOM 1296 N N . HIS A 1 182 ? -19.117 11.010 14.834 1.00 96.31 182 HIS A N 1
ATOM 1297 C CA . HIS A 1 182 ? -20.290 10.496 14.124 1.00 96.31 182 HIS A CA 1
ATOM 1298 C C . HIS A 1 182 ? -21.625 11.095 14.605 1.00 96.31 182 HIS A C 1
ATOM 1300 O O . HIS A 1 182 ? -22.631 10.992 13.911 1.00 96.31 182 HIS A O 1
ATOM 1306 N N . GLY A 1 183 ? -21.667 11.702 15.798 1.00 94.38 183 GLY A N 1
ATOM 1307 C CA . GLY A 1 183 ? -22.846 12.420 16.308 1.00 94.38 183 GLY A CA 1
ATOM 1308 C C . GLY A 1 183 ? -24.080 11.550 16.589 1.00 94.38 183 GLY A C 1
ATOM 1309 O O . GLY A 1 183 ? -25.173 12.082 16.770 1.00 94.38 183 GLY A O 1
ATOM 1310 N N . LEU A 1 184 ? -23.924 10.223 16.627 1.00 94.12 184 LEU A N 1
ATOM 1311 C CA . LEU A 1 184 ? -25.020 9.281 16.880 1.00 94.12 184 LEU A CA 1
ATOM 1312 C C . LEU A 1 184 ? -25.142 8.970 18.369 1.00 94.12 184 LEU A C 1
ATOM 1314 O O . LEU A 1 184 ? -24.140 8.803 19.064 1.00 94.12 184 LEU A O 1
ATOM 1318 N N . ASP A 1 185 ? -26.376 8.797 18.835 1.00 91.19 185 ASP A N 1
ATOM 1319 C CA . ASP A 1 185 ? -26.641 8.223 20.150 1.00 91.19 185 ASP A CA 1
ATOM 1320 C C . ASP A 1 185 ? -26.450 6.702 20.096 1.00 91.19 185 ASP A C 1
ATOM 1322 O O . ASP A 1 185 ? -27.367 5.950 19.757 1.00 91.19 185 ASP A O 1
ATOM 1326 N N . VAL A 1 186 ? -25.245 6.240 20.435 1.00 87.19 186 VAL A N 1
ATOM 1327 C CA . VAL A 1 186 ? -24.902 4.808 20.432 1.00 87.19 186 VAL A CA 1
ATOM 1328 C C . VAL A 1 186 ? -25.776 3.979 21.376 1.00 87.19 186 VAL A C 1
ATOM 1330 O O . VAL A 1 186 ? -25.965 2.791 21.130 1.00 87.19 186 VAL A O 1
ATOM 1333 N N . SER A 1 187 ? -26.362 4.589 22.415 1.00 84.81 187 SER A N 1
ATOM 1334 C CA . SER A 1 187 ? -27.247 3.889 23.355 1.00 84.81 187 SER A CA 1
ATOM 1335 C C . SER A 1 187 ? -28.588 3.492 22.729 1.00 84.81 187 SER A C 1
ATOM 1337 O O . SER A 1 187 ? -29.261 2.587 23.222 1.00 84.81 187 SER A O 1
ATOM 1339 N N . SER A 1 188 ? -28.951 4.138 21.617 1.00 84.31 188 SER A N 1
ATOM 1340 C CA . SER A 1 188 ? -30.151 3.831 20.838 1.00 84.31 188 SER A CA 1
ATOM 1341 C C . SER A 1 188 ? -29.960 2.681 19.841 1.00 84.31 188 SER A C 1
ATOM 1343 O O . SER A 1 188 ? -30.943 2.183 19.286 1.00 84.31 188 SER A O 1
ATOM 1345 N N . LEU A 1 189 ? -28.717 2.240 19.608 1.00 84.88 189 LEU A N 1
ATOM 1346 C CA . LEU A 1 189 ? -28.424 1.170 18.659 1.00 84.88 189 LEU A CA 1
ATOM 1347 C C . LEU A 1 189 ? -28.817 -0.207 19.233 1.00 84.88 189 LEU A C 1
ATOM 1349 O O . LEU A 1 189 ? -28.666 -0.445 20.434 1.00 84.88 189 LEU A O 1
ATOM 1353 N N . PRO A 1 190 ? -29.300 -1.153 18.403 1.00 82.00 190 PRO A N 1
ATOM 1354 C CA . PRO A 1 190 ? -29.658 -2.488 18.871 1.00 82.00 190 PRO A CA 1
ATOM 1355 C C . PRO A 1 190 ? -28.444 -3.225 19.443 1.00 82.00 190 PRO A C 1
ATOM 1357 O O . PRO A 1 190 ? -27.527 -3.570 18.709 1.00 82.00 190 PRO A O 1
ATOM 1360 N N . SER A 1 191 ? -28.455 -3.539 20.738 1.00 74.94 191 SER A N 1
ATOM 1361 C CA . SER A 1 191 ? -27.305 -4.165 21.406 1.00 74.94 191 SER A CA 1
ATOM 1362 C C . SER A 1 191 ? -26.980 -5.591 20.946 1.00 74.94 191 SER A C 1
ATOM 1364 O O . SER A 1 191 ? -25.904 -6.079 21.265 1.00 74.94 191 SER A O 1
ATOM 1366 N N . LYS A 1 192 ? -27.886 -6.255 20.210 1.00 78.19 192 LYS A N 1
ATOM 1367 C CA . LYS A 1 192 ? -27.732 -7.640 19.738 1.00 78.19 192 LYS A CA 1
ATOM 1368 C C . LYS A 1 192 ? -27.423 -7.731 18.246 1.00 78.19 192 LYS A C 1
ATOM 1370 O O . LYS A 1 192 ? -28.005 -7.010 17.436 1.00 78.19 192 LYS A O 1
ATOM 1375 N N . GLY A 1 193 ? -26.605 -8.709 17.877 1.00 87.38 193 GLY A N 1
ATOM 1376 C CA . GLY A 1 193 ? -26.197 -9.025 16.515 1.00 87.38 193 GLY A CA 1
ATOM 1377 C C . GLY A 1 193 ? -24.833 -8.425 16.201 1.00 87.38 193 GLY A C 1
ATOM 1378 O O . GLY A 1 193 ? -23.808 -9.057 16.412 1.00 87.38 193 GLY A O 1
ATOM 1379 N N . ARG A 1 194 ? -24.817 -7.205 15.658 1.00 92.56 194 ARG A N 1
ATOM 1380 C CA . ARG A 1 194 ? -23.574 -6.569 15.185 1.00 92.56 194 ARG A CA 1
ATOM 1381 C C . ARG A 1 194 ? -22.701 -6.058 16.331 1.00 92.56 194 ARG A C 1
ATOM 1383 O O . ARG A 1 194 ? -21.478 -6.141 16.252 1.00 92.56 194 ARG A O 1
ATOM 1390 N N . LEU A 1 195 ? -23.339 -5.511 17.365 1.00 92.31 195 LEU A N 1
ATOM 1391 C CA . LEU A 1 195 ? -22.679 -4.826 18.479 1.00 92.31 195 LEU A CA 1
ATOM 1392 C C . LEU A 1 195 ? -22.060 -5.781 19.509 1.00 92.31 195 LEU A C 1
ATOM 1394 O O . LEU A 1 195 ? -21.087 -5.412 20.159 1.00 92.31 195 LEU A O 1
ATOM 1398 N N . ASP A 1 196 ? -22.573 -7.008 19.606 1.00 89.44 196 ASP A N 1
ATOM 1399 C CA . ASP A 1 196 ? -22.129 -8.052 20.537 1.00 89.44 196 ASP A CA 1
ATOM 1400 C C . ASP A 1 196 ? -21.607 -9.319 19.830 1.00 89.44 196 ASP A C 1
ATOM 1402 O O . ASP A 1 196 ? -21.500 -10.367 20.465 1.00 89.44 196 ASP A O 1
ATOM 1406 N N . ASP A 1 197 ? -21.270 -9.244 18.532 1.00 94.19 197 ASP A N 1
ATOM 1407 C CA . ASP A 1 197 ? -20.736 -10.389 17.778 1.00 94.19 197 ASP A CA 1
ATOM 1408 C C . ASP A 1 197 ? -19.482 -10.965 18.469 1.00 94.19 197 ASP A C 1
ATOM 1410 O O . ASP A 1 197 ? -18.446 -10.301 18.475 1.00 94.19 197 ASP A O 1
ATOM 1414 N N . PRO A 1 198 ? -19.508 -12.188 19.021 1.00 91.62 198 PRO A N 1
ATOM 1415 C CA . PRO A 1 198 ? -18.451 -12.668 19.916 1.00 91.62 198 PRO A CA 1
ATOM 1416 C C . PRO A 1 198 ? -17.126 -12.980 19.206 1.00 91.62 198 PRO A C 1
ATOM 1418 O O . PRO A 1 198 ? -16.116 -13.232 19.858 1.00 91.62 198 PRO A O 1
ATOM 1421 N N . LEU A 1 199 ? -17.118 -13.009 17.871 1.00 95.19 199 LEU A N 1
ATOM 1422 C CA . LEU A 1 199 ? -15.969 -13.424 17.066 1.00 95.19 199 LEU A CA 1
ATOM 1423 C C . LEU A 1 199 ? -15.362 -12.281 16.249 1.00 95.19 199 LEU A C 1
ATOM 1425 O O . LEU A 1 199 ? -14.368 -12.496 15.552 1.00 95.19 199 LEU A O 1
ATOM 1429 N N . PHE A 1 200 ? -15.940 -11.081 16.338 1.00 96.12 200 PHE A N 1
ATOM 1430 C CA . PHE A 1 200 ? -15.561 -9.916 15.546 1.00 96.12 200 PHE A CA 1
ATOM 1431 C C . PHE A 1 200 ? -15.509 -10.250 14.041 1.00 96.12 200 PHE A C 1
ATOM 1433 O O . PHE A 1 200 ? -14.518 -9.982 13.351 1.00 96.12 200 PHE A O 1
ATOM 1440 N N . THR A 1 201 ? -16.558 -10.928 13.562 1.00 97.56 201 THR A N 1
ATOM 1441 C CA . THR A 1 201 ? -16.743 -11.337 12.159 1.00 97.56 201 THR A CA 1
ATOM 1442 C C . THR A 1 201 ? -17.216 -10.176 11.277 1.00 97.56 201 THR A C 1
ATOM 1444 O O . THR A 1 201 ? -17.339 -9.039 11.741 1.00 97.56 201 THR A O 1
ATOM 1447 N N . SER A 1 202 ? -17.409 -10.417 9.976 1.00 97.94 202 SER A N 1
ATOM 1448 C CA . SER A 1 202 ? -17.821 -9.367 9.042 1.00 97.94 202 SER A CA 1
ATOM 1449 C C . SER A 1 202 ? -19.120 -8.690 9.491 1.00 97.94 202 SER A C 1
ATOM 1451 O O . SER A 1 202 ? -20.028 -9.345 9.996 1.00 97.94 202 SER A O 1
ATOM 1453 N N . MET A 1 203 ? -19.219 -7.373 9.298 1.00 97.56 203 MET A N 1
ATOM 1454 C CA . MET A 1 203 ? -20.312 -6.505 9.760 1.00 97.56 203 MET A CA 1
ATOM 1455 C C . MET A 1 203 ? -20.363 -6.250 11.272 1.00 97.56 203 MET A C 1
ATOM 1457 O O . MET A 1 203 ? -21.230 -5.479 11.702 1.00 97.56 203 MET A O 1
ATOM 1461 N N . ALA A 1 204 ? -19.471 -6.819 12.088 1.00 97.62 204 ALA A N 1
ATOM 1462 C CA . ALA A 1 204 ? -19.425 -6.492 13.510 1.00 97.62 204 ALA A CA 1
ATOM 1463 C C . ALA A 1 204 ? -19.117 -4.998 13.735 1.00 97.62 204 ALA A C 1
ATOM 1465 O O . ALA A 1 204 ? -18.398 -4.354 12.963 1.00 97.62 204 ALA A O 1
ATOM 1466 N N . VAL A 1 205 ? -19.696 -4.444 14.800 1.00 97.19 205 VAL A N 1
ATOM 1467 C CA . VAL A 1 205 ? -19.526 -3.050 15.220 1.00 97.19 205 VAL A CA 1
ATOM 1468 C C . VAL A 1 205 ? -19.187 -3.017 16.704 1.00 97.19 205 VAL A C 1
ATOM 1470 O O . VAL A 1 205 ? -19.706 -3.815 17.480 1.00 97.19 205 VAL A O 1
ATOM 1473 N N . ARG A 1 206 ? -18.326 -2.092 17.117 1.00 95.44 206 ARG A N 1
ATOM 1474 C CA . ARG A 1 206 ? -18.076 -1.758 18.524 1.00 95.44 206 ARG A CA 1
ATOM 1475 C C . ARG A 1 206 ? -18.253 -0.269 18.742 1.00 95.44 206 ARG A C 1
ATOM 1477 O O . ARG A 1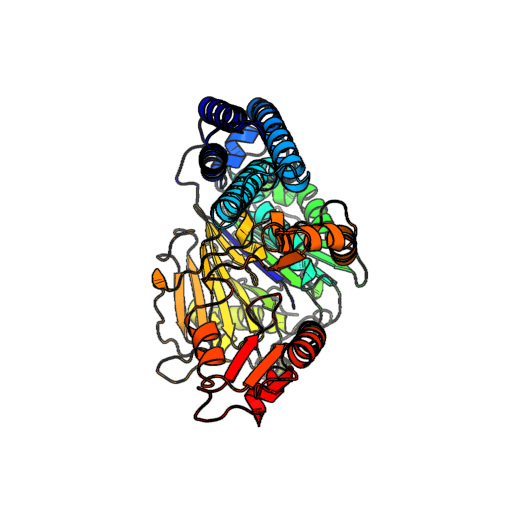 206 ? -18.114 0.505 17.800 1.00 95.44 206 ARG A O 1
ATOM 1484 N N . THR A 1 207 ? -18.518 0.125 19.983 1.00 94.88 207 THR A N 1
ATOM 1485 C CA . THR A 1 207 ? -18.676 1.533 20.386 1.00 94.88 207 THR A CA 1
ATOM 1486 C C . THR A 1 207 ? -17.555 1.976 21.346 1.00 94.88 207 THR A C 1
ATOM 1488 O O . THR A 1 207 ? -17.849 2.331 22.493 1.00 94.88 207 THR A O 1
ATOM 1491 N N . PRO A 1 208 ? -16.272 1.852 20.956 1.00 93.69 208 PRO A N 1
ATOM 1492 C CA . PRO A 1 208 ? -15.139 2.098 21.844 1.00 93.69 208 PRO A CA 1
ATOM 1493 C C . PRO A 1 208 ? -14.966 3.595 22.128 1.00 93.69 208 PRO A C 1
ATOM 1495 O O . PRO A 1 208 ? -14.977 4.390 21.196 1.00 93.69 208 PRO A O 1
ATOM 1498 N N . GLU A 1 209 ? -14.853 3.985 23.402 1.00 92.50 209 GLU A N 1
ATOM 1499 C CA . GLU A 1 209 ? -14.464 5.343 23.835 1.00 92.50 209 GLU A CA 1
ATOM 1500 C C . GLU A 1 209 ? -15.243 6.515 23.176 1.00 92.50 209 GLU A C 1
ATOM 1502 O O . GLU A 1 209 ? -14.744 7.631 23.070 1.00 92.50 209 GLU A O 1
ATOM 1507 N N . GLY A 1 210 ? -16.505 6.300 22.776 1.00 92.06 210 GLY A N 1
ATOM 1508 C CA . GLY A 1 210 ? -17.328 7.320 22.100 1.00 92.06 210 GLY A CA 1
ATOM 1509 C C . GLY A 1 210 ? -17.158 7.379 20.575 1.00 92.06 210 GLY A C 1
ATOM 1510 O O . GLY A 1 210 ? -17.625 8.321 19.935 1.00 92.06 210 GLY A O 1
ATOM 1511 N N . HIS A 1 211 ? -16.511 6.373 19.996 1.00 96.00 211 HIS A N 1
ATOM 1512 C CA . HIS A 1 211 ? -16.335 6.154 18.564 1.00 96.00 211 HIS A CA 1
ATOM 1513 C C . HIS A 1 211 ? -17.132 4.930 18.099 1.00 96.00 211 HIS A C 1
ATOM 1515 O O . HIS A 1 211 ? -17.672 4.172 18.906 1.00 96.00 211 HIS A O 1
ATOM 1521 N N . LEU A 1 212 ? -17.179 4.705 16.786 1.00 97.25 212 LEU A N 1
ATOM 1522 C CA . LEU A 1 212 ? -17.715 3.480 16.191 1.00 97.25 212 LEU A CA 1
ATOM 1523 C C . LEU A 1 212 ? -16.610 2.733 15.450 1.00 97.25 212 LEU A C 1
ATOM 1525 O O . LEU A 1 212 ? -16.021 3.268 14.519 1.00 97.25 212 LEU A O 1
ATOM 1529 N N . SER A 1 213 ? -16.345 1.483 15.823 1.00 97.69 213 SER A N 1
ATOM 1530 C CA . SER A 1 213 ? -15.443 0.608 15.076 1.00 97.69 213 SER A CA 1
ATOM 1531 C C . SER A 1 213 ? -16.247 -0.389 14.255 1.00 97.69 213 SER A C 1
ATOM 1533 O O . SER A 1 213 ? -16.845 -1.301 14.815 1.00 97.69 213 SER A O 1
ATOM 1535 N N . PHE A 1 214 ? -16.238 -0.230 12.937 1.00 98.50 214 PHE A N 1
ATOM 1536 C CA . PHE A 1 214 ? -16.811 -1.181 11.986 1.00 98.50 214 PHE A CA 1
ATOM 1537 C C . PHE A 1 214 ? -15.729 -2.144 11.519 1.00 98.50 214 PHE A C 1
ATOM 1539 O O . PHE A 1 214 ? -14.595 -1.717 11.298 1.00 98.50 214 PHE A O 1
ATOM 1546 N N . VAL A 1 215 ? -16.073 -3.412 11.300 1.00 98.56 215 VAL A N 1
ATOM 1547 C CA . VAL A 1 215 ? -15.180 -4.355 10.624 1.00 98.56 215 VAL A CA 1
ATOM 1548 C C . VAL A 1 215 ? -15.901 -5.101 9.511 1.00 98.56 215 VAL A C 1
ATOM 1550 O O . VAL A 1 215 ? -17.028 -5.571 9.658 1.00 98.56 215 VAL A O 1
ATOM 1553 N N . TYR A 1 216 ? -15.222 -5.219 8.380 1.00 98.75 216 TYR A N 1
ATOM 1554 C CA . TYR A 1 216 ? -15.677 -5.947 7.206 1.00 98.75 216 TYR A CA 1
ATOM 1555 C C . TYR A 1 216 ? -14.633 -6.995 6.897 1.00 98.75 216 TYR A C 1
ATOM 1557 O O . TYR A 1 216 ? -13.445 -6.678 6.836 1.00 98.75 216 TYR A O 1
ATOM 1565 N N . LYS A 1 217 ? -15.063 -8.240 6.730 1.00 98.50 217 LYS A N 1
ATOM 1566 C CA . LYS A 1 217 ? -14.174 -9.373 6.497 1.00 98.50 217 LYS A CA 1
ATOM 1567 C C . LYS A 1 217 ? -14.729 -10.256 5.393 1.00 98.50 217 LYS A C 1
ATOM 1569 O O . LYS A 1 217 ? -15.938 -10.334 5.192 1.00 98.50 217 LYS A O 1
ATOM 1574 N N . ALA A 1 218 ? -13.824 -10.910 4.690 1.00 97.94 218 ALA A N 1
ATOM 1575 C CA . ALA A 1 218 ? -14.124 -11.962 3.739 1.00 97.94 218 ALA A CA 1
ATOM 1576 C C . ALA A 1 218 ? -13.078 -13.061 3.913 1.00 97.94 218 ALA A C 1
ATOM 1578 O O . ALA A 1 218 ? -11.903 -12.763 4.128 1.00 97.94 218 ALA A O 1
ATOM 1579 N N . ALA A 1 219 ? -13.498 -14.319 3.847 1.00 96.56 219 ALA A N 1
ATOM 1580 C CA . ALA A 1 219 ? -12.604 -15.467 3.892 1.00 96.56 219 ALA A CA 1
ATOM 1581 C C . ALA A 1 219 ? -13.085 -16.527 2.902 1.00 96.56 219 ALA A C 1
ATOM 1583 O O . ALA A 1 219 ? -14.255 -16.911 2.919 1.00 96.56 219 ALA A O 1
ATOM 1584 N N . ALA A 1 220 ? -12.179 -16.998 2.054 1.00 91.12 220 ALA A N 1
ATOM 1585 C CA . ALA A 1 220 ? -12.443 -18.026 1.065 1.00 91.12 220 ALA A CA 1
ATOM 1586 C C . ALA A 1 220 ? -11.169 -18.843 0.819 1.00 91.12 220 ALA A C 1
ATOM 1588 O O . ALA A 1 220 ? -10.139 -18.304 0.428 1.00 91.12 220 ALA A O 1
ATOM 1589 N N . GLU A 1 221 ? -11.245 -20.164 0.999 1.00 85.62 221 GLU A N 1
ATOM 1590 C CA . GLU A 1 221 ? -10.115 -21.066 0.715 1.00 85.62 221 GLU A CA 1
ATOM 1591 C C . GLU A 1 221 ? -9.754 -21.097 -0.780 1.00 85.62 221 GLU A C 1
ATOM 1593 O O . GLU A 1 221 ? -8.613 -21.356 -1.157 1.00 85.62 221 GLU A O 1
ATOM 1598 N N . ILE A 1 222 ? -10.740 -20.842 -1.645 1.00 85.06 222 ILE A N 1
ATOM 1599 C CA . ILE A 1 222 ? -10.595 -20.822 -3.099 1.00 85.06 222 ILE A CA 1
ATOM 1600 C C . ILE A 1 222 ? -11.302 -19.575 -3.629 1.00 85.06 222 ILE A C 1
ATOM 1602 O O . ILE A 1 222 ? -12.489 -19.384 -3.375 1.00 85.06 222 ILE A O 1
ATOM 1606 N N . GLY A 1 223 ? -10.579 -18.763 -4.399 1.00 83.94 223 GLY A N 1
ATOM 1607 C CA . GLY A 1 223 ? -11.102 -17.553 -5.030 1.00 83.94 223 GLY A CA 1
ATOM 1608 C C . GLY A 1 223 ? -10.161 -16.984 -6.092 1.00 83.94 223 GLY A C 1
ATOM 1609 O O . GLY A 1 223 ? -9.078 -17.523 -6.367 1.00 83.94 223 GLY A O 1
ATOM 1610 N N . GLU A 1 224 ? -10.574 -15.879 -6.692 1.00 87.75 224 GLU A N 1
ATOM 1611 C CA . GLU A 1 224 ? -9.841 -15.086 -7.674 1.00 87.75 224 GLU A CA 1
ATOM 1612 C C . GLU A 1 224 ? -9.376 -13.751 -7.077 1.00 87.75 224 GLU A C 1
ATOM 1614 O O . GLU A 1 224 ? -9.945 -13.248 -6.111 1.00 87.75 224 GLU A O 1
ATOM 1619 N N . LEU A 1 225 ? -8.336 -13.148 -7.671 1.00 88.50 225 LEU A N 1
ATOM 1620 C CA . LEU A 1 225 ? -7.879 -11.824 -7.232 1.00 88.50 225 LEU A CA 1
ATOM 1621 C C . LEU A 1 225 ? -9.003 -10.787 -7.396 1.00 88.50 225 LEU A C 1
ATOM 1623 O O . LEU A 1 225 ? -9.579 -10.627 -8.486 1.00 88.50 225 LEU A O 1
ATOM 1627 N N . GLY A 1 226 ? -9.266 -10.075 -6.307 1.00 90.12 226 GLY A N 1
ATOM 1628 C CA . GLY A 1 226 ? -10.306 -9.076 -6.120 1.00 90.12 226 GLY A CA 1
ATOM 1629 C C . GLY A 1 226 ? -11.618 -9.625 -5.554 1.00 90.12 226 GLY A C 1
ATOM 1630 O O . GLY A 1 226 ? -12.555 -8.847 -5.400 1.00 90.12 226 GLY A O 1
ATOM 1631 N N . ASP A 1 227 ? -11.754 -10.929 -5.278 1.00 94.38 227 ASP A N 1
ATOM 1632 C CA . ASP A 1 227 ? -12.982 -11.464 -4.663 1.00 94.38 227 ASP A CA 1
ATOM 1633 C C . ASP A 1 227 ? -13.211 -10.891 -3.261 1.00 94.38 227 ASP A C 1
ATOM 1635 O O . ASP A 1 227 ? -14.322 -10.449 -2.952 1.00 94.38 227 ASP A O 1
ATOM 1639 N N . ASN A 1 228 ? -12.165 -10.842 -2.426 1.00 95.44 228 ASN A N 1
ATOM 1640 C CA . ASN A 1 228 ? -12.314 -10.357 -1.058 1.00 95.44 228 ASN A CA 1
ATOM 1641 C C . ASN A 1 228 ? -12.670 -8.872 -1.052 1.00 95.44 228 ASN A C 1
ATOM 1643 O O . ASN A 1 228 ? -13.660 -8.481 -0.439 1.00 95.44 228 ASN A O 1
ATOM 1647 N N . THR A 1 229 ? -11.923 -8.035 -1.775 1.00 95.56 229 THR A N 1
ATOM 1648 C CA . THR A 1 229 ? -12.214 -6.596 -1.852 1.00 95.56 229 THR A CA 1
ATOM 1649 C C . THR A 1 229 ? -13.585 -6.306 -2.464 1.00 95.56 229 THR A C 1
ATOM 1651 O O . THR A 1 229 ? -14.264 -5.396 -1.990 1.00 95.56 229 THR A O 1
ATOM 1654 N N . ARG A 1 230 ? -14.065 -7.093 -3.443 1.00 96.62 230 ARG A N 1
ATOM 1655 C CA . ARG A 1 230 ? -15.457 -7.009 -3.934 1.00 96.62 230 ARG A CA 1
ATOM 1656 C C . ARG A 1 230 ? -16.472 -7.275 -2.824 1.00 96.62 230 ARG A C 1
ATOM 1658 O O . ARG A 1 230 ? -17.448 -6.531 -2.723 1.00 96.62 230 ARG A O 1
ATOM 1665 N N . ALA A 1 231 ? -16.247 -8.290 -1.990 1.00 97.88 231 ALA A N 1
ATOM 1666 C CA . ALA A 1 231 ? -17.112 -8.583 -0.848 1.00 97.88 231 ALA A CA 1
ATOM 1667 C C . ALA A 1 231 ? -17.093 -7.444 0.188 1.00 97.88 231 ALA A C 1
ATOM 1669 O O . ALA A 1 231 ? -18.159 -6.987 0.605 1.00 97.88 231 ALA A O 1
ATOM 1670 N N . LEU A 1 232 ? -15.909 -6.916 0.527 1.00 98.44 232 LEU A N 1
ATOM 1671 C CA . LEU A 1 232 ? -15.763 -5.773 1.441 1.00 98.44 232 LEU A CA 1
ATOM 1672 C C . LEU A 1 232 ? -16.505 -4.531 0.918 1.00 98.44 232 LEU A C 1
ATOM 1674 O O . LEU A 1 232 ? -17.255 -3.899 1.661 1.00 98.44 232 LEU A O 1
ATOM 1678 N N . ARG A 1 233 ? -16.354 -4.219 -0.378 1.00 98.31 233 ARG A N 1
ATOM 1679 C CA . ARG A 1 233 ? -17.064 -3.120 -1.056 1.00 98.31 233 ARG A CA 1
ATOM 1680 C C . ARG A 1 233 ? -18.573 -3.284 -0.982 1.00 98.31 233 ARG A C 1
ATOM 1682 O O . ARG A 1 233 ? -19.270 -2.332 -0.649 1.00 98.31 233 ARG A O 1
ATOM 1689 N N . GLY A 1 234 ? -19.071 -4.482 -1.291 1.00 98.25 234 GLY A N 1
ATOM 1690 C CA . GLY A 1 234 ? -20.498 -4.789 -1.235 1.00 98.25 234 GLY A CA 1
ATOM 1691 C C . GLY A 1 234 ? -21.075 -4.566 0.161 1.00 98.25 234 GLY A C 1
ATOM 1692 O O . GLY A 1 234 ? -22.094 -3.891 0.293 1.00 98.25 234 GLY A O 1
ATOM 1693 N N . ALA A 1 235 ? -20.382 -5.060 1.191 1.00 98.25 235 ALA A N 1
ATOM 1694 C CA . ALA A 1 235 ? -20.791 -4.911 2.581 1.00 98.25 235 ALA A CA 1
ATOM 1695 C C . ALA A 1 235 ? -20.870 -3.432 3.004 1.00 98.25 235 ALA A C 1
ATOM 1697 O O . ALA A 1 235 ? -21.928 -2.991 3.449 1.00 98.25 235 ALA A O 1
ATOM 1698 N N . MET A 1 236 ? -19.810 -2.648 2.763 1.00 97.94 236 MET A N 1
ATOM 1699 C CA . MET A 1 236 ? -19.765 -1.212 3.091 1.00 97.94 236 MET A CA 1
ATOM 1700 C C . MET A 1 236 ? -20.815 -0.402 2.329 1.00 97.94 236 MET A C 1
ATOM 1702 O O . MET A 1 236 ? -21.474 0.454 2.914 1.00 97.94 236 MET A O 1
ATOM 1706 N N . ARG A 1 237 ? -21.020 -0.691 1.036 1.00 97.19 237 ARG A N 1
ATOM 1707 C CA . ARG A 1 237 ? -22.037 -0.007 0.223 1.00 97.19 237 ARG A CA 1
ATOM 1708 C C . ARG A 1 237 ? -23.436 -0.201 0.810 1.00 97.19 237 ARG A C 1
ATOM 1710 O O . ARG A 1 237 ? -24.232 0.730 0.800 1.00 97.19 237 ARG A O 1
ATOM 1717 N N . SER A 1 238 ? -23.723 -1.389 1.339 1.00 96.19 238 SER A N 1
ATOM 1718 C CA . SER A 1 238 ? -25.025 -1.730 1.925 1.00 96.19 238 SER A CA 1
ATOM 1719 C C . SER A 1 238 ? -25.188 -1.389 3.412 1.00 96.19 238 SER A C 1
ATOM 1721 O O . SER A 1 238 ? -26.263 -1.619 3.962 1.00 96.19 238 SER A O 1
ATOM 1723 N N . ASP A 1 239 ? -24.156 -0.872 4.085 1.00 97.06 239 ASP A N 1
ATOM 1724 C CA . ASP A 1 239 ? -24.197 -0.645 5.531 1.00 97.06 239 ASP A CA 1
ATOM 1725 C C . ASP A 1 239 ? -24.804 0.717 5.895 1.00 97.06 239 ASP A C 1
ATOM 1727 O O . ASP A 1 239 ? -24.119 1.735 5.988 1.00 97.06 239 ASP A O 1
ATOM 1731 N N . GLU A 1 240 ? -26.110 0.725 6.162 1.00 95.31 240 GLU A N 1
ATOM 1732 C CA . GLU A 1 240 ? -26.852 1.926 6.562 1.00 95.31 240 GLU A CA 1
ATOM 1733 C C . GLU A 1 240 ? -26.283 2.611 7.817 1.00 95.31 240 GLU A C 1
ATOM 1735 O O . GLU A 1 240 ? -26.314 3.839 7.907 1.00 95.31 240 GLU A O 1
ATOM 1740 N N . LEU A 1 241 ? -25.740 1.850 8.777 1.00 95.88 241 LEU A N 1
ATOM 1741 C CA . LEU A 1 241 ? -25.183 2.425 10.003 1.00 95.88 241 LEU A CA 1
ATOM 1742 C C . LEU A 1 241 ? -23.860 3.142 9.726 1.00 95.88 241 LEU A C 1
ATOM 1744 O O . LEU A 1 241 ? -23.623 4.205 10.299 1.00 95.88 241 LEU A O 1
ATOM 1748 N N . LEU A 1 242 ? -23.023 2.597 8.837 1.00 97.50 242 LEU A N 1
ATOM 1749 C CA . LEU A 1 242 ? -21.805 3.276 8.393 1.00 97.50 242 LEU A CA 1
ATOM 1750 C C . LEU A 1 242 ? -22.154 4.605 7.716 1.00 97.50 242 LEU A C 1
ATOM 1752 O O . LEU A 1 242 ? -21.602 5.642 8.081 1.00 97.50 242 LEU A O 1
ATOM 1756 N N . HIS A 1 243 ? -23.099 4.594 6.774 1.00 97.31 243 HIS A N 1
ATOM 1757 C CA . HIS A 1 243 ? -23.523 5.809 6.069 1.00 97.31 243 HIS A CA 1
ATOM 1758 C C . HIS A 1 243 ? -24.104 6.855 7.015 1.00 97.31 243 HIS A C 1
ATOM 1760 O O . HIS A 1 243 ? -23.790 8.038 6.894 1.00 97.31 243 HIS A O 1
ATOM 1766 N N . LEU A 1 244 ? -24.905 6.428 7.994 1.00 95.81 244 LEU A N 1
ATOM 1767 C CA . LEU A 1 244 ? -25.451 7.320 9.011 1.00 95.81 244 LEU A CA 1
ATOM 1768 C C . LEU A 1 244 ? -24.349 7.915 9.901 1.00 95.81 244 LEU A C 1
ATOM 1770 O O . LEU A 1 244 ? -24.390 9.105 10.203 1.00 95.81 244 LEU A O 1
ATOM 1774 N N . ALA A 1 245 ? -23.349 7.119 10.289 1.00 96.56 245 ALA A N 1
ATOM 1775 C CA . ALA A 1 245 ? -22.220 7.588 11.093 1.00 96.56 245 ALA A CA 1
ATOM 1776 C C . ALA A 1 245 ? -21.355 8.613 10.342 1.00 96.56 245 ALA A C 1
ATOM 1778 O O . ALA A 1 245 ? -20.875 9.576 10.937 1.00 96.56 245 ALA A O 1
ATOM 1779 N N . LEU A 1 246 ? -21.194 8.434 9.031 1.00 97.56 246 LEU A N 1
ATOM 1780 C CA . LEU A 1 246 ? -20.425 9.331 8.166 1.00 97.56 246 LEU A CA 1
ATOM 1781 C C . LEU A 1 246 ? -21.216 10.557 7.682 1.00 97.56 246 LEU A C 1
ATOM 1783 O O . LEU A 1 246 ? -20.635 11.459 7.080 1.00 97.56 246 LEU A O 1
ATOM 1787 N N . ALA A 1 247 ? -22.525 10.619 7.943 1.00 96.38 247 ALA A N 1
ATOM 1788 C CA . ALA A 1 247 ? -23.359 11.763 7.575 1.00 96.38 247 ALA A CA 1
ATOM 1789 C C . ALA A 1 247 ? -23.053 13.021 8.409 1.00 96.38 247 ALA A C 1
ATOM 1791 O O . ALA A 1 247 ? -23.370 14.133 7.982 1.00 96.38 247 ALA A O 1
ATOM 1792 N N . SER A 1 248 ? -22.445 12.859 9.590 1.00 96.50 248 SER A N 1
ATOM 1793 C CA . SER A 1 248 ? -21.994 13.980 10.415 1.00 96.50 248 SER A CA 1
ATOM 1794 C C . SER A 1 248 ? -20.870 14.761 9.713 1.00 96.50 248 SER A C 1
ATOM 1796 O O . SER A 1 248 ? -19.923 14.146 9.221 1.00 96.50 248 SER A O 1
ATOM 1798 N N . PRO A 1 249 ? -20.910 16.107 9.691 1.00 95.75 249 PRO A N 1
ATOM 1799 C CA . PRO A 1 249 ? -19.847 16.920 9.095 1.00 95.75 249 PRO A CA 1
ATOM 1800 C C . PRO A 1 249 ? -18.513 16.819 9.848 1.00 95.75 249 PRO A C 1
ATOM 1802 O O . PRO A 1 249 ? -17.469 17.098 9.263 1.00 95.75 249 PRO A O 1
ATOM 1805 N N . ASP A 1 250 ? -18.546 16.407 11.117 1.00 96.50 250 ASP A N 1
ATOM 1806 C CA . ASP A 1 250 ? -17.359 16.232 11.957 1.00 96.50 250 ASP A CA 1
ATOM 1807 C C . ASP A 1 250 ? -16.789 14.807 11.879 1.00 96.50 250 ASP A C 1
ATOM 1809 O O . ASP A 1 250 ? -15.798 14.504 12.550 1.00 96.50 250 ASP A O 1
ATOM 1813 N N . ALA A 1 251 ? -17.406 13.925 11.080 1.00 97.25 251 ALA A N 1
ATOM 1814 C CA . ALA A 1 251 ? -16.985 12.539 10.984 1.00 97.25 251 ALA A CA 1
ATOM 1815 C C . ALA A 1 251 ? -15.579 12.413 10.382 1.00 97.25 251 ALA A C 1
ATOM 1817 O O . ALA A 1 251 ? -15.259 13.003 9.347 1.00 97.25 251 ALA A O 1
ATOM 1818 N N . LYS A 1 252 ? -14.745 11.594 11.021 1.00 96.44 252 LYS A N 1
ATOM 1819 C CA . LYS A 1 252 ? -13.405 11.227 10.544 1.00 96.44 252 LYS A CA 1
ATOM 1820 C C . LYS A 1 252 ? -13.246 9.723 10.611 1.00 96.44 252 LYS A C 1
ATOM 1822 O O . LYS A 1 252 ? -13.872 9.083 11.453 1.00 96.44 252 LYS A O 1
ATOM 1827 N N . VAL A 1 253 ? -12.418 9.169 9.729 1.00 97.12 253 VAL A N 1
ATOM 1828 C CA . VAL A 1 253 ? -12.145 7.734 9.710 1.00 97.12 253 VAL A CA 1
ATOM 1829 C C . VAL A 1 253 ? -10.649 7.455 9.747 1.00 97.12 253 VAL A C 1
ATOM 1831 O O . VAL A 1 253 ? -9.883 8.037 8.977 1.00 97.12 253 VAL A O 1
ATOM 1834 N N . THR A 1 254 ? -10.264 6.508 10.595 1.00 97.44 254 THR A N 1
ATOM 1835 C CA . THR A 1 254 ? -8.973 5.821 10.523 1.00 97.44 254 THR A CA 1
ATOM 1836 C C . THR A 1 254 ? -9.212 4.425 9.964 1.00 97.44 254 THR A C 1
ATOM 1838 O O . THR A 1 254 ? -10.115 3.710 10.411 1.00 97.44 254 THR A O 1
ATOM 1841 N N . VAL A 1 255 ? -8.422 4.038 8.961 1.00 98.44 255 VAL A N 1
ATOM 1842 C CA . VAL A 1 255 ? -8.590 2.768 8.246 1.00 98.44 255 VAL A CA 1
ATOM 1843 C C . VAL A 1 255 ? -7.419 1.844 8.551 1.00 98.44 255 VAL A C 1
ATOM 1845 O O . VAL A 1 255 ? -6.267 2.220 8.340 1.00 98.44 255 VAL A O 1
ATOM 1848 N N . LEU A 1 256 ? -7.712 0.618 8.981 1.00 98.62 256 LEU A N 1
ATOM 1849 C CA . LEU A 1 256 ? -6.730 -0.449 9.182 1.00 98.62 256 LEU A CA 1
ATOM 1850 C C . LEU A 1 256 ? -7.195 -1.702 8.444 1.00 98.62 256 LEU A C 1
ATOM 1852 O O . LEU A 1 256 ? -8.311 -2.167 8.652 1.00 98.62 256 LEU A O 1
ATOM 1856 N N . GLY A 1 257 ? -6.359 -2.265 7.584 1.00 98.06 257 GLY A N 1
ATOM 1857 C CA . GLY A 1 257 ? -6.731 -3.388 6.738 1.00 98.06 257 GLY A CA 1
ATOM 1858 C C . GLY A 1 257 ? -5.633 -4.412 6.560 1.00 98.06 257 GLY A C 1
ATOM 1859 O O . GLY A 1 257 ? -4.454 -4.179 6.841 1.00 98.06 257 GLY A O 1
ATOM 1860 N N . HIS A 1 258 ? -6.051 -5.573 6.073 1.00 98.25 258 HIS A N 1
ATOM 1861 C CA . HIS A 1 258 ? -5.166 -6.704 5.890 1.00 98.25 258 HIS A CA 1
ATOM 1862 C C . HIS A 1 258 ? -5.650 -7.660 4.805 1.00 98.25 258 HIS A C 1
ATOM 1864 O O . HIS A 1 258 ? -6.850 -7.860 4.626 1.00 98.25 258 HIS A O 1
ATOM 1870 N N . THR A 1 259 ? -4.701 -8.288 4.123 1.00 96.19 259 THR A N 1
ATOM 1871 C CA . THR A 1 259 ? -4.900 -9.492 3.310 1.00 96.19 259 THR A CA 1
ATOM 1872 C C . THR A 1 259 ? -4.038 -10.608 3.876 1.00 96.19 259 THR A C 1
ATOM 1874 O O . THR A 1 259 ? -2.864 -10.408 4.185 1.00 96.19 259 THR A O 1
ATOM 1877 N N . ARG A 1 260 ? -4.605 -11.800 4.029 1.00 94.25 260 ARG A N 1
ATOM 1878 C CA . ARG A 1 260 ? -3.991 -12.894 4.780 1.00 94.25 260 ARG A CA 1
ATOM 1879 C C . ARG A 1 260 ? -3.690 -14.084 3.879 1.00 94.25 260 ARG A C 1
ATOM 1881 O O . ARG A 1 260 ? -4.537 -14.535 3.114 1.00 94.25 260 ARG A O 1
ATOM 1888 N N . TRP A 1 261 ? -2.483 -14.611 4.036 1.00 92.12 261 TRP A N 1
ATOM 1889 C CA . TRP A 1 261 ? -2.118 -15.986 3.719 1.00 92.12 261 TRP A CA 1
ATOM 1890 C C . TRP A 1 261 ? -2.041 -16.731 5.051 1.00 92.12 261 TRP A C 1
ATOM 1892 O O . TRP A 1 261 ? -1.208 -16.389 5.890 1.00 92.12 261 TRP A O 1
ATOM 1902 N N . ALA A 1 262 ? -2.916 -17.699 5.292 1.00 89.31 262 ALA A N 1
ATOM 1903 C CA . ALA A 1 262 ? -3.017 -18.336 6.601 1.00 89.31 262 ALA A CA 1
ATOM 1904 C C . ALA A 1 262 ? -1.811 -19.259 6.883 1.00 89.31 262 ALA A C 1
ATOM 1906 O O . ALA A 1 262 ? -1.706 -20.343 6.314 1.00 89.31 262 ALA A O 1
ATOM 1907 N N . SER A 1 263 ? -0.904 -18.835 7.770 1.00 87.56 263 SER A N 1
ATOM 1908 C CA . SER A 1 263 ? 0.179 -19.654 8.349 1.00 87.56 263 SER A CA 1
ATOM 1909 C C . SER A 1 263 ? -0.251 -20.287 9.676 1.00 87.56 263 SER A C 1
ATOM 1911 O O . SER A 1 263 ? -0.218 -21.507 9.833 1.00 87.56 263 SER A O 1
ATOM 1913 N N . VAL A 1 264 ? -0.722 -19.457 10.612 1.00 91.94 264 VAL A N 1
ATOM 1914 C CA . VAL A 1 264 ? -1.218 -19.865 11.933 1.00 91.94 264 VAL A CA 1
ATOM 1915 C C . VAL A 1 264 ? -2.705 -19.552 12.060 1.00 91.94 264 VAL A C 1
ATOM 1917 O O . VAL A 1 264 ? -3.114 -18.390 12.036 1.00 91.94 264 VAL A O 1
ATOM 1920 N N . GLY A 1 265 ? -3.513 -20.599 12.232 1.00 91.00 265 GLY A N 1
ATOM 1921 C CA . GLY A 1 265 ? -4.966 -20.531 12.395 1.00 91.00 265 GLY A CA 1
ATOM 1922 C C . GLY A 1 265 ? -5.744 -20.723 11.091 1.00 91.00 265 GLY A C 1
ATOM 1923 O O . GLY A 1 265 ? -5.274 -20.352 10.015 1.00 91.00 265 GLY A O 1
ATOM 1924 N N . ILE A 1 266 ? -6.945 -21.296 11.184 1.00 94.19 266 ILE A N 1
ATOM 1925 C CA . ILE A 1 266 ? -7.751 -21.691 10.017 1.00 94.19 266 ILE A CA 1
ATOM 1926 C C . ILE A 1 266 ? -8.188 -20.492 9.159 1.00 94.19 266 ILE A C 1
ATOM 1928 O O . ILE A 1 266 ? -8.216 -19.343 9.615 1.00 94.19 266 ILE A O 1
ATOM 1932 N N . ILE A 1 267 ? -8.564 -20.757 7.908 1.00 96.75 267 ILE A N 1
ATOM 1933 C CA . ILE A 1 267 ? -9.159 -19.758 7.014 1.00 96.75 267 ILE A CA 1
ATOM 1934 C C . ILE A 1 267 ? -10.621 -19.555 7.437 1.00 96.75 267 ILE A C 1
ATOM 1936 O O . ILE A 1 267 ? -11.450 -20.446 7.300 1.00 96.75 267 ILE A O 1
ATOM 1940 N N . SER A 1 268 ? -10.929 -18.404 8.039 1.00 97.44 268 SER A N 1
ATOM 1941 C CA . SER A 1 268 ? -12.283 -18.013 8.465 1.00 97.44 268 SER A CA 1
ATOM 1942 C C . SER A 1 268 ? -12.323 -16.524 8.810 1.00 97.44 268 SER A C 1
ATOM 1944 O O . SER A 1 268 ? -11.284 -15.936 9.111 1.00 97.44 268 SER A O 1
ATOM 1946 N N . GLU A 1 269 ? -13.510 -15.916 8.839 1.00 97.75 269 GLU A N 1
ATOM 1947 C CA . GLU A 1 269 ? -13.660 -14.494 9.185 1.00 97.75 269 GLU A CA 1
ATOM 1948 C C . GLU A 1 269 ? -13.159 -14.158 10.597 1.00 97.75 269 GLU A C 1
ATOM 1950 O O . GLU A 1 269 ? -12.507 -13.135 10.789 1.00 97.75 269 GLU A O 1
ATOM 1955 N N . ALA A 1 270 ? -13.378 -15.042 11.576 1.00 97.88 270 ALA A N 1
ATOM 1956 C CA . ALA A 1 270 ? -12.891 -14.855 12.947 1.00 97.88 270 ALA A CA 1
ATOM 1957 C C . ALA A 1 270 ? -11.350 -14.786 13.031 1.00 97.88 270 ALA A C 1
ATOM 1959 O O . ALA A 1 270 ? -10.794 -14.176 13.941 1.00 97.88 270 ALA A O 1
ATOM 1960 N N . ASN A 1 271 ? -10.652 -15.406 12.072 1.00 98.00 271 ASN A N 1
ATOM 1961 C CA . ASN A 1 271 ? -9.190 -15.418 11.982 1.00 98.00 271 ASN A CA 1
ATOM 1962 C C . ASN A 1 271 ? -8.641 -14.401 10.970 1.00 98.00 271 ASN A C 1
ATOM 1964 O O . ASN A 1 271 ? -7.431 -14.177 10.933 1.00 98.00 271 ASN A O 1
ATOM 1968 N N . ALA A 1 272 ? -9.500 -13.796 10.148 1.00 97.88 272 ALA A N 1
ATOM 1969 C CA . ALA A 1 272 ? -9.119 -12.716 9.253 1.00 97.88 272 ALA A CA 1
ATOM 1970 C C . ALA A 1 272 ? -8.849 -11.447 10.071 1.00 97.88 272 ALA A C 1
ATOM 1972 O O . ALA A 1 272 ? -9.600 -11.102 10.991 1.00 97.88 272 ALA A O 1
ATOM 1973 N N . HIS A 1 273 ? -7.754 -10.763 9.752 1.00 98.06 273 HIS A N 1
ATOM 1974 C CA . HIS A 1 273 ? -7.380 -9.524 10.427 1.00 98.06 273 HIS A CA 1
ATOM 1975 C C . HIS A 1 273 ? -8.142 -8.340 9.799 1.00 98.06 273 HIS A C 1
ATOM 1977 O O . HIS A 1 273 ? -8.506 -8.427 8.626 1.00 98.06 273 HIS A O 1
ATOM 1983 N N . PRO A 1 274 ? -8.390 -7.233 10.527 1.00 98.38 274 PRO A N 1
ATOM 1984 C CA . PRO A 1 274 ? -7.962 -6.953 11.904 1.00 98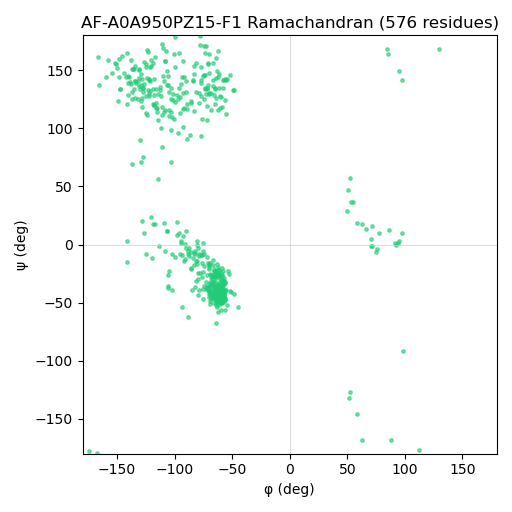.38 274 PRO A CA 1
ATOM 1985 C C . PRO A 1 274 ? -8.653 -7.803 12.981 1.00 98.38 274 PRO A C 1
ATOM 1987 O O . PRO A 1 274 ? -9.820 -8.181 12.855 1.00 98.38 274 PRO A O 1
ATOM 1990 N N . VAL A 1 275 ? -7.928 -8.098 14.059 1.00 98.25 275 VAL A N 1
ATOM 1991 C CA . VAL A 1 275 ? -8.455 -8.720 15.288 1.00 98.25 275 VAL A CA 1
ATOM 1992 C C . VAL A 1 275 ? -8.447 -7.697 16.424 1.00 98.25 275 VAL A C 1
ATOM 1994 O O . VAL A 1 275 ? -7.554 -6.855 16.481 1.00 98.25 275 VAL A O 1
ATOM 1997 N N . ASN A 1 276 ? -9.437 -7.746 17.317 1.00 97.25 276 ASN A N 1
ATOM 1998 C CA . ASN A 1 276 ? -9.571 -6.807 18.440 1.00 97.25 276 ASN A CA 1
ATOM 1999 C C . ASN A 1 276 ? -9.059 -7.404 19.768 1.00 97.25 276 ASN A C 1
ATOM 2001 O O . ASN A 1 276 ? -8.650 -8.563 19.816 1.00 97.25 276 ASN A O 1
ATOM 2005 N N . HIS A 1 277 ? -9.095 -6.633 20.851 1.00 96.81 277 HIS A N 1
ATOM 2006 C CA . HIS A 1 277 ? -8.594 -7.028 22.174 1.00 96.81 277 HIS A CA 1
ATOM 2007 C C . HIS A 1 277 ? -9.518 -7.954 22.990 1.00 96.81 277 HIS A C 1
ATOM 2009 O O . HIS A 1 277 ? -9.091 -8.449 24.025 1.00 96.81 277 HIS A O 1
ATOM 2015 N N . GLU A 1 278 ? -10.763 -8.179 22.564 1.00 95.81 278 GLU A N 1
ATOM 2016 C CA . GLU A 1 278 ? -11.785 -8.831 23.400 1.00 95.81 278 GLU A CA 1
ATOM 2017 C C . GLU A 1 278 ? -11.464 -10.302 23.702 1.00 95.81 278 GLU A C 1
ATOM 2019 O O . GLU A 1 278 ? -11.000 -11.040 22.824 1.00 95.81 278 GLU A O 1
ATOM 2024 N N . GLU A 1 279 ? -11.754 -10.730 24.928 1.00 94.69 279 GLU A N 1
ATOM 2025 C CA . GLU A 1 279 ? -11.556 -12.087 25.438 1.00 94.69 279 GLU A CA 1
ATOM 2026 C C . GLU A 1 279 ? -12.899 -12.689 25.895 1.00 94.69 279 GLU A C 1
ATOM 2028 O O . GLU A 1 279 ? -13.853 -11.970 26.204 1.00 94.69 279 GLU A O 1
ATOM 2033 N N . ASP A 1 280 ? -12.983 -14.017 25.973 1.00 91.00 280 ASP A N 1
ATOM 2034 C CA . ASP A 1 280 ? -14.096 -14.693 26.637 1.00 91.00 280 ASP A CA 1
ATOM 2035 C C . ASP A 1 280 ? -14.134 -14.249 28.107 1.00 91.00 280 ASP A C 1
ATOM 2037 O O . ASP A 1 280 ? -13.133 -14.291 28.817 1.00 91.00 280 ASP A O 1
ATOM 2041 N N . GLY A 1 281 ? -15.289 -13.769 28.573 1.00 79.75 281 GLY A N 1
ATOM 2042 C CA . GLY A 1 281 ? -15.479 -13.375 29.974 1.00 79.75 281 GLY A CA 1
ATOM 2043 C C . GLY A 1 281 ? -14.748 -12.101 30.422 1.00 79.75 281 GLY A C 1
ATOM 2044 O O . GLY A 1 281 ? -14.935 -11.694 31.571 1.00 79.75 281 GLY A O 1
ATOM 2045 N N . ARG A 1 282 ? -13.972 -11.445 29.546 1.00 79.88 282 ARG A N 1
ATOM 2046 C CA . ARG A 1 282 ? -13.284 -10.177 29.824 1.00 79.88 282 ARG A CA 1
ATOM 2047 C C . ARG A 1 282 ? -13.311 -9.254 28.606 1.00 79.88 282 ARG A C 1
ATOM 2049 O O . ARG A 1 282 ? -12.738 -9.546 27.561 1.00 79.88 282 ARG A O 1
ATOM 2056 N N . THR A 1 283 ? -13.898 -8.080 28.793 1.00 70.25 283 THR A N 1
ATOM 2057 C CA . THR A 1 283 ? -13.926 -7.000 27.791 1.00 70.25 283 THR A CA 1
ATOM 2058 C C . THR A 1 283 ? -13.443 -5.678 28.389 1.00 70.25 283 THR A C 1
ATOM 2060 O O . THR A 1 283 ? -13.791 -4.606 27.907 1.00 70.25 283 THR A O 1
ATOM 2063 N N . ASP A 1 284 ? -12.713 -5.754 29.503 1.00 77.69 284 ASP A N 1
ATOM 2064 C CA . ASP A 1 284 ? -12.278 -4.598 30.277 1.00 77.69 284 ASP A CA 1
ATOM 2065 C C . ASP A 1 284 ? -10.916 -4.123 29.760 1.00 77.69 284 ASP A C 1
ATOM 2067 O O . ASP A 1 284 ? -9.976 -4.913 29.654 1.00 77.69 284 ASP A O 1
ATOM 2071 N N . GLY A 1 285 ? -10.799 -2.823 29.506 1.00 86.25 285 GLY A N 1
ATOM 2072 C CA . GLY A 1 285 ? -9.577 -2.188 29.021 1.00 86.25 285 GLY A CA 1
ATOM 2073 C C . GLY A 1 285 ? -9.850 -1.305 27.803 1.00 86.25 285 GLY A C 1
ATOM 2074 O O . GLY A 1 285 ? -10.948 -1.351 27.250 1.00 86.25 285 GLY A O 1
ATOM 2075 N N . PRO A 1 286 ? -8.879 -0.476 27.393 1.00 93.88 286 PRO A N 1
ATOM 2076 C CA . PRO A 1 286 ? -9.019 0.347 26.199 1.00 93.88 286 PRO A CA 1
ATOM 2077 C C . PRO A 1 286 ? -9.127 -0.507 24.944 1.00 93.88 286 PRO A C 1
ATOM 2079 O O . PRO A 1 286 ? -8.455 -1.541 24.819 1.00 93.88 286 PRO A O 1
ATOM 2082 N N . TYR A 1 287 ? -9.953 -0.073 24.000 1.00 97.06 287 TYR A N 1
ATOM 2083 C CA . TYR A 1 287 ? -10.144 -0.824 22.774 1.00 97.06 287 TYR A CA 1
ATOM 2084 C C . TYR A 1 287 ? -8.917 -0.751 21.862 1.00 97.06 287 TYR A C 1
ATOM 2086 O O . TYR A 1 287 ? -8.542 0.310 21.366 1.00 97.06 287 TYR A O 1
ATOM 2094 N N . VAL A 1 288 ? -8.337 -1.920 21.581 1.00 98.12 288 VAL A N 1
ATOM 2095 C CA . VAL A 1 288 ? -7.225 -2.073 20.637 1.00 98.12 288 VAL A CA 1
ATOM 2096 C C . VAL A 1 288 ? -7.602 -3.055 19.536 1.00 98.12 288 VAL A C 1
ATOM 2098 O O . VAL A 1 288 ? -8.226 -4.090 19.795 1.00 98.12 288 VAL A O 1
ATOM 2101 N N . ALA A 1 289 ? -7.180 -2.761 18.311 1.00 98.19 289 ALA A N 1
ATOM 2102 C CA . ALA A 1 289 ? -7.223 -3.684 17.187 1.00 98.19 289 ALA A CA 1
ATOM 2103 C C . ALA A 1 289 ? -5.876 -3.731 16.465 1.00 98.19 289 ALA A C 1
ATOM 2105 O O . ALA A 1 289 ? -5.129 -2.755 16.470 1.00 98.19 289 ALA A O 1
ATOM 2106 N N . ALA A 1 290 ? -5.545 -4.875 15.870 1.00 98.62 290 ALA A N 1
ATOM 2107 C CA . ALA A 1 290 ? -4.269 -5.060 15.194 1.00 98.62 290 ALA A CA 1
ATOM 2108 C C . ALA A 1 290 ? -4.352 -6.012 13.998 1.00 98.62 290 ALA A C 1
ATOM 2110 O O . ALA A 1 290 ? -5.245 -6.859 13.891 1.00 98.62 290 ALA A O 1
ATOM 2111 N N . VAL A 1 291 ? -3.360 -5.879 13.125 1.00 98.56 291 VAL A N 1
ATOM 2112 C CA . VAL A 1 291 ? -3.062 -6.764 11.997 1.00 98.56 291 VAL A CA 1
ATOM 2113 C C . VAL A 1 291 ? -1.614 -7.241 12.107 1.00 98.56 291 VAL A C 1
ATOM 2115 O O . VAL A 1 291 ? -0.767 -6.537 12.667 1.00 98.56 291 VAL A O 1
ATOM 2118 N N . LEU A 1 292 ? -1.324 -8.421 11.561 1.00 97.94 292 LEU A N 1
ATOM 2119 C CA . LEU A 1 292 ? 0.001 -9.035 11.616 1.00 97.94 292 LEU A CA 1
ATOM 2120 C C . LEU A 1 292 ? 0.387 -9.634 10.260 1.00 97.94 292 LEU A C 1
ATOM 2122 O O . LEU A 1 292 ? -0.348 -10.422 9.665 1.00 97.94 292 LEU A O 1
ATOM 2126 N N . ASN A 1 293 ? 1.596 -9.311 9.818 1.00 96.19 293 ASN A N 1
ATOM 2127 C CA . ASN A 1 293 ? 2.337 -10.085 8.835 1.00 96.19 293 ASN A CA 1
ATOM 2128 C C . ASN A 1 293 ? 3.463 -10.840 9.540 1.00 96.19 293 ASN A C 1
ATOM 2130 O O . ASN A 1 293 ? 4.178 -10.252 10.350 1.00 96.19 293 ASN A O 1
ATOM 2134 N N . GLY A 1 294 ? 3.657 -12.105 9.174 1.00 93.75 294 GLY A N 1
ATOM 2135 C CA . GLY A 1 294 ? 4.575 -13.004 9.868 1.00 93.75 294 GLY A CA 1
ATOM 2136 C C . GLY A 1 294 ? 3.896 -13.732 11.022 1.00 93.75 294 GLY A C 1
ATOM 2137 O O . GLY A 1 294 ? 2.672 -13.698 11.127 1.00 93.75 294 GLY A O 1
ATOM 2138 N N . ASP A 1 295 ? 4.706 -14.374 11.859 1.00 94.25 295 ASP A N 1
ATOM 2139 C CA . ASP A 1 295 ? 4.241 -15.251 12.932 1.00 94.25 295 ASP A CA 1
ATOM 2140 C C . ASP A 1 295 ? 4.864 -14.824 14.273 1.00 94.25 295 ASP A C 1
ATOM 2142 O O . ASP A 1 295 ? 6.053 -14.494 14.351 1.00 94.25 295 ASP A O 1
ATOM 2146 N N . VAL A 1 296 ? 4.062 -14.831 15.339 1.00 97.00 296 VAL A N 1
ATOM 2147 C CA . VAL A 1 296 ? 4.526 -14.693 16.726 1.00 97.00 296 VAL A CA 1
ATOM 2148 C C . VAL A 1 296 ? 4.841 -16.090 17.260 1.00 97.00 296 VAL A C 1
ATOM 2150 O O . VAL A 1 296 ? 3.983 -16.757 17.836 1.00 97.00 296 VAL A O 1
ATOM 2153 N N . ASP A 1 297 ? 6.084 -16.543 17.110 1.00 96.75 297 ASP A N 1
ATOM 2154 C CA . ASP A 1 297 ? 6.508 -17.922 17.405 1.00 96.75 297 ASP A CA 1
ATOM 2155 C C . ASP A 1 297 ? 6.198 -18.368 18.846 1.00 96.75 297 ASP A C 1
ATOM 2157 O O . ASP A 1 297 ? 5.924 -19.539 19.110 1.00 96.75 297 ASP A O 1
ATOM 2161 N N . ASN A 1 298 ? 6.226 -17.437 19.804 1.00 97.69 298 ASN A N 1
ATOM 2162 C CA . ASN A 1 298 ? 5.963 -17.698 21.220 1.00 97.69 298 ASN A CA 1
ATOM 2163 C C . ASN A 1 298 ? 4.519 -17.379 21.661 1.00 97.69 298 ASN A C 1
ATOM 2165 O O . ASN A 1 298 ? 4.266 -17.236 22.859 1.00 97.69 298 ASN A O 1
ATOM 2169 N N . PHE A 1 299 ? 3.546 -17.293 20.743 1.00 97.38 299 PHE A N 1
ATOM 2170 C CA . PHE A 1 299 ? 2.158 -16.940 21.085 1.00 97.38 299 PHE A CA 1
ATOM 2171 C C . PHE A 1 299 ? 1.521 -17.891 22.113 1.00 97.38 299 PHE A C 1
ATOM 2173 O O . PHE A 1 299 ? 0.785 -17.442 22.989 1.00 97.38 299 PHE A O 1
ATOM 2180 N N . ALA A 1 300 ? 1.814 -19.195 22.051 1.00 97.00 300 ALA A N 1
ATOM 2181 C CA . ALA A 1 300 ? 1.275 -20.178 22.994 1.00 97.00 300 ALA A CA 1
ATOM 2182 C C . ALA A 1 300 ? 1.783 -19.942 24.430 1.00 97.00 300 ALA A C 1
ATOM 2184 O O . ALA A 1 300 ? 0.996 -19.957 25.375 1.00 97.00 300 ALA A O 1
ATOM 2185 N N . GLU A 1 301 ? 3.077 -19.641 24.577 1.00 97.94 301 GLU A N 1
ATOM 2186 C CA . GLU A 1 301 ? 3.694 -19.270 25.856 1.00 97.94 301 GLU A CA 1
ATOM 2187 C C . GLU A 1 301 ? 3.088 -17.971 26.401 1.00 97.94 301 GLU A C 1
ATOM 2189 O O . GLU A 1 301 ? 2.789 -17.871 27.591 1.00 97.94 301 GLU A O 1
ATOM 2194 N N . LEU A 1 302 ? 2.865 -16.978 25.534 1.00 97.69 302 LEU A N 1
ATOM 2195 C CA . LEU A 1 302 ? 2.236 -15.713 25.912 1.00 97.69 302 LEU A CA 1
ATOM 2196 C C . LEU A 1 302 ? 0.793 -15.922 26.385 1.00 97.69 302 LEU A C 1
ATOM 2198 O O . LEU A 1 302 ? 0.418 -15.380 27.426 1.00 97.69 302 LEU A O 1
ATOM 2202 N N . LYS A 1 303 ? 0.009 -16.750 25.679 1.00 96.81 303 LYS A N 1
ATOM 2203 C CA . LYS A 1 303 ? -1.354 -17.120 26.088 1.00 96.81 303 LYS A CA 1
ATOM 2204 C C . LYS A 1 303 ? -1.376 -17.741 27.483 1.00 96.81 303 LYS A C 1
ATOM 2206 O O . LYS A 1 303 ? -2.204 -17.348 28.301 1.00 96.81 303 LYS A O 1
ATOM 2211 N N . GLU A 1 304 ? -0.464 -18.667 27.772 1.00 97.31 304 GLU A N 1
ATOM 2212 C CA . GLU A 1 304 ? -0.376 -19.320 29.083 1.00 97.31 304 GLU A CA 1
ATOM 2213 C C . GLU A 1 304 ? 0.099 -18.354 30.177 1.00 97.31 304 GLU A C 1
ATOM 2215 O O . GLU A 1 304 ? -0.562 -18.207 31.208 1.00 97.31 304 GLU A O 1
ATOM 2220 N N . ARG A 1 305 ? 1.211 -17.643 29.942 1.00 97.00 305 ARG A N 1
ATOM 2221 C CA . ARG A 1 305 ? 1.820 -16.707 30.901 1.00 97.00 305 ARG A CA 1
ATOM 2222 C C . ARG A 1 305 ? 0.837 -15.637 31.353 1.00 97.00 305 ARG A C 1
ATOM 2224 O O . ARG A 1 305 ? 0.757 -15.345 32.545 1.00 97.00 305 ARG A O 1
ATOM 2231 N N . TRP A 1 306 ? 0.116 -15.051 30.403 1.00 95.56 306 TRP A N 1
ATOM 2232 C CA . TRP A 1 306 ? -0.827 -13.971 30.670 1.00 95.56 306 TRP A CA 1
ATOM 2233 C C . TRP A 1 306 ? -2.239 -14.473 30.966 1.00 95.56 306 TRP A C 1
ATOM 2235 O O . TRP A 1 306 ? -3.094 -13.660 31.304 1.00 95.56 306 TRP A O 1
ATOM 2245 N N . ARG A 1 307 ? -2.493 -15.788 30.898 1.00 95.81 307 ARG A N 1
ATOM 2246 C CA . ARG A 1 307 ? -3.826 -16.386 31.088 1.00 95.81 307 ARG A CA 1
ATOM 2247 C C . ARG A 1 307 ? -4.851 -15.705 30.182 1.00 95.81 307 ARG A C 1
ATOM 2249 O O . ARG A 1 307 ? -5.796 -15.071 30.651 1.00 95.81 307 ARG A O 1
ATOM 2256 N N . LEU A 1 308 ? -4.567 -15.735 28.884 1.00 95.12 308 LEU A N 1
ATOM 2257 C CA . LEU A 1 308 ? -5.442 -15.144 27.880 1.00 95.12 308 LEU A CA 1
ATOM 2258 C C . LEU A 1 308 ? -6.612 -16.088 27.597 1.00 95.12 308 LEU A C 1
ATOM 2260 O O . LEU A 1 308 ? -6.397 -17.269 27.311 1.00 95.12 308 LEU A O 1
ATOM 2264 N N . GLU A 1 309 ? -7.830 -15.562 27.625 1.00 94.88 309 GLU A N 1
ATOM 2265 C CA . GLU A 1 309 ? -9.069 -16.305 27.371 1.00 94.88 309 GLU A CA 1
ATOM 2266 C C . GLU A 1 309 ? -9.567 -15.977 25.959 1.00 94.88 309 GLU A C 1
ATOM 2268 O O . GLU A 1 309 ? -10.521 -15.244 25.747 1.00 94.88 309 GLU A O 1
ATOM 2273 N N . ILE A 1 310 ? -8.856 -16.469 24.943 1.00 95.00 310 ILE A N 1
ATOM 2274 C CA . ILE A 1 310 ? -9.200 -16.198 23.538 1.00 95.00 310 ILE A CA 1
ATOM 2275 C C . ILE A 1 310 ? -10.319 -17.152 23.078 1.00 95.00 310 ILE A C 1
ATOM 2277 O O . ILE A 1 310 ? -10.125 -18.366 23.226 1.00 95.00 310 ILE A O 1
ATOM 2281 N N . PRO A 1 311 ? -11.404 -16.649 22.440 1.00 95.00 311 PRO A N 1
ATOM 2282 C CA . PRO A 1 311 ? -12.467 -17.484 21.887 1.00 95.00 311 PRO A CA 1
ATOM 2283 C C . PRO A 1 311 ? -11.925 -18.632 21.039 1.00 95.00 311 PRO A C 1
ATOM 2285 O O . PRO A 1 311 ? -11.086 -18.424 20.163 1.00 95.00 311 PRO A O 1
ATOM 2288 N N . ALA A 1 312 ? -12.432 -19.848 21.252 1.00 95.31 312 ALA A N 1
ATOM 2289 C CA . ALA A 1 312 ? -11.874 -21.061 20.641 1.00 95.31 312 ALA A CA 1
ATOM 2290 C C . ALA A 1 312 ? -11.854 -21.047 19.098 1.00 95.31 312 ALA A C 1
ATOM 2292 O O . ALA A 1 312 ? -11.012 -21.704 18.487 1.00 95.31 312 ALA A O 1
ATOM 2293 N N . ALA A 1 313 ? -12.762 -20.298 18.463 1.00 96.75 313 ALA A N 1
ATOM 2294 C CA . ALA A 1 313 ? -12.794 -20.134 17.009 1.00 96.75 313 ALA A CA 1
ATOM 2295 C C . ALA A 1 313 ? -11.681 -19.206 16.475 1.00 96.75 313 ALA A C 1
ATOM 2297 O O . ALA A 1 313 ? -11.355 -19.264 15.289 1.00 96.75 313 ALA A O 1
ATOM 2298 N N . ILE A 1 314 ? -11.074 -18.373 17.328 1.00 97.31 314 ILE A N 1
ATOM 2299 C CA . ILE A 1 314 ? -9.952 -17.495 16.988 1.00 97.31 314 ILE A CA 1
ATOM 2300 C C . ILE A 1 314 ? -8.647 -18.238 17.298 1.00 97.31 314 ILE A C 1
ATOM 2302 O O . ILE A 1 314 ? -8.193 -18.352 18.435 1.00 97.31 314 ILE A O 1
ATOM 2306 N N . THR A 1 315 ? -8.041 -18.756 16.240 1.00 97.06 315 THR A N 1
ATOM 2307 C CA . THR A 1 315 ? -6.844 -19.610 16.264 1.00 97.06 315 THR A CA 1
ATOM 2308 C C . THR A 1 315 ? -5.580 -18.916 15.752 1.00 97.06 315 THR A C 1
ATOM 2310 O O . THR A 1 315 ? -4.502 -19.496 15.841 1.00 97.06 315 THR A O 1
ATOM 2313 N N . THR A 1 316 ? -5.692 -17.689 15.233 1.00 97.50 316 THR A N 1
ATOM 2314 C CA . THR A 1 316 ? -4.542 -16.869 14.830 1.00 97.50 316 THR A CA 1
ATOM 2315 C C . THR A 1 316 ? -3.768 -16.381 16.053 1.00 97.50 316 THR A C 1
ATOM 2317 O O . THR A 1 316 ? -4.333 -15.932 17.052 1.00 97.50 316 THR A O 1
ATOM 2320 N N . ASP A 1 317 ? -2.452 -16.450 15.944 1.00 97.50 317 ASP A N 1
ATOM 2321 C CA . ASP A 1 317 ? -1.473 -15.876 16.859 1.00 97.50 317 ASP A CA 1
ATOM 2322 C C . ASP A 1 317 ? -1.610 -14.353 17.002 1.00 97.50 317 ASP A C 1
ATOM 2324 O O . ASP A 1 317 ? -1.461 -13.836 18.107 1.00 97.50 317 ASP A O 1
ATOM 2328 N N . ALA A 1 318 ? -2.005 -13.640 15.942 1.00 97.69 318 ALA A N 1
ATOM 2329 C CA . ALA A 1 318 ? -2.179 -12.184 15.941 1.00 97.69 318 ALA A CA 1
ATOM 2330 C C . ALA A 1 318 ? -3.082 -11.652 17.067 1.00 97.69 318 ALA A C 1
ATOM 2332 O O . ALA A 1 318 ? -2.929 -10.510 17.499 1.00 97.69 318 ALA A O 1
ATOM 2333 N N . LYS A 1 319 ? -4.008 -12.473 17.583 1.00 97.62 319 LYS A N 1
ATOM 2334 C CA . LYS A 1 319 ? -4.921 -12.091 18.667 1.00 97.62 319 LYS A CA 1
ATOM 2335 C C . LYS A 1 319 ? -4.192 -11.760 19.974 1.00 97.62 319 LYS A C 1
ATOM 2337 O O . LYS A 1 319 ? -4.715 -10.973 20.757 1.00 97.62 319 LYS A O 1
ATOM 2342 N N . VAL A 1 320 ? -2.978 -12.276 20.206 1.00 98.00 320 VAL A N 1
ATOM 2343 C CA . VAL A 1 320 ? -2.202 -11.905 21.406 1.00 98.00 320 VAL A CA 1
ATOM 2344 C C . VAL A 1 320 ? -1.799 -10.428 21.403 1.00 98.00 320 VAL A C 1
ATOM 2346 O O . VAL A 1 320 ? -1.615 -9.855 22.471 1.00 98.00 320 VAL A O 1
ATOM 2349 N N . ILE A 1 321 ? -1.700 -9.795 20.229 1.00 98.50 321 ILE A N 1
ATOM 2350 C CA . ILE A 1 321 ? -1.255 -8.406 20.078 1.00 98.50 321 ILE A CA 1
ATOM 2351 C C . ILE A 1 321 ? -2.236 -7.439 20.756 1.00 98.50 321 ILE A C 1
ATOM 2353 O O . ILE A 1 321 ? -1.864 -6.851 21.771 1.00 98.50 321 ILE A O 1
ATOM 2357 N N . PRO A 1 322 ? -3.483 -7.266 20.274 1.00 98.25 322 PRO A N 1
ATOM 2358 C CA . PRO A 1 322 ? -4.383 -6.268 20.844 1.00 98.25 322 PRO A CA 1
ATOM 2359 C C . PRO A 1 322 ? -4.760 -6.585 22.298 1.00 98.25 322 PRO A C 1
ATOM 2361 O O . PRO A 1 322 ? -4.926 -5.662 23.088 1.00 98.25 322 PRO A O 1
ATOM 2364 N N . VAL A 1 323 ? -4.831 -7.870 22.675 1.00 97.75 323 VAL A N 1
ATOM 2365 C CA . VAL A 1 323 ? -5.131 -8.303 24.050 1.00 97.75 323 VAL A CA 1
ATOM 2366 C C . VAL A 1 323 ? -4.050 -7.825 25.025 1.00 97.75 323 VAL A C 1
ATOM 2368 O O . VAL A 1 323 ? -4.358 -7.205 26.042 1.00 97.75 323 VAL A O 1
ATOM 2371 N N . LEU A 1 324 ? -2.771 -8.082 24.725 1.00 97.81 324 LEU A N 1
ATOM 2372 C CA . LEU A 1 324 ? -1.665 -7.701 25.609 1.00 97.81 324 LEU A CA 1
ATOM 2373 C C . LEU A 1 324 ? -1.455 -6.187 25.665 1.00 97.81 324 LEU A C 1
ATOM 2375 O O . LEU A 1 324 ? -1.144 -5.665 26.737 1.00 97.81 324 LEU A O 1
ATOM 2379 N N . VAL A 1 325 ? -1.655 -5.484 24.545 1.00 98.25 325 VAL A N 1
ATOM 2380 C CA . VAL A 1 325 ? -1.600 -4.016 24.518 1.00 98.25 325 VAL A CA 1
ATOM 2381 C C . VAL A 1 325 ? -2.709 -3.441 25.395 1.00 98.25 325 VAL A C 1
ATOM 2383 O O . VAL A 1 325 ? -2.408 -2.691 26.318 1.00 98.25 325 VAL A O 1
ATOM 2386 N N . SER A 1 326 ? -3.964 -3.845 25.174 1.00 97.69 326 SER A N 1
ATOM 2387 C CA . SER A 1 326 ? -5.115 -3.364 25.949 1.00 97.69 326 SER A CA 1
ATOM 2388 C C . SER A 1 326 ? -4.939 -3.610 27.451 1.00 97.69 326 SER A C 1
ATOM 2390 O O . SER A 1 326 ? -5.077 -2.682 28.250 1.00 97.69 326 SER A O 1
ATOM 2392 N N . ARG A 1 327 ? -4.519 -4.823 27.845 1.00 96.12 327 ARG A N 1
ATOM 2393 C CA . ARG A 1 327 ? -4.244 -5.157 29.251 1.00 96.12 327 ARG A CA 1
ATOM 2394 C C . ARG A 1 327 ? -3.165 -4.264 29.864 1.00 96.12 327 ARG A C 1
ATOM 2396 O O . ARG A 1 327 ? -3.377 -3.741 30.952 1.00 96.12 327 ARG A O 1
ATOM 2403 N N . GLN A 1 328 ? -2.044 -4.043 29.174 1.00 96.56 328 GLN A N 1
ATOM 2404 C CA . GLN A 1 328 ? -0.978 -3.179 29.693 1.00 96.56 328 GLN A CA 1
ATOM 2405 C C . GLN A 1 328 ? -1.414 -1.713 29.817 1.00 96.56 328 GLN A C 1
ATOM 2407 O O . GLN A 1 328 ? -1.039 -1.058 30.791 1.00 96.56 328 GLN A O 1
ATOM 2412 N N . ILE A 1 329 ? -2.238 -1.198 28.897 1.00 96.50 329 ILE A N 1
ATOM 2413 C CA . ILE A 1 329 ? -2.811 0.149 29.054 1.00 96.50 329 ILE A CA 1
ATOM 2414 C C . ILE A 1 329 ? -3.756 0.181 30.264 1.00 96.50 329 ILE A C 1
ATOM 2416 O O . ILE A 1 329 ? -3.669 1.087 31.091 1.00 96.50 329 ILE A O 1
ATOM 2420 N N . GLY A 1 330 ? -4.603 -0.840 30.431 1.00 94.44 330 GLY A N 1
ATOM 2421 C CA . GLY A 1 330 ? -5.480 -0.991 31.599 1.00 94.44 330 GLY A CA 1
ATOM 2422 C C . GLY A 1 330 ? -4.734 -1.099 32.938 1.00 94.44 330 GLY A C 1
ATOM 2423 O O . GLY A 1 330 ? -5.256 -0.685 33.971 1.00 94.44 330 GLY A O 1
ATOM 2424 N N . GLU A 1 331 ? -3.493 -1.592 32.928 1.00 94.50 331 GLU A N 1
ATOM 2425 C CA . GLU A 1 331 ? -2.580 -1.629 34.082 1.00 94.50 331 GLU A CA 1
ATOM 2426 C C . GLU A 1 331 ? -1.868 -0.285 34.349 1.00 94.50 331 GLU A C 1
ATOM 2428 O O . GLU A 1 331 ? -1.105 -0.163 35.311 1.00 94.50 331 GLU A O 1
ATOM 2433 N N . GLY A 1 332 ? -2.136 0.742 33.539 1.00 95.62 332 GLY A N 1
ATOM 2434 C CA . GLY A 1 332 ? -1.648 2.108 33.726 1.00 95.62 332 GLY A CA 1
ATOM 2435 C C . GLY A 1 332 ? -0.401 2.466 32.919 1.00 95.62 332 GLY A C 1
ATOM 2436 O O . GLY A 1 332 ? 0.182 3.525 33.160 1.00 95.62 332 GLY A O 1
ATOM 2437 N N . LEU A 1 333 ? 0.034 1.623 31.975 1.00 96.56 333 LEU A N 1
ATOM 2438 C CA . LEU A 1 333 ? 1.086 2.011 31.034 1.00 96.56 333 LEU A CA 1
ATOM 2439 C C . LEU A 1 333 ? 0.538 2.981 29.981 1.00 96.56 333 LEU A C 1
ATOM 2441 O O . LEU A 1 333 ? -0.599 2.861 29.532 1.00 96.56 333 LEU A O 1
ATOM 2445 N N . GLY A 1 334 ? 1.381 3.917 29.539 1.00 96.38 334 GLY A N 1
ATOM 2446 C CA . GLY A 1 334 ? 1.072 4.736 28.369 1.00 96.38 334 GLY A CA 1
ATOM 2447 C C . GLY A 1 334 ? 0.930 3.862 27.111 1.00 96.38 334 GLY A C 1
ATOM 2448 O O . GLY A 1 334 ? 1.689 2.898 26.978 1.00 96.38 334 GLY A O 1
ATOM 2449 N N . PRO A 1 335 ? 0.019 4.176 26.170 1.00 96.38 335 PRO A N 1
ATOM 2450 C CA . PRO A 1 335 ? -0.234 3.333 24.998 1.00 96.38 335 PRO A CA 1
ATOM 2451 C C . PRO A 1 335 ? 0.993 3.006 24.131 1.00 96.38 335 PRO A C 1
ATOM 2453 O O . PRO A 1 335 ? 1.155 1.859 23.715 1.00 96.38 335 PRO A O 1
ATOM 2456 N N . ASP A 1 336 ? 1.900 3.965 23.917 1.00 97.25 336 ASP A N 1
ATOM 2457 C CA . ASP A 1 336 ? 3.125 3.741 23.129 1.00 97.25 336 ASP A CA 1
ATOM 2458 C C . ASP A 1 336 ? 4.068 2.744 23.822 1.00 97.25 336 ASP A C 1
ATOM 2460 O O . ASP A 1 336 ? 4.614 1.834 23.195 1.00 97.25 336 ASP A O 1
ATOM 2464 N N . ASP A 1 337 ? 4.208 2.863 25.145 1.00 97.38 337 ASP A N 1
ATOM 2465 C CA . ASP A 1 337 ? 5.005 1.946 25.959 1.00 97.38 337 ASP A CA 1
ATOM 2466 C C . ASP A 1 337 ? 4.354 0.566 26.083 1.00 97.38 337 ASP A C 1
ATOM 2468 O O . ASP A 1 337 ? 5.057 -0.445 26.026 1.00 97.38 337 ASP A O 1
ATOM 2472 N N . ALA A 1 338 ? 3.027 0.505 26.226 1.00 98.00 338 ALA A N 1
ATOM 2473 C CA . ALA A 1 338 ? 2.269 -0.742 26.250 1.00 98.00 338 ALA A CA 1
ATOM 2474 C C . ALA A 1 338 ? 2.445 -1.516 24.935 1.00 98.00 338 ALA A C 1
ATOM 2476 O O . ALA A 1 338 ? 2.720 -2.721 24.947 1.00 98.00 338 ALA A O 1
ATOM 2477 N N . PHE A 1 339 ? 2.369 -0.819 23.798 1.00 98.56 339 PHE A N 1
ATOM 2478 C CA . PHE A 1 339 ? 2.626 -1.399 22.485 1.00 98.56 339 PHE A CA 1
ATOM 2479 C C . PHE A 1 339 ? 4.074 -1.860 22.334 1.00 98.56 339 PHE A C 1
ATOM 2481 O O . PHE A 1 339 ? 4.310 -3.036 22.049 1.00 98.56 339 PHE A O 1
ATOM 2488 N N . ARG A 1 340 ? 5.049 -0.987 22.618 1.00 97.94 340 ARG A N 1
ATOM 2489 C CA . ARG A 1 340 ? 6.481 -1.308 22.530 1.00 97.94 340 ARG A CA 1
ATOM 2490 C C . ARG A 1 340 ? 6.859 -2.515 23.385 1.00 97.94 340 ARG A C 1
ATOM 2492 O O . ARG A 1 340 ? 7.528 -3.420 22.894 1.00 97.94 340 ARG A O 1
ATOM 2499 N N . ARG A 1 341 ? 6.421 -2.566 24.648 1.00 97.56 341 ARG A N 1
ATOM 2500 C CA . ARG A 1 341 ? 6.696 -3.704 25.544 1.00 97.56 341 ARG A CA 1
ATOM 2501 C C . ARG A 1 341 ? 6.038 -4.989 25.063 1.00 97.56 341 ARG A C 1
ATOM 2503 O O . ARG A 1 341 ? 6.648 -6.050 25.175 1.00 97.56 341 ARG A O 1
ATOM 2510 N N . THR A 1 342 ? 4.824 -4.897 24.521 1.00 98.19 342 THR A N 1
ATOM 2511 C CA . THR A 1 342 ? 4.130 -6.047 23.932 1.00 98.19 342 THR A CA 1
ATOM 2512 C C . THR A 1 342 ? 4.941 -6.628 22.777 1.00 98.19 342 THR A C 1
ATOM 2514 O O . THR A 1 342 ? 5.337 -7.791 22.847 1.00 98.19 342 THR A O 1
ATOM 2517 N N . VAL A 1 343 ? 5.276 -5.826 21.762 1.00 97.50 343 VAL A N 1
ATOM 2518 C CA . VAL A 1 343 ? 5.995 -6.324 20.574 1.00 97.50 343 VAL A CA 1
ATOM 2519 C C . VAL A 1 343 ? 7.436 -6.744 20.880 1.00 97.50 343 VAL A C 1
ATOM 2521 O O . VAL A 1 343 ? 7.944 -7.688 20.280 1.00 97.50 343 VAL A O 1
ATOM 2524 N N . ALA A 1 344 ? 8.077 -6.127 21.878 1.00 96.44 344 ALA A N 1
ATOM 2525 C CA . ALA A 1 344 ? 9.398 -6.537 22.350 1.00 96.44 344 ALA A CA 1
ATOM 2526 C C . ALA A 1 344 ? 9.414 -7.935 22.990 1.00 96.44 344 ALA A C 1
ATOM 2528 O O . ALA A 1 344 ? 10.462 -8.579 23.021 1.00 96.44 344 ALA A O 1
ATOM 2529 N N . SER A 1 345 ? 8.267 -8.420 23.474 1.00 96.50 345 SER A N 1
ATOM 2530 C CA . SER A 1 345 ? 8.139 -9.756 24.066 1.00 96.50 345 SER A CA 1
ATOM 2531 C C . SER A 1 345 ? 7.967 -10.885 23.041 1.00 96.50 345 SER A C 1
ATOM 2533 O O . SER A 1 345 ? 7.990 -12.060 23.417 1.00 96.50 345 SER A O 1
ATOM 2535 N N . PHE A 1 346 ? 7.785 -10.554 21.761 1.00 96.81 346 PHE A N 1
ATOM 2536 C CA . PHE A 1 346 ? 7.522 -11.534 20.709 1.00 96.81 346 PHE A CA 1
ATOM 2537 C C . PHE A 1 346 ? 8.803 -12.175 20.186 1.00 96.81 346 PHE A C 1
ATOM 2539 O O . PHE A 1 346 ? 9.847 -11.531 20.099 1.00 96.81 346 PHE A O 1
ATOM 2546 N N . ASN A 1 347 ? 8.711 -13.439 19.794 1.00 95.00 347 ASN A N 1
ATOM 2547 C CA . ASN A 1 347 ? 9.715 -14.133 18.995 1.00 95.00 347 ASN A CA 1
ATOM 2548 C C . ASN A 1 347 ? 9.185 -14.308 17.568 1.00 95.00 347 ASN A C 1
ATOM 2550 O O . ASN A 1 347 ? 7.978 -14.429 17.382 1.00 95.00 347 ASN A O 1
ATOM 2554 N N . GLY A 1 348 ? 10.086 -14.310 16.587 1.00 91.25 348 GLY A N 1
ATOM 2555 C CA . GLY A 1 348 ? 9.746 -14.419 15.167 1.00 91.25 348 GLY A CA 1
ATOM 2556 C C . GLY A 1 348 ? 10.037 -13.146 14.373 1.00 91.25 348 GLY A C 1
ATOM 2557 O O . GLY A 1 348 ? 10.594 -12.171 14.893 1.00 91.25 348 GLY A O 1
ATOM 2558 N N . SER A 1 349 ? 9.685 -13.177 13.086 1.00 92.06 349 SER A N 1
ATOM 2559 C CA . SER A 1 349 ? 9.734 -12.011 12.200 1.00 92.06 349 SER A CA 1
ATOM 2560 C C . SER A 1 349 ? 8.320 -11.509 11.970 1.00 92.06 349 SER A C 1
ATOM 2562 O O . SER A 1 349 ? 7.498 -12.217 11.393 1.00 92.06 349 SER A O 1
ATOM 2564 N N . VAL A 1 350 ? 8.054 -10.288 12.427 1.00 95.44 350 VAL A N 1
ATOM 2565 C CA . VAL A 1 350 ? 6.710 -9.713 12.479 1.00 95.44 350 VAL A CA 1
ATOM 2566 C C . VAL A 1 350 ? 6.710 -8.295 11.926 1.00 95.44 350 VAL A C 1
ATOM 2568 O O . VAL A 1 350 ? 7.608 -7.508 12.228 1.00 95.44 350 VAL A O 1
ATOM 2571 N N . ALA A 1 351 ? 5.681 -7.959 11.155 1.00 97.69 351 ALA A N 1
ATOM 2572 C CA . ALA A 1 351 ? 5.271 -6.584 10.903 1.00 97.69 351 ALA A CA 1
ATOM 2573 C C . ALA A 1 351 ? 3.852 -6.403 11.442 1.00 97.69 351 ALA A C 1
ATOM 2575 O O . ALA A 1 351 ? 2.969 -7.210 11.156 1.00 97.69 351 ALA A O 1
ATOM 2576 N N . ILE A 1 352 ? 3.643 -5.371 12.248 1.00 98.56 352 ILE A N 1
ATOM 2577 C CA . ILE A 1 352 ? 2.406 -5.148 12.995 1.00 98.56 352 ILE A CA 1
ATOM 2578 C C . ILE A 1 352 ? 1.944 -3.724 12.735 1.00 98.56 352 ILE A C 1
ATOM 2580 O O . ILE A 1 352 ? 2.749 -2.794 12.784 1.00 98.56 352 ILE A O 1
ATOM 2584 N N . ALA A 1 353 ? 0.644 -3.561 12.515 1.00 98.62 353 ALA A N 1
ATOM 2585 C CA . ALA A 1 353 ? -0.027 -2.279 12.656 1.00 98.62 353 ALA A CA 1
ATOM 2586 C C . ALA A 1 353 ? -1.170 -2.442 13.659 1.00 98.62 353 ALA A C 1
ATOM 2588 O O . ALA A 1 353 ? -1.920 -3.418 13.604 1.00 98.62 353 ALA A O 1
ATOM 2589 N N . ALA A 1 354 ? -1.271 -1.513 14.599 1.00 98.44 354 ALA A N 1
ATOM 2590 C CA . ALA A 1 354 ? -2.263 -1.521 15.653 1.00 98.44 354 ALA A CA 1
ATOM 2591 C C . ALA A 1 354 ? -2.842 -0.125 15.857 1.00 98.44 354 ALA A C 1
ATOM 2593 O O . ALA A 1 354 ? -2.188 0.895 15.632 1.00 98.44 354 ALA A O 1
ATOM 2594 N N . HIS A 1 355 ? -4.087 -0.109 16.299 1.00 95.12 355 HIS A N 1
ATOM 2595 C CA . HIS A 1 355 ? -4.855 1.090 16.558 1.00 95.12 355 HIS A CA 1
ATOM 2596 C C . HIS A 1 355 ? -5.472 1.006 17.956 1.00 95.12 355 HIS A C 1
ATOM 2598 O O . HIS A 1 355 ? -5.998 -0.043 18.334 1.00 95.12 355 HIS A O 1
ATOM 2604 N N . ASP A 1 356 ? -5.352 2.097 18.710 1.00 94.56 356 ASP A N 1
ATOM 2605 C CA . ASP A 1 356 ? -5.924 2.309 20.042 1.00 94.56 356 ASP A CA 1
ATOM 2606 C C . ASP A 1 356 ? -7.027 3.365 19.920 1.00 94.56 356 ASP A C 1
ATOM 2608 O O . ASP A 1 356 ? -6.762 4.503 19.529 1.00 94.56 356 ASP A O 1
ATOM 2612 N N . ALA A 1 357 ? -8.266 3.003 20.248 1.00 95.25 357 ALA A N 1
ATOM 2613 C CA . ALA A 1 357 ? -9.396 3.921 20.137 1.00 95.25 357 ALA A CA 1
ATOM 2614 C C . ALA A 1 357 ? -9.356 5.067 21.155 1.00 95.25 357 ALA A C 1
ATOM 2616 O O . ALA A 1 357 ? -10.021 6.071 20.931 1.00 95.25 357 ALA A O 1
ATOM 2617 N N . GLY A 1 358 ? -8.545 4.978 22.215 1.00 94.44 358 GLY A N 1
ATOM 2618 C CA . GLY A 1 358 ? -8.312 6.095 23.133 1.00 94.44 358 GLY A CA 1
ATOM 2619 C C . GLY A 1 358 ? -7.475 7.234 22.534 1.00 94.44 358 GLY A C 1
ATOM 2620 O O . GLY A 1 358 ? -7.461 8.333 23.089 1.00 94.44 358 GLY A O 1
ATOM 2621 N N . ARG A 1 359 ? -6.775 6.985 21.418 1.00 94.56 359 ARG A N 1
ATOM 2622 C CA . ARG A 1 359 ? -5.996 7.969 20.646 1.00 94.56 359 ARG A CA 1
ATOM 2623 C C . ARG A 1 359 ? -6.245 7.754 19.152 1.00 94.56 359 ARG A C 1
ATOM 2625 O O . ARG A 1 359 ? -5.368 7.256 18.440 1.00 94.56 359 ARG A O 1
ATOM 2632 N N . PRO A 1 360 ? -7.457 8.063 18.674 1.00 93.06 360 PRO A N 1
ATOM 2633 C CA . PRO A 1 360 ? -7.919 7.657 17.353 1.00 93.06 360 PRO A CA 1
ATOM 2634 C C . PRO A 1 360 ? -7.085 8.229 16.192 1.00 93.06 360 PRO A C 1
ATOM 2636 O O . PRO A 1 360 ? -6.997 7.599 15.133 1.00 93.06 360 PRO A O 1
ATOM 2639 N N . GLU A 1 361 ? -6.413 9.360 16.417 1.00 92.75 361 GLU A N 1
ATOM 2640 C CA . GLU A 1 361 ? -5.491 10.027 15.500 1.00 92.75 361 GLU A CA 1
ATOM 2641 C C . GLU A 1 361 ? -4.083 9.415 15.454 1.00 92.75 361 GLU A C 1
ATOM 2643 O O . GLU A 1 361 ? -3.262 9.876 14.663 1.00 92.75 361 GLU A O 1
ATOM 2648 N N . HIS A 1 362 ? -3.786 8.399 16.269 1.00 96.88 362 HIS A N 1
ATOM 2649 C CA . HIS A 1 362 ? -2.484 7.738 16.302 1.00 96.88 362 HIS A CA 1
ATOM 2650 C C . HIS A 1 362 ? -2.538 6.321 15.718 1.00 96.88 362 HIS A C 1
ATOM 2652 O O . HIS A 1 362 ? -3.458 5.546 15.981 1.00 96.88 362 HIS A O 1
ATOM 2658 N N . LEU A 1 363 ? -1.502 5.947 14.965 1.00 98.31 363 LEU A N 1
ATOM 2659 C CA . LEU A 1 363 ? -1.301 4.576 14.490 1.00 98.31 363 LEU A CA 1
ATOM 2660 C C . LEU A 1 363 ? 0.036 4.027 14.987 1.00 98.31 363 LEU A C 1
ATOM 2662 O O . LEU A 1 363 ? 1.074 4.676 14.863 1.00 98.31 363 LEU A O 1
ATOM 2666 N N . LEU A 1 364 ? 0.004 2.812 15.525 1.00 98.62 364 LEU A N 1
ATOM 2667 C CA . LEU A 1 364 ? 1.149 2.130 16.114 1.00 98.62 364 LEU A CA 1
ATOM 2668 C C . LEU A 1 364 ? 1.668 1.076 15.142 1.00 98.62 364 LEU A C 1
ATOM 2670 O O . LEU A 1 364 ? 0.920 0.199 14.716 1.00 98.62 364 LEU A O 1
ATOM 2674 N N . LEU A 1 365 ? 2.948 1.137 14.800 1.00 98.69 365 LEU A N 1
ATOM 2675 C CA . LEU A 1 365 ? 3.588 0.225 13.860 1.00 98.69 365 LEU A CA 1
ATOM 2676 C C . LEU A 1 365 ? 4.790 -0.447 14.510 1.00 98.69 365 LEU A C 1
ATOM 2678 O O . LEU A 1 365 ? 5.535 0.197 15.245 1.00 98.69 365 LEU A O 1
ATOM 2682 N N . ALA A 1 366 ? 5.034 -1.715 14.202 1.00 98.19 366 ALA A N 1
ATOM 2683 C CA . ALA A 1 366 ? 6.264 -2.389 14.599 1.00 98.19 366 ALA A CA 1
ATOM 2684 C C . ALA A 1 366 ? 6.794 -3.282 13.481 1.00 98.19 366 ALA A C 1
ATOM 2686 O O . ALA A 1 366 ? 6.019 -3.925 12.777 1.00 98.19 366 ALA A O 1
ATOM 2687 N N . LEU A 1 367 ? 8.118 -3.360 13.356 1.00 97.50 367 LEU A N 1
ATOM 2688 C CA . LEU A 1 367 ? 8.796 -4.311 12.479 1.00 97.50 367 LEU A CA 1
ATOM 2689 C C . LEU A 1 367 ? 9.975 -4.949 13.216 1.00 97.50 367 LEU A C 1
ATOM 2691 O O . LEU A 1 367 ? 10.777 -4.246 13.834 1.00 97.50 367 LEU A O 1
ATOM 2695 N N . ARG A 1 368 ? 10.094 -6.273 13.117 1.00 95.19 368 ARG A N 1
ATOM 2696 C CA . ARG A 1 368 ? 11.248 -7.048 13.585 1.00 95.19 368 ARG A CA 1
ATOM 2697 C C . ARG A 1 368 ? 11.572 -8.168 12.602 1.00 95.19 368 ARG A C 1
ATOM 2699 O O . ARG A 1 368 ? 10.677 -8.876 12.133 1.00 95.19 368 ARG A O 1
ATOM 2706 N N . GLY A 1 369 ? 12.862 -8.380 12.358 1.00 90.06 369 GLY A N 1
ATOM 2707 C CA . GLY A 1 369 ? 13.316 -9.355 11.374 1.00 90.06 369 GLY A CA 1
ATOM 2708 C C . GLY A 1 369 ? 13.342 -8.780 9.957 1.00 90.06 369 GLY A C 1
ATOM 2709 O O . GLY A 1 369 ? 12.764 -7.729 9.684 1.00 90.06 369 GLY A O 1
ATOM 2710 N N . SER A 1 370 ? 13.975 -9.511 9.042 1.00 83.94 370 SER A N 1
ATOM 2711 C CA . SER A 1 370 ? 14.025 -9.200 7.605 1.00 83.94 370 SER A CA 1
ATOM 2712 C C . SER A 1 370 ? 12.962 -9.923 6.773 1.00 83.94 370 SER A C 1
ATOM 2714 O O . SER A 1 370 ? 12.824 -9.646 5.584 1.00 83.94 370 SER A O 1
ATOM 2716 N N . GLY A 1 371 ? 12.223 -10.865 7.370 1.00 85.25 371 GLY A N 1
ATOM 2717 C CA . GLY A 1 371 ? 11.250 -11.699 6.659 1.00 85.25 371 GLY A CA 1
ATOM 2718 C C . GLY A 1 371 ? 9.945 -10.981 6.318 1.00 85.25 371 GLY A C 1
ATOM 2719 O O . GLY A 1 371 ? 9.187 -11.472 5.486 1.00 85.25 371 GLY A O 1
ATOM 2720 N N . GLN A 1 372 ? 9.682 -9.839 6.955 1.00 91.38 372 GLN A N 1
ATOM 2721 C CA . GLN A 1 372 ? 8.505 -9.008 6.729 1.00 91.38 372 GLN A CA 1
ATOM 2722 C C . GLN A 1 372 ? 8.912 -7.588 6.347 1.00 91.38 372 GLN A C 1
ATOM 2724 O O . GLN A 1 372 ? 10.059 -7.167 6.490 1.00 91.38 372 GLN A O 1
ATOM 2729 N N . SER A 1 373 ? 7.940 -6.842 5.845 1.00 92.44 373 SER A N 1
ATOM 2730 C CA . SER A 1 373 ? 8.151 -5.560 5.203 1.00 92.44 373 SER A CA 1
ATOM 2731 C C . SER A 1 373 ? 7.081 -4.570 5.651 1.00 92.44 373 SER A C 1
ATOM 2733 O O . SER A 1 373 ? 5.907 -4.925 5.761 1.00 92.44 373 SER A O 1
ATOM 2735 N N . LEU A 1 374 ? 7.484 -3.327 5.922 1.00 95.81 374 LEU A N 1
ATOM 2736 C CA . LEU A 1 374 ? 6.571 -2.243 6.270 1.00 95.81 374 LEU A CA 1
ATOM 2737 C C . LEU A 1 374 ? 7.114 -0.914 5.747 1.00 95.81 374 LEU A C 1
ATOM 2739 O O . LEU A 1 374 ? 8.300 -0.613 5.889 1.00 95.81 374 LEU A O 1
ATOM 2743 N N . ASN A 1 375 ? 6.245 -0.138 5.113 1.00 97.44 375 ASN A N 1
ATOM 2744 C CA . ASN A 1 375 ? 6.568 1.143 4.502 1.00 97.44 375 ASN A CA 1
ATOM 2745 C C . ASN A 1 375 ? 5.540 2.186 4.940 1.00 97.44 375 ASN A C 1
ATOM 2747 O O . ASN A 1 375 ? 4.347 1.883 4.988 1.00 97.44 375 ASN A O 1
ATOM 2751 N N . VAL A 1 376 ? 5.995 3.410 5.200 1.00 98.50 376 VAL A N 1
ATOM 2752 C CA . VAL A 1 376 ? 5.142 4.566 5.501 1.00 98.50 376 VAL A CA 1
ATOM 2753 C C . VAL A 1 376 ? 5.247 5.555 4.345 1.00 98.50 376 VAL A C 1
ATOM 2755 O O . VAL A 1 376 ? 6.228 6.284 4.225 1.00 98.50 376 VAL A O 1
ATOM 2758 N N . GLY A 1 377 ? 4.255 5.542 3.462 1.00 98.31 377 GLY A N 1
ATOM 2759 C CA . GLY A 1 377 ? 4.114 6.480 2.356 1.00 98.31 377 GLY A CA 1
ATOM 2760 C C . GLY A 1 377 ? 3.672 7.859 2.835 1.00 98.31 377 GLY A C 1
ATOM 2761 O O . GLY A 1 377 ? 2.727 7.980 3.618 1.00 98.31 377 GLY A O 1
ATOM 2762 N N . LEU A 1 378 ? 4.342 8.892 2.326 1.00 98.00 378 LEU A N 1
ATOM 2763 C CA . LEU A 1 378 ? 4.024 10.295 2.577 1.00 98.00 378 LEU A CA 1
ATOM 2764 C C . LEU A 1 378 ? 3.174 10.829 1.423 1.00 98.00 378 LEU A C 1
ATOM 2766 O O . LEU A 1 378 ? 3.702 11.181 0.366 1.00 98.00 378 LEU A O 1
ATOM 2770 N N . ALA A 1 379 ? 1.853 10.823 1.590 1.00 96.38 379 ALA A N 1
ATOM 2771 C CA . ALA A 1 379 ? 0.917 11.398 0.632 1.00 96.38 379 ALA A CA 1
ATOM 2772 C C . ALA A 1 379 ? 0.449 12.779 1.109 1.00 96.38 379 ALA A C 1
ATOM 2774 O O . ALA A 1 379 ? 0.604 13.142 2.274 1.00 96.38 379 ALA A O 1
ATOM 2775 N N . GLU A 1 380 ? -0.135 13.560 0.202 1.00 92.75 380 GLU A N 1
ATOM 2776 C CA . GLU A 1 380 ? -0.741 14.837 0.575 1.00 92.75 380 GLU A CA 1
ATOM 2777 C C . GLU A 1 380 ? -1.840 14.607 1.626 1.00 92.75 380 GLU A C 1
ATOM 2779 O O . GLU A 1 380 ? -2.812 13.898 1.365 1.00 92.75 380 GLU A O 1
ATOM 2784 N N . ASP A 1 381 ? -1.653 15.187 2.816 1.00 95.88 381 ASP A N 1
ATOM 2785 C CA . ASP A 1 381 ? -2.575 15.117 3.956 1.00 95.88 381 ASP A CA 1
ATOM 2786 C C . ASP A 1 381 ? -2.884 13.694 4.470 1.00 95.88 381 ASP A C 1
ATOM 2788 O O . ASP A 1 381 ? -3.860 13.489 5.196 1.00 95.88 381 ASP A O 1
ATOM 2792 N N . ALA A 1 382 ? -2.052 12.701 4.138 1.00 97.44 382 ALA A N 1
ATOM 2793 C CA . ALA A 1 382 ? -2.237 11.318 4.569 1.00 97.44 382 ALA A CA 1
ATOM 2794 C C . ALA A 1 382 ? -0.912 10.563 4.752 1.00 97.44 382 ALA A C 1
ATOM 2796 O O . ALA A 1 382 ? 0.023 10.696 3.961 1.00 97.44 382 ALA A O 1
ATOM 2797 N N . TYR A 1 383 ? -0.867 9.689 5.756 1.00 98.62 383 TYR A N 1
ATOM 2798 C CA . TYR A 1 383 ? 0.050 8.556 5.766 1.00 98.62 383 TYR A CA 1
ATOM 2799 C C . TYR A 1 383 ? -0.648 7.339 5.178 1.00 98.62 383 TYR A C 1
ATOM 2801 O O . TYR A 1 383 ? -1.748 6.979 5.609 1.00 98.62 383 TYR A O 1
ATOM 2809 N N . ILE A 1 384 ? 0.018 6.684 4.229 1.00 98.44 384 ILE A N 1
ATOM 2810 C CA . ILE A 1 384 ? -0.391 5.374 3.722 1.00 98.44 384 ILE A CA 1
ATOM 2811 C C . ILE A 1 384 ? 0.628 4.361 4.225 1.00 98.44 384 ILE A C 1
ATOM 2813 O O . ILE A 1 384 ? 1.794 4.417 3.850 1.00 98.44 384 ILE A O 1
ATOM 2817 N N . VAL A 1 385 ? 0.220 3.440 5.086 1.00 98.44 385 VAL A N 1
ATOM 2818 C CA . VAL A 1 385 ? 1.097 2.359 5.544 1.00 98.44 385 VAL A CA 1
ATOM 2819 C C . VAL A 1 385 ? 0.832 1.149 4.682 1.00 98.44 385 VAL A C 1
ATOM 2821 O O . VAL A 1 385 ? -0.310 0.719 4.599 1.00 98.44 385 VAL A O 1
ATOM 2824 N N . ALA A 1 386 ? 1.861 0.565 4.080 1.00 97.69 386 ALA A N 1
ATOM 2825 C CA . ALA A 1 386 ? 1.710 -0.678 3.339 1.00 97.69 386 ALA A CA 1
ATOM 2826 C C . ALA A 1 386 ? 2.890 -1.611 3.574 1.00 97.69 386 ALA A C 1
ATOM 2828 O O . ALA A 1 386 ? 4.041 -1.175 3.670 1.00 97.69 386 ALA A O 1
ATOM 2829 N N . SER A 1 387 ? 2.635 -2.917 3.602 1.00 95.56 387 SER A N 1
ATOM 2830 C CA . SER A 1 387 ? 3.728 -3.888 3.690 1.00 95.56 387 SER A CA 1
ATOM 2831 C C . SER A 1 387 ? 4.614 -3.889 2.442 1.00 95.56 387 SER A C 1
ATOM 2833 O O . SER A 1 387 ? 5.783 -4.248 2.524 1.00 95.56 387 SER A O 1
ATOM 2835 N N . GLU A 1 388 ? 4.109 -3.426 1.297 1.00 92.31 388 GLU A N 1
ATOM 2836 C CA . GLU A 1 388 ? 4.876 -3.307 0.053 1.00 92.31 388 GLU A CA 1
ATOM 2837 C C . GLU A 1 388 ? 4.650 -1.971 -0.644 1.00 92.31 388 GLU A C 1
ATOM 2839 O O . GLU A 1 388 ? 3.580 -1.375 -0.522 1.00 92.31 388 GLU A O 1
ATOM 2844 N N . ALA A 1 389 ? 5.642 -1.533 -1.426 1.00 90.94 389 ALA A N 1
ATOM 2845 C CA . ALA A 1 389 ? 5.582 -0.270 -2.163 1.00 90.94 389 ALA A CA 1
ATOM 2846 C C . ALA A 1 389 ? 4.365 -0.197 -3.103 1.00 90.94 389 ALA A C 1
ATOM 2848 O O . ALA A 1 389 ? 3.772 0.864 -3.262 1.00 90.94 389 ALA A O 1
ATOM 2849 N N . TYR A 1 390 ? 3.918 -1.332 -3.653 1.00 89.06 390 TYR A N 1
ATOM 2850 C CA . TYR A 1 390 ? 2.737 -1.409 -4.523 1.00 89.06 390 TYR A CA 1
ATOM 2851 C C . TYR A 1 390 ? 1.443 -0.922 -3.848 1.00 89.06 390 TYR A C 1
ATOM 2853 O O . TYR A 1 390 ? 0.533 -0.464 -4.533 1.00 89.06 390 TYR A O 1
ATOM 2861 N N . GLY A 1 391 ? 1.358 -0.997 -2.514 1.00 93.75 391 GLY A N 1
ATOM 2862 C CA . GLY A 1 391 ? 0.230 -0.456 -1.751 1.00 93.75 391 GLY A CA 1
ATOM 2863 C C . GLY A 1 391 ? 0.271 1.068 -1.577 1.00 93.75 391 GLY A C 1
ATOM 2864 O O . GLY A 1 391 ? -0.704 1.642 -1.108 1.00 93.75 391 GLY A O 1
ATOM 2865 N N . LEU A 1 392 ? 1.377 1.722 -1.950 1.00 95.38 392 LEU A N 1
ATOM 2866 C CA . LEU A 1 392 ? 1.607 3.161 -1.774 1.00 95.38 392 LEU A CA 1
ATOM 2867 C C . LEU A 1 392 ? 1.499 3.952 -3.080 1.00 95.38 392 LEU A C 1
ATOM 2869 O O . LEU A 1 392 ? 0.993 5.074 -3.073 1.00 95.38 392 LEU A O 1
ATOM 2873 N N . VAL A 1 393 ? 1.976 3.368 -4.186 1.00 93.94 393 VAL A N 1
ATOM 2874 C CA . VAL A 1 393 ? 2.301 4.079 -5.441 1.00 93.94 393 VAL A CA 1
ATOM 2875 C C . VAL A 1 393 ? 1.123 4.774 -6.124 1.00 93.94 393 VAL A C 1
ATOM 2877 O O . VAL A 1 393 ? 1.344 5.708 -6.885 1.00 93.94 393 VAL A O 1
ATOM 2880 N N . GLU A 1 394 ? -0.123 4.393 -5.820 1.00 95.19 394 GLU A N 1
ATOM 2881 C CA . GLU A 1 394 ? -1.307 5.137 -6.285 1.00 95.19 394 GLU A CA 1
ATOM 2882 C C . GLU A 1 394 ? -1.403 6.534 -5.648 1.00 95.19 394 GLU A C 1
ATOM 2884 O O . GLU A 1 394 ? -1.907 7.474 -6.264 1.00 95.19 394 GLU A O 1
ATOM 2889 N N . MET A 1 395 ? -0.923 6.698 -4.413 1.00 95.75 395 MET A N 1
ATOM 2890 C CA . MET A 1 395 ? -1.035 7.946 -3.652 1.00 95.75 395 MET A CA 1
ATOM 2891 C C . MET A 1 395 ? 0.282 8.709 -3.566 1.00 95.75 395 MET A C 1
ATOM 2893 O O . MET A 1 395 ? 0.283 9.942 -3.576 1.00 95.75 395 MET A O 1
ATOM 2897 N N . THR A 1 396 ? 1.403 7.997 -3.473 1.00 95.88 396 THR A N 1
ATOM 2898 C CA . THR A 1 396 ? 2.729 8.600 -3.355 1.00 95.88 396 THR A CA 1
ATOM 2899 C C . THR A 1 396 ? 3.829 7.625 -3.753 1.00 95.88 396 THR A C 1
ATOM 2901 O O . THR A 1 396 ? 3.753 6.431 -3.469 1.00 95.88 396 THR A O 1
ATOM 2904 N N . SER A 1 397 ? 4.880 8.147 -4.382 1.00 95.00 397 SER A N 1
ATOM 2905 C CA . SER A 1 397 ? 6.117 7.408 -4.628 1.00 95.00 397 SER A CA 1
ATOM 2906 C C . SER A 1 397 ? 7.137 7.579 -3.501 1.00 95.00 397 SER A C 1
ATOM 2908 O O . SER A 1 397 ? 8.101 6.825 -3.463 1.00 95.00 397 SER A O 1
ATOM 2910 N N . THR A 1 398 ? 6.945 8.524 -2.576 1.00 97.25 398 THR A N 1
ATOM 2911 C CA . THR A 1 398 ? 7.893 8.817 -1.491 1.00 97.25 398 THR A CA 1
ATOM 2912 C C . THR A 1 398 ? 7.478 8.103 -0.212 1.00 97.25 398 THR A C 1
ATOM 2914 O O . THR A 1 398 ? 6.353 8.277 0.265 1.00 97.25 398 THR A O 1
ATOM 2917 N N . TYR A 1 399 ? 8.380 7.316 0.371 1.00 97.81 399 TYR A N 1
ATOM 2918 C CA . TYR A 1 399 ? 8.075 6.540 1.570 1.00 97.81 399 TYR A CA 1
ATOM 2919 C C . TYR A 1 399 ? 9.290 6.305 2.463 1.00 97.81 399 TYR A C 1
ATOM 2921 O O . TYR A 1 399 ? 10.422 6.202 1.997 1.00 97.81 399 TYR A O 1
ATOM 2929 N N . LEU A 1 400 ? 9.037 6.155 3.761 1.00 97.56 400 LEU A N 1
ATOM 2930 C CA . LEU A 1 400 ? 10.000 5.627 4.718 1.00 97.56 400 LEU A CA 1
ATOM 2931 C C . LEU A 1 400 ? 9.916 4.097 4.726 1.00 97.56 400 LEU A C 1
ATOM 2933 O O . LEU A 1 400 ? 8.851 3.529 4.989 1.00 97.56 400 LEU A O 1
ATOM 2937 N N . ARG A 1 401 ? 11.038 3.422 4.470 1.00 95.62 401 ARG A N 1
ATOM 2938 C CA . ARG A 1 401 ? 11.173 1.972 4.650 1.00 95.62 401 ARG A CA 1
ATOM 2939 C C . ARG A 1 401 ? 11.557 1.679 6.099 1.00 95.62 401 ARG A C 1
ATOM 2941 O O . ARG A 1 401 ? 12.594 2.147 6.555 1.00 95.62 401 ARG A O 1
ATOM 2948 N N . VAL A 1 402 ? 10.753 0.897 6.818 1.00 94.38 402 VAL A N 1
ATOM 2949 C CA . VAL A 1 402 ? 11.119 0.464 8.176 1.00 94.38 402 VAL A CA 1
ATOM 2950 C C . VAL A 1 402 ? 12.158 -0.656 8.083 1.00 94.38 402 VAL A C 1
ATOM 2952 O O . VAL A 1 402 ? 12.024 -1.549 7.243 1.00 94.38 402 VAL A O 1
ATOM 2955 N N . ASP A 1 403 ? 13.171 -0.626 8.952 1.00 91.31 403 ASP A N 1
ATOM 2956 C CA . ASP A 1 403 ? 14.227 -1.641 9.008 1.00 91.31 403 ASP A CA 1
ATOM 2957 C C . ASP A 1 403 ? 14.164 -2.413 10.334 1.00 91.31 403 ASP A C 1
ATOM 2959 O O . ASP A 1 403 ? 14.490 -1.899 11.403 1.00 91.31 403 ASP A O 1
ATOM 2963 N N . GLY A 1 404 ? 13.712 -3.666 10.269 1.00 88.69 404 GLY A N 1
ATOM 2964 C CA . GLY A 1 404 ? 13.560 -4.527 11.442 1.00 88.69 404 GLY A CA 1
ATOM 2965 C C . GLY A 1 404 ? 14.859 -5.157 11.954 1.00 88.69 404 GLY A C 1
ATOM 2966 O O . GLY A 1 404 ? 14.829 -5.783 13.017 1.00 88.69 404 GLY A O 1
ATOM 2967 N N . GLU A 1 405 ? 15.971 -5.025 11.223 1.00 89.50 405 GLU A N 1
ATOM 2968 C CA . GLU A 1 405 ? 17.246 -5.699 11.497 1.00 89.50 405 GLU A CA 1
ATOM 2969 C C . GLU A 1 405 ? 18.315 -4.772 12.071 1.00 89.50 405 GLU A C 1
ATOM 2971 O O . GLU A 1 405 ? 19.202 -5.251 12.785 1.00 89.50 405 GLU A O 1
ATOM 2976 N N . VAL A 1 406 ? 18.238 -3.468 11.790 1.00 84.88 406 VAL A N 1
ATOM 2977 C CA . VAL A 1 406 ? 19.186 -2.485 12.327 1.00 84.88 406 VAL A CA 1
ATOM 2978 C C . VAL A 1 406 ? 19.119 -2.488 13.860 1.00 84.88 406 VAL A C 1
ATOM 2980 O O . VAL A 1 406 ? 18.068 -2.184 14.435 1.00 84.88 406 VAL A O 1
ATOM 2983 N N . PRO A 1 407 ? 20.221 -2.839 14.548 1.00 86.19 407 PRO A N 1
ATOM 2984 C CA . PRO A 1 407 ? 20.252 -2.819 15.998 1.00 86.19 407 PRO A CA 1
ATOM 2985 C C . PRO A 1 407 ? 20.305 -1.377 16.511 1.00 86.19 407 PRO A C 1
ATOM 2987 O O . PRO A 1 407 ? 20.971 -0.515 15.936 1.00 86.19 407 PRO A O 1
ATOM 2990 N N . SER A 1 408 ? 19.660 -1.132 17.647 1.00 88.38 408 SER A N 1
ATOM 2991 C CA . SER A 1 408 ? 19.870 0.078 18.434 1.00 88.38 408 SER A CA 1
ATOM 2992 C C . SER A 1 408 ? 21.324 0.153 18.930 1.00 88.38 408 SER A C 1
ATOM 2994 O O . SER A 1 408 ? 22.035 -0.859 18.939 1.00 88.38 408 SER A O 1
ATOM 2996 N N . PRO A 1 409 ? 21.777 1.313 19.439 1.00 87.69 409 PRO A N 1
ATOM 2997 C CA . PRO A 1 409 ? 23.066 1.429 20.123 1.00 87.69 409 PRO A CA 1
ATOM 2998 C C . PRO A 1 409 ? 23.275 0.434 21.281 1.00 87.69 409 PRO A C 1
ATOM 3000 O O . PRO A 1 409 ? 24.418 0.146 21.628 1.00 87.69 409 PRO A O 1
ATOM 3003 N N . SER A 1 410 ? 22.202 -0.108 21.874 1.00 87.44 410 SER A N 1
ATOM 3004 C CA . SER A 1 410 ? 22.283 -1.146 22.914 1.00 87.44 410 SER A CA 1
ATOM 3005 C C . SER A 1 410 ? 22.367 -2.578 22.357 1.00 87.44 410 SER A C 1
ATOM 3007 O O . SER A 1 410 ? 22.552 -3.528 23.117 1.00 87.44 410 SER A O 1
ATOM 3009 N N . GLY A 1 411 ? 22.232 -2.748 21.038 1.00 88.75 411 GLY A N 1
ATOM 3010 C CA . GLY A 1 411 ? 22.192 -4.040 20.353 1.00 88.75 411 GLY A CA 1
ATOM 3011 C C . GLY A 1 411 ? 20.786 -4.624 20.177 1.00 88.75 411 GLY A C 1
ATOM 3012 O O . GLY A 1 411 ? 20.654 -5.715 19.620 1.00 88.75 411 GLY A O 1
ATOM 3013 N N . THR A 1 412 ? 19.734 -3.929 20.620 1.00 89.88 412 THR A N 1
ATOM 3014 C CA . THR A 1 412 ? 18.349 -4.410 20.494 1.00 89.88 412 THR A CA 1
ATOM 3015 C C . THR A 1 412 ? 17.838 -4.212 19.069 1.00 89.88 412 THR A C 1
ATOM 3017 O O . THR A 1 412 ? 17.905 -3.108 18.540 1.00 89.88 412 THR A O 1
ATOM 3020 N N . ARG A 1 413 ? 17.302 -5.265 18.445 1.00 92.38 413 ARG A N 1
ATOM 3021 C CA . ARG A 1 413 ? 16.696 -5.198 17.104 1.00 92.38 413 ARG A CA 1
ATOM 3022 C C . ARG A 1 413 ? 15.192 -4.953 17.174 1.00 92.38 413 ARG A C 1
ATOM 3024 O O . ARG A 1 413 ? 14.549 -5.308 18.162 1.00 92.38 413 ARG A O 1
ATOM 3031 N N . GLY A 1 414 ? 14.647 -4.428 16.084 1.00 94.31 414 GLY A N 1
ATOM 3032 C CA . GLY A 1 414 ? 13.236 -4.099 15.943 1.00 94.31 414 GLY A CA 1
ATOM 3033 C C . GLY A 1 414 ? 12.952 -2.622 16.199 1.00 94.31 414 GLY A C 1
ATOM 3034 O O . GLY A 1 414 ? 13.534 -1.990 17.085 1.00 94.31 414 GLY A O 1
ATOM 3035 N N . GLN A 1 415 ? 12.035 -2.082 15.404 1.00 96.44 415 GLN A N 1
ATOM 3036 C CA . GLN A 1 415 ? 11.631 -0.681 15.431 1.00 96.44 415 GLN A CA 1
ATOM 3037 C C . GLN A 1 415 ? 10.131 -0.580 15.703 1.00 96.44 415 GLN A C 1
ATOM 3039 O O . GLN A 1 415 ? 9.342 -1.376 15.189 1.00 96.44 415 GLN A O 1
ATOM 3044 N N . VAL A 1 416 ? 9.748 0.405 16.511 1.00 97.69 416 VAL A N 1
ATOM 3045 C CA . VAL A 1 416 ? 8.370 0.851 16.723 1.00 97.69 416 VAL A CA 1
ATOM 3046 C C . VAL A 1 416 ? 8.239 2.252 16.151 1.00 97.69 416 VAL A C 1
ATOM 3048 O O . VAL A 1 416 ? 9.093 3.102 16.404 1.00 97.69 416 VAL A O 1
ATOM 3051 N N . LEU A 1 417 ? 7.180 2.490 15.383 1.00 98.31 417 LEU A N 1
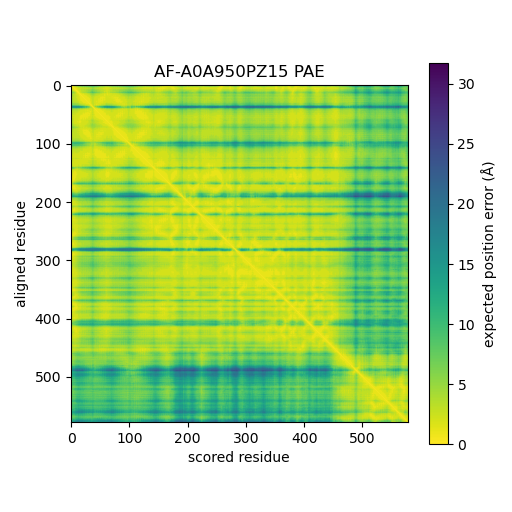ATOM 3052 C CA . LEU A 1 417 ? 6.812 3.813 14.905 1.00 98.31 417 LEU A CA 1
ATOM 3053 C C . LEU A 1 417 ? 5.433 4.186 15.450 1.00 98.31 417 LEU A C 1
ATOM 3055 O O . LEU A 1 417 ? 4.535 3.349 15.519 1.00 98.31 417 LEU A O 1
ATOM 3059 N N . VAL A 1 418 ? 5.270 5.456 15.794 1.00 98.38 418 VAL A N 1
ATOM 3060 C CA . VAL A 1 418 ? 3.989 6.074 16.131 1.00 98.38 418 VAL A CA 1
ATOM 3061 C C . VAL A 1 418 ? 3.738 7.167 15.102 1.00 98.38 418 VAL A C 1
ATOM 3063 O O . VAL A 1 418 ? 4.556 8.081 14.961 1.00 98.38 418 VAL A O 1
ATOM 3066 N N . LEU A 1 419 ? 2.640 7.045 14.360 1.00 98.56 419 LEU A N 1
ATOM 3067 C CA . LEU A 1 419 ? 2.205 8.042 13.386 1.00 98.56 419 LEU A CA 1
ATOM 3068 C C . LEU A 1 419 ? 1.135 8.938 14.007 1.00 98.56 419 LEU A C 1
ATOM 3070 O O . LEU A 1 419 ? 0.146 8.420 14.515 1.00 98.56 419 LEU A O 1
ATOM 3074 N N . ASP A 1 420 ? 1.317 10.253 13.922 1.00 97.75 420 ASP A N 1
ATOM 3075 C CA . ASP A 1 420 ? 0.361 11.283 14.341 1.00 97.75 420 ASP A CA 1
ATOM 3076 C C . ASP A 1 420 ? -0.390 11.825 13.119 1.00 97.75 420 ASP A C 1
ATOM 3078 O O . ASP A 1 420 ? 0.153 12.564 12.285 1.00 97.75 420 ASP A O 1
ATOM 3082 N N . GLY A 1 421 ? -1.666 11.461 13.022 1.00 96.38 421 GLY A N 1
ATOM 3083 C CA . GLY A 1 421 ? -2.548 11.808 11.921 1.00 96.38 421 GLY A CA 1
ATOM 3084 C C . GLY A 1 421 ? -2.777 13.304 11.765 1.00 96.38 421 GLY A C 1
ATOM 3085 O O . GLY A 1 421 ? -3.010 13.753 10.649 1.00 96.38 421 GLY A O 1
ATOM 3086 N N . SER A 1 422 ? -2.626 14.117 12.816 1.00 95.31 422 SER A N 1
ATOM 3087 C CA . SER A 1 422 ? -2.757 15.579 12.705 1.00 95.31 422 SER A CA 1
ATOM 3088 C C . SER A 1 422 ? -1.678 16.205 11.808 1.00 95.31 422 SER A C 1
ATOM 3090 O O . SER A 1 422 ? -1.886 17.255 11.191 1.00 95.31 422 SER A O 1
ATOM 3092 N N . LYS A 1 423 ? -0.542 15.516 11.665 1.00 96.75 423 LYS A N 1
ATOM 3093 C CA . LYS A 1 423 ? 0.602 15.898 10.831 1.00 96.75 423 LYS A CA 1
ATOM 3094 C C . LYS A 1 423 ? 0.756 15.001 9.602 1.00 96.75 423 LYS A C 1
ATOM 3096 O O . LYS A 1 423 ? 1.833 14.958 9.018 1.00 96.75 423 LYS A O 1
ATOM 3101 N N . ALA A 1 424 ? -0.299 14.284 9.214 1.00 96.75 424 ALA A N 1
ATOM 3102 C CA . ALA A 1 424 ? -0.248 13.325 8.120 1.00 96.75 424 ALA A CA 1
ATOM 3103 C C . ALA A 1 424 ? 0.384 13.901 6.840 1.00 96.75 424 ALA A C 1
ATOM 3105 O O . ALA A 1 424 ? 0.052 15.009 6.411 1.00 96.75 424 ALA A O 1
ATOM 3106 N N . GLY A 1 425 ? 1.306 13.132 6.253 1.00 95.00 425 GLY A N 1
ATOM 3107 C CA . GLY A 1 425 ? 2.062 13.509 5.057 1.00 95.00 425 GLY A CA 1
ATOM 3108 C C . GLY A 1 425 ? 3.429 14.162 5.309 1.00 95.00 425 GLY A C 1
ATOM 3109 O O . GLY A 1 425 ? 4.100 14.513 4.341 1.00 95.00 425 GLY A O 1
ATOM 3110 N N . THR A 1 426 ? 3.873 14.325 6.562 1.00 95.94 426 THR A N 1
ATOM 3111 C CA . THR A 1 426 ? 5.177 14.941 6.895 1.00 95.94 426 THR A CA 1
ATOM 3112 C C . THR A 1 426 ? 6.055 14.022 7.750 1.00 95.94 426 THR A C 1
ATOM 3114 O O . THR A 1 426 ? 5.590 13.026 8.282 1.00 95.94 426 THR A O 1
ATOM 3117 N N . LEU A 1 427 ? 7.346 14.321 7.912 1.00 96.94 427 LEU A N 1
ATOM 3118 C CA . LEU A 1 427 ? 8.181 13.568 8.863 1.00 96.94 427 LEU A CA 1
ATOM 3119 C C . LEU A 1 427 ? 7.914 13.941 10.328 1.00 96.94 427 LEU A C 1
ATOM 3121 O O . LEU A 1 427 ? 8.156 13.138 11.223 1.00 96.94 427 LEU A O 1
ATOM 3125 N N . GLU A 1 428 ? 7.385 15.139 10.591 1.00 96.25 428 GLU A N 1
ATOM 3126 C CA . GLU A 1 428 ? 7.161 15.655 11.950 1.00 96.25 428 GLU A CA 1
ATOM 3127 C C . GLU A 1 428 ? 6.099 14.881 12.743 1.00 96.25 428 GLU A C 1
ATOM 3129 O O . GLU A 1 428 ? 6.001 15.041 13.965 1.00 96.25 428 GLU A O 1
ATOM 3134 N N . GLY A 1 429 ? 5.255 14.110 12.053 1.00 97.12 429 GLY A N 1
ATOM 3135 C CA . GLY A 1 429 ? 4.280 13.216 12.670 1.00 97.12 429 GLY A CA 1
ATOM 3136 C C . GLY A 1 429 ? 4.763 11.776 12.799 1.00 97.12 429 GLY A C 1
ATOM 3137 O O . GLY A 1 429 ? 3.944 10.920 13.111 1.00 97.12 429 GLY A O 1
ATOM 3138 N N . ILE A 1 430 ? 6.044 11.486 12.555 1.00 98.19 430 ILE A N 1
ATOM 3139 C CA . ILE A 1 430 ? 6.613 10.143 12.693 1.00 98.19 430 ILE A CA 1
ATOM 3140 C C . ILE A 1 430 ? 7.567 10.123 13.884 1.00 98.19 430 ILE A C 1
ATOM 3142 O O . ILE A 1 430 ? 8.654 10.695 13.845 1.00 98.19 430 ILE A O 1
ATOM 3146 N N . THR A 1 431 ? 7.182 9.408 14.937 1.00 97.94 431 THR A N 1
ATOM 3147 C CA . THR A 1 431 ? 8.080 9.090 16.055 1.00 97.94 431 THR A CA 1
ATOM 3148 C C . THR A 1 431 ? 8.575 7.662 15.894 1.00 97.94 431 THR A C 1
ATOM 3150 O O . THR A 1 431 ? 7.761 6.763 15.708 1.00 97.94 431 THR A O 1
ATOM 3153 N N . ARG A 1 432 ? 9.890 7.426 15.969 1.00 97.38 432 ARG A N 1
ATOM 3154 C CA . ARG A 1 432 ? 10.489 6.089 15.836 1.00 97.38 432 ARG A CA 1
ATOM 3155 C C . ARG A 1 432 ? 11.407 5.786 17.016 1.00 97.38 432 ARG A C 1
ATOM 3157 O O . ARG A 1 432 ? 12.273 6.588 17.365 1.00 97.38 432 ARG A O 1
ATOM 3164 N N . VAL A 1 433 ? 11.233 4.608 17.608 1.00 96.62 433 VAL A N 1
ATOM 3165 C CA . VAL A 1 433 ? 12.033 4.108 18.733 1.00 96.62 433 VAL A CA 1
ATOM 3166 C C . VAL A 1 433 ? 12.424 2.649 18.513 1.00 96.62 433 VAL A C 1
ATOM 3168 O O . VAL A 1 433 ? 11.711 1.885 17.863 1.00 96.62 433 VAL A O 1
ATOM 3171 N N . ALA A 1 434 ? 13.555 2.237 19.071 1.00 96.31 434 ALA A N 1
ATOM 3172 C CA . ALA A 1 434 ? 13.912 0.831 19.193 1.00 96.31 434 ALA A CA 1
ATOM 3173 C C . ALA A 1 434 ? 13.083 0.144 20.291 1.00 96.31 434 ALA A C 1
ATOM 3175 O O . ALA A 1 434 ? 12.480 0.788 21.154 1.00 96.31 434 ALA A O 1
ATOM 3176 N N . TYR A 1 435 ? 13.082 -1.189 20.306 1.00 94.94 435 TYR A N 1
ATOM 3177 C CA . TYR A 1 435 ? 12.322 -1.969 21.294 1.00 94.94 435 TYR A CA 1
ATOM 3178 C C . TYR A 1 435 ? 12.774 -1.733 22.745 1.00 94.94 435 TYR A C 1
ATOM 3180 O O . TYR A 1 435 ? 11.964 -1.838 23.667 1.00 94.94 435 TYR A O 1
ATOM 3188 N N . ASP A 1 436 ? 14.030 -1.342 22.964 1.00 94.12 436 ASP A N 1
ATOM 3189 C CA . ASP A 1 436 ? 14.560 -0.951 24.277 1.00 94.12 436 ASP A CA 1
ATOM 3190 C C . ASP A 1 436 ? 14.123 0.459 24.733 1.00 94.12 436 ASP A C 1
ATOM 3192 O O . ASP A 1 436 ? 14.308 0.802 25.899 1.00 94.12 436 ASP A O 1
ATOM 3196 N N . GLY A 1 437 ? 13.487 1.241 23.852 1.00 94.44 437 GLY A N 1
ATOM 3197 C CA . GLY A 1 437 ? 13.070 2.624 24.092 1.00 94.44 437 GLY A CA 1
ATOM 3198 C C . GLY A 1 437 ? 14.063 3.683 23.604 1.00 94.44 437 GLY A C 1
ATOM 3199 O O . GLY A 1 437 ? 13.815 4.866 23.807 1.00 94.44 437 GLY A O 1
ATOM 3200 N N . THR A 1 438 ? 15.170 3.297 22.964 1.00 95.38 438 THR A N 1
ATOM 3201 C CA . THR A 1 438 ? 16.117 4.250 22.369 1.00 95.38 438 THR A CA 1
ATOM 3202 C C . THR A 1 438 ? 15.454 4.989 21.214 1.00 95.38 438 THR A C 1
ATOM 3204 O O . THR A 1 438 ? 14.911 4.358 20.308 1.00 95.38 438 THR A O 1
ATOM 3207 N N . GLU A 1 439 ? 15.523 6.317 21.214 1.00 94.94 439 GLU A N 1
ATOM 3208 C CA . GLU A 1 439 ? 15.021 7.130 20.107 1.00 94.94 439 GLU A CA 1
ATOM 3209 C C . GLU A 1 439 ? 15.849 6.907 18.838 1.00 94.94 439 GLU A C 1
ATOM 3211 O O . GLU A 1 439 ? 17.081 6.886 18.870 1.00 94.94 439 GLU A O 1
ATOM 3216 N N . LEU A 1 440 ? 15.158 6.766 17.709 1.00 93.69 440 LEU A N 1
ATOM 3217 C CA . LEU A 1 440 ? 15.751 6.619 16.385 1.00 93.69 440 LEU A CA 1
ATOM 3218 C C . LEU A 1 440 ? 15.120 7.667 15.454 1.00 93.69 440 LEU A C 1
ATOM 3220 O O . LEU A 1 440 ? 14.257 7.303 14.654 1.00 93.69 440 LEU A O 1
ATOM 3224 N N . PRO A 1 441 ? 15.484 8.961 15.555 1.00 93.06 441 PRO A N 1
ATOM 3225 C CA . PRO A 1 441 ? 14.871 10.019 14.751 1.00 93.06 441 PRO A CA 1
ATOM 3226 C C . PRO A 1 441 ? 14.890 9.696 13.254 1.00 93.06 441 PRO A C 1
ATOM 3228 O O . PRO A 1 441 ? 15.818 9.040 12.782 1.00 93.06 441 PRO A O 1
ATOM 3231 N N . VAL A 1 442 ? 13.857 10.129 12.531 1.00 94.50 442 VAL A N 1
ATOM 3232 C CA . VAL A 1 442 ? 13.747 9.948 11.076 1.00 94.50 442 VAL A CA 1
ATOM 3233 C C . VAL A 1 442 ? 14.246 11.206 10.372 1.00 94.50 442 VAL A C 1
ATOM 3235 O O . VAL A 1 442 ? 13.875 12.314 10.761 1.00 94.50 442 VAL A O 1
ATOM 3238 N N . ALA A 1 443 ? 15.061 11.040 9.334 1.00 93.25 443 ALA A N 1
ATOM 3239 C CA . ALA A 1 443 ? 15.578 12.129 8.510 1.00 93.25 443 ALA A CA 1
ATOM 3240 C C . ALA A 1 443 ? 15.147 12.019 7.035 1.00 93.25 443 ALA A C 1
ATOM 3242 O O . ALA A 1 443 ? 14.883 10.931 6.526 1.00 93.25 443 ALA A O 1
ATOM 3243 N N . ASP A 1 444 ? 15.131 13.154 6.323 1.00 93.94 444 ASP A N 1
ATOM 3244 C CA . ASP A 1 444 ? 14.740 13.234 4.902 1.00 93.94 444 ASP A CA 1
ATOM 3245 C C . ASP A 1 444 ? 15.561 12.306 3.992 1.00 93.94 444 ASP A C 1
ATOM 3247 O O . ASP A 1 444 ? 15.044 11.768 3.017 1.00 93.94 444 ASP A O 1
ATOM 3251 N N . ASN A 1 445 ? 16.839 12.086 4.310 1.00 94.50 445 ASN A N 1
ATOM 3252 C CA . ASN A 1 445 ? 17.726 11.225 3.524 1.00 94.50 445 ASN A CA 1
ATOM 3253 C C . ASN A 1 445 ? 17.463 9.718 3.708 1.00 94.50 445 ASN A C 1
ATOM 3255 O O . ASN A 1 445 ? 18.091 8.918 3.018 1.00 94.50 445 ASN A O 1
ATOM 3259 N N . GLU A 1 446 ? 16.568 9.327 4.620 1.00 95.00 446 GLU A N 1
ATOM 3260 C CA . GLU A 1 446 ? 16.095 7.944 4.770 1.00 95.00 446 GLU A CA 1
ATOM 3261 C C . GLU A 1 446 ? 14.893 7.637 3.861 1.00 95.00 446 GLU A C 1
ATOM 3263 O O . GLU A 1 446 ? 14.478 6.480 3.743 1.00 95.00 446 GLU A O 1
ATOM 3268 N N . LEU A 1 447 ? 14.311 8.656 3.218 1.00 96.44 447 LEU A N 1
ATOM 3269 C CA . LEU A 1 447 ? 13.175 8.473 2.326 1.00 96.44 447 LEU A CA 1
ATOM 3270 C C . LEU A 1 447 ? 13.600 7.799 1.021 1.00 96.44 447 LEU A C 1
ATOM 3272 O O . LEU A 1 447 ? 14.577 8.166 0.372 1.00 96.44 447 LEU A O 1
ATOM 3276 N N . SER A 1 448 ? 12.818 6.799 0.634 1.00 95.44 448 SER A N 1
ATOM 3277 C CA . SER A 1 448 ? 12.936 6.083 -0.629 1.00 95.44 448 SER A CA 1
ATOM 3278 C C . SER A 1 448 ? 11.912 6.599 -1.635 1.00 95.44 448 SER A C 1
ATOM 3280 O O . SER A 1 448 ? 10.829 7.058 -1.262 1.00 95.44 448 SER A O 1
ATOM 3282 N N . HIS A 1 449 ? 12.241 6.467 -2.920 1.00 94.94 449 HIS A N 1
ATOM 3283 C CA . HIS A 1 449 ? 11.344 6.789 -4.024 1.00 94.94 449 HIS A CA 1
ATOM 3284 C C . HIS A 1 449 ? 11.065 5.539 -4.857 1.00 94.94 449 HIS A C 1
ATOM 3286 O O . HIS A 1 449 ? 11.980 4.920 -5.398 1.00 94.94 449 HIS A O 1
ATOM 3292 N N . ALA A 1 450 ? 9.794 5.161 -4.951 1.00 91.69 450 ALA A N 1
ATOM 3293 C CA . ALA A 1 450 ? 9.353 4.062 -5.790 1.00 91.69 450 ALA A CA 1
ATOM 3294 C C . ALA A 1 450 ? 9.482 4.448 -7.268 1.00 91.69 450 ALA A C 1
ATOM 3296 O O . ALA A 1 450 ? 8.983 5.490 -7.691 1.00 91.69 450 ALA A O 1
ATOM 3297 N N . THR A 1 451 ? 10.124 3.582 -8.047 1.00 88.31 451 THR A N 1
ATOM 3298 C CA . THR A 1 451 ? 10.221 3.702 -9.510 1.00 88.31 451 THR A CA 1
ATOM 3299 C C . THR A 1 451 ? 9.102 2.963 -10.238 1.00 88.31 451 THR A C 1
ATOM 3301 O O . THR A 1 451 ? 8.902 3.183 -11.426 1.00 88.31 451 THR A O 1
ATOM 3304 N N . ILE A 1 452 ? 8.378 2.091 -9.532 1.00 89.31 452 ILE A N 1
ATOM 3305 C CA . ILE A 1 452 ? 7.242 1.346 -10.067 1.00 89.31 452 ILE A CA 1
ATOM 3306 C C . ILE A 1 452 ? 5.963 2.179 -9.998 1.00 89.31 452 ILE A C 1
ATOM 3308 O O . ILE A 1 452 ? 5.713 2.850 -8.993 1.00 89.31 452 ILE A O 1
ATOM 3312 N N . THR A 1 453 ? 5.127 2.097 -11.030 1.00 93.50 453 THR A N 1
ATOM 3313 C CA . THR A 1 453 ? 3.817 2.758 -11.061 1.00 93.50 453 THR A CA 1
ATOM 3314 C C . THR A 1 453 ? 2.675 1.746 -10.978 1.00 93.50 453 THR A C 1
ATOM 3316 O O . THR A 1 453 ? 2.862 0.534 -11.101 1.00 93.50 453 THR A O 1
ATOM 3319 N N . THR A 1 454 ? 1.450 2.231 -10.766 1.00 94.94 454 THR A N 1
ATOM 3320 C CA . THR A 1 454 ? 0.239 1.394 -10.800 1.00 94.94 454 THR A CA 1
ATOM 3321 C C . THR A 1 454 ? 0.009 0.757 -12.173 1.00 94.94 454 THR A C 1
ATOM 3323 O O . THR A 1 454 ? -0.580 -0.321 -12.240 1.00 94.94 454 THR A O 1
ATOM 3326 N N . ARG A 1 455 ? 0.506 1.377 -13.253 1.00 94.25 455 ARG A N 1
ATOM 3327 C CA . ARG A 1 455 ? 0.449 0.847 -14.621 1.00 94.25 455 ARG A CA 1
ATOM 3328 C C . ARG A 1 455 ? 1.280 -0.423 -14.768 1.00 94.25 455 ARG A C 1
ATOM 3330 O O . ARG A 1 455 ? 0.841 -1.370 -15.414 1.00 94.25 455 ARG A O 1
ATOM 3337 N N . ASP A 1 456 ? 2.465 -0.454 -14.162 1.00 89.88 456 ASP A N 1
ATOM 3338 C CA . ASP A 1 456 ? 3.402 -1.576 -14.295 1.00 89.88 456 ASP A CA 1
ATOM 3339 C C . ASP A 1 456 ? 2.878 -2.858 -13.629 1.00 89.88 456 ASP A C 1
ATOM 3341 O O . ASP A 1 456 ? 3.205 -3.968 -14.051 1.00 89.88 456 ASP A O 1
ATOM 3345 N N . ILE A 1 457 ? 2.029 -2.704 -12.610 1.00 88.62 457 ILE A N 1
ATOM 3346 C CA . ILE A 1 457 ? 1.429 -3.796 -11.830 1.00 88.62 457 ILE A CA 1
ATOM 3347 C C . ILE A 1 457 ? -0.051 -4.023 -12.148 1.00 88.62 457 ILE A C 1
ATOM 3349 O O . ILE A 1 457 ? -0.732 -4.760 -11.429 1.00 88.62 457 ILE A O 1
ATOM 3353 N N . ASP A 1 458 ? -0.573 -3.420 -13.215 1.00 90.62 458 ASP A N 1
ATOM 3354 C CA . ASP A 1 458 ? -1.945 -3.663 -13.646 1.00 90.62 458 ASP A CA 1
ATOM 3355 C C . ASP A 1 458 ? -2.079 -5.048 -14.293 1.00 90.62 458 ASP A C 1
ATOM 3357 O O . ASP A 1 458 ? -1.270 -5.465 -15.125 1.00 90.62 458 ASP A O 1
ATOM 3361 N N . ARG A 1 459 ? -3.128 -5.785 -13.918 1.00 88.69 459 ARG A N 1
ATOM 3362 C CA . ARG A 1 459 ? -3.433 -7.098 -14.510 1.00 88.69 459 ARG A CA 1
ATOM 3363 C C . ARG A 1 459 ? -4.166 -6.969 -15.852 1.00 88.69 459 ARG A C 1
ATOM 3365 O O . ARG A 1 459 ? -4.277 -7.950 -16.587 1.00 88.69 459 ARG A O 1
ATOM 3372 N N . GLY A 1 460 ? -4.689 -5.793 -16.188 1.00 87.44 460 GLY A N 1
ATOM 3373 C CA . GLY A 1 460 ? -5.555 -5.589 -17.340 1.00 87.44 460 GLY A CA 1
ATOM 3374 C C . GLY A 1 460 ? -6.811 -6.458 -17.275 1.00 87.44 460 GLY A C 1
ATOM 3375 O O . GLY A 1 460 ? -7.342 -6.757 -16.206 1.00 87.44 460 GLY A O 1
ATOM 3376 N N . ALA A 1 461 ? -7.279 -6.902 -18.441 1.00 87.12 461 ALA A N 1
ATOM 3377 C CA . ALA A 1 461 ? -8.446 -7.779 -18.563 1.00 87.12 461 ALA A CA 1
ATOM 3378 C C . ALA A 1 461 ? -8.141 -9.267 -18.288 1.00 87.12 461 ALA A C 1
ATOM 3380 O O . ALA A 1 461 ? -9.016 -10.117 -18.454 1.00 87.12 461 ALA A O 1
ATOM 3381 N N . PHE A 1 462 ? -6.905 -9.612 -17.917 1.00 88.06 462 PHE A N 1
ATOM 3382 C CA . PHE A 1 462 ? -6.519 -11.004 -17.729 1.00 88.06 462 PHE A CA 1
ATOM 3383 C C . PHE A 1 462 ? -7.039 -11.559 -16.391 1.00 88.06 462 PHE A C 1
ATOM 3385 O O . PHE A 1 462 ? -6.962 -10.882 -15.366 1.00 88.06 462 PHE A O 1
ATOM 3392 N N . PRO A 1 463 ? -7.486 -12.827 -16.345 1.00 82.62 463 PRO A N 1
ATOM 3393 C CA . PRO A 1 463 ? -7.882 -13.472 -15.093 1.00 82.62 463 PRO A CA 1
ATOM 3394 C C . PRO A 1 463 ? -6.692 -13.695 -14.146 1.00 82.62 463 PRO A C 1
ATOM 3396 O O . PRO A 1 463 ? -6.859 -13.678 -12.928 1.00 82.62 463 PRO A O 1
ATOM 3399 N N . HIS A 1 464 ? -5.466 -13.846 -14.662 1.00 83.88 464 HIS A N 1
ATOM 3400 C CA . HIS A 1 464 ? -4.261 -14.070 -13.854 1.00 83.88 464 HIS A CA 1
ATOM 3401 C C . HIS A 1 464 ? -3.048 -13.334 -14.443 1.00 83.88 464 HIS A C 1
ATOM 3403 O O . HIS A 1 464 ? -2.889 -13.307 -15.665 1.00 83.88 464 HIS A O 1
ATOM 3409 N N . TYR A 1 465 ? -2.162 -12.814 -13.581 1.00 87.12 465 TYR A N 1
ATOM 3410 C CA . TYR A 1 465 ? -0.901 -12.172 -13.993 1.00 87.12 465 TYR A CA 1
ATOM 3411 C C . TYR A 1 465 ? -0.025 -13.099 -14.842 1.00 87.12 465 TYR A C 1
ATOM 3413 O O . TYR A 1 465 ? 0.483 -12.671 -15.870 1.00 87.12 465 TYR A O 1
ATOM 3421 N N . LEU A 1 466 ? 0.048 -14.393 -14.505 1.00 90.50 466 LEU A N 1
ATOM 3422 C CA . LEU A 1 466 ? 0.804 -15.366 -15.300 1.00 90.50 466 LEU A CA 1
ATOM 3423 C C . LEU A 1 466 ? 0.330 -15.424 -16.762 1.00 90.50 466 LEU A C 1
ATOM 3425 O O . LEU A 1 466 ? 1.145 -15.490 -17.676 1.00 90.50 466 LEU A O 1
ATOM 3429 N N . LEU A 1 467 ? -0.987 -15.383 -16.999 1.00 91.50 467 LEU A N 1
ATOM 3430 C CA . LEU A 1 467 ? -1.523 -15.401 -18.361 1.00 91.50 467 LEU A CA 1
ATOM 3431 C C . LEU A 1 467 ? -1.198 -14.099 -19.103 1.00 91.50 467 LEU A C 1
ATOM 3433 O O . LEU A 1 467 ? -0.836 -14.159 -20.279 1.00 91.50 467 LEU A O 1
ATOM 3437 N N . LYS A 1 468 ? -1.288 -12.949 -18.419 1.00 92.12 468 LYS A N 1
ATOM 3438 C CA . LYS A 1 468 ? -0.856 -11.650 -18.955 1.00 92.12 468 LYS A CA 1
ATOM 3439 C C . LYS A 1 468 ? 0.611 -11.708 -19.377 1.00 92.12 468 LYS A C 1
ATOM 3441 O O . LYS A 1 468 ? 0.916 -11.493 -20.543 1.00 92.12 468 LYS A O 1
ATOM 3446 N N . GLU A 1 469 ? 1.500 -12.069 -18.458 1.00 92.12 469 GLU A N 1
ATOM 3447 C CA . GLU A 1 469 ? 2.950 -12.075 -18.670 1.00 92.12 469 GLU A CA 1
ATOM 3448 C C . GLU A 1 469 ? 3.375 -13.041 -19.784 1.00 92.12 469 GLU A C 1
ATOM 3450 O O . GLU A 1 469 ? 4.190 -12.678 -20.631 1.00 92.12 469 GLU A O 1
ATOM 3455 N N . LEU A 1 470 ? 2.777 -14.238 -19.851 1.00 93.62 470 LEU A N 1
ATOM 3456 C CA . LEU A 1 470 ? 3.016 -15.181 -20.950 1.00 93.62 470 LEU A CA 1
ATOM 3457 C C . LEU A 1 470 ? 2.551 -14.623 -22.302 1.00 93.62 470 LEU A C 1
ATOM 3459 O O . LEU A 1 470 ? 3.238 -14.795 -23.308 1.00 93.62 470 LEU A O 1
ATOM 3463 N N . THR A 1 471 ? 1.395 -13.955 -22.331 1.00 94.44 471 THR A N 1
ATOM 3464 C CA . THR A 1 471 ? 0.832 -13.370 -23.559 1.00 94.44 471 THR A CA 1
ATOM 3465 C C . THR A 1 471 ? 1.642 -12.157 -24.025 1.00 94.44 471 THR A C 1
ATOM 3467 O O . THR A 1 471 ? 1.839 -11.967 -25.224 1.00 94.44 471 THR A O 1
ATOM 3470 N N . GLU A 1 472 ? 2.149 -11.350 -23.093 1.00 91.56 472 GLU A N 1
ATOM 3471 C CA . GLU A 1 472 ? 2.937 -10.145 -23.369 1.00 91.56 472 GLU A CA 1
ATOM 3472 C C . GLU A 1 472 ? 4.410 -10.439 -23.690 1.00 91.56 472 GLU A C 1
ATOM 3474 O O . GLU A 1 472 ? 5.078 -9.595 -24.294 1.00 91.56 472 GLU A O 1
ATOM 3479 N N . ALA A 1 473 ? 4.915 -11.635 -23.361 1.00 93.25 473 ALA A N 1
ATOM 3480 C CA . ALA A 1 473 ? 6.318 -12.017 -23.529 1.00 93.25 473 ALA A CA 1
ATOM 3481 C C . ALA A 1 473 ? 6.916 -11.710 -24.921 1.00 93.25 473 ALA A C 1
ATOM 3483 O O . ALA A 1 473 ? 8.029 -11.180 -24.962 1.00 93.25 473 ALA A O 1
ATOM 3484 N N . PRO A 1 474 ? 6.233 -11.944 -26.066 1.00 92.88 474 PRO A N 1
ATOM 3485 C CA . PRO A 1 474 ? 6.788 -11.604 -27.380 1.00 92.88 474 PRO A CA 1
ATOM 3486 C C . PRO A 1 474 ? 7.029 -10.101 -27.566 1.00 92.88 474 PRO A C 1
ATOM 3488 O O . PRO A 1 474 ? 8.042 -9.693 -28.136 1.00 92.88 474 PRO A O 1
ATOM 3491 N N . SER A 1 475 ? 6.106 -9.270 -27.075 1.00 88.06 475 SER A N 1
ATOM 3492 C CA . SER A 1 475 ? 6.235 -7.813 -27.118 1.00 88.06 475 SER A CA 1
ATOM 3493 C C . SER A 1 475 ? 7.323 -7.340 -26.156 1.00 88.06 475 SER A C 1
ATOM 3495 O O . SER A 1 475 ? 8.172 -6.539 -26.543 1.00 88.06 475 SER A O 1
ATOM 3497 N N . SER A 1 476 ? 7.350 -7.870 -24.929 1.00 88.81 476 SER A N 1
ATOM 3498 C CA . SER A 1 476 ? 8.396 -7.566 -23.945 1.00 88.81 476 SER A CA 1
ATOM 3499 C C . SER A 1 476 ? 9.786 -7.906 -24.482 1.00 88.81 476 SER A C 1
ATOM 3501 O O . SER A 1 476 ? 10.683 -7.072 -24.413 1.00 88.81 476 SER A O 1
ATOM 3503 N N . PHE A 1 477 ? 9.948 -9.064 -25.130 1.00 90.00 477 PHE A N 1
ATOM 3504 C CA . PHE A 1 477 ? 11.203 -9.459 -25.772 1.00 90.00 477 PHE A CA 1
ATOM 3505 C C . PHE A 1 477 ? 11.616 -8.500 -26.898 1.00 90.00 477 PHE A C 1
ATOM 3507 O O . PHE A 1 477 ? 12.768 -8.071 -26.951 1.00 90.00 477 PHE A O 1
ATOM 3514 N N . ARG A 1 478 ? 10.680 -8.095 -27.771 1.00 86.75 478 ARG A N 1
ATOM 3515 C CA . ARG A 1 478 ? 10.955 -7.094 -28.818 1.00 86.75 478 ARG A CA 1
ATOM 3516 C C . ARG A 1 478 ? 11.408 -5.763 -28.216 1.00 86.75 478 ARG A C 1
ATOM 3518 O O . ARG A 1 478 ? 12.398 -5.201 -28.679 1.00 86.75 478 ARG A O 1
ATOM 3525 N N . LYS A 1 479 ? 10.733 -5.293 -27.162 1.00 84.69 479 LYS A N 1
ATOM 3526 C CA . LYS A 1 479 ? 11.092 -4.065 -26.436 1.00 84.69 479 LYS A CA 1
ATOM 3527 C C . LYS A 1 479 ? 12.486 -4.157 -25.812 1.00 84.69 479 LYS A C 1
ATOM 3529 O O . LYS A 1 479 ? 13.229 -3.188 -25.894 1.00 84.69 479 LYS A O 1
ATOM 3534 N N . THR A 1 480 ? 12.872 -5.314 -25.266 1.00 86.44 480 THR A N 1
ATOM 3535 C CA . THR A 1 480 ? 14.229 -5.546 -24.740 1.00 86.44 480 THR A CA 1
ATOM 3536 C C . THR A 1 480 ? 15.308 -5.438 -25.822 1.00 86.44 480 THR A C 1
ATOM 3538 O O . THR A 1 480 ? 16.405 -4.971 -25.531 1.00 86.44 480 THR A O 1
ATOM 3541 N N . LEU A 1 481 ? 15.024 -5.848 -27.064 1.00 85.44 481 LEU A N 1
ATOM 3542 C CA . LEU A 1 481 ? 15.985 -5.785 -28.175 1.00 85.44 481 LEU A CA 1
ATOM 3543 C C . LEU A 1 481 ? 16.014 -4.433 -28.902 1.00 85.44 481 LEU A C 1
ATOM 3545 O O . LEU A 1 481 ? 16.999 -4.123 -29.576 1.00 85.44 481 LEU A O 1
ATOM 3549 N N . ARG A 1 482 ? 14.946 -3.636 -28.796 1.00 81.50 482 ARG A N 1
ATOM 3550 C CA . ARG A 1 482 ? 14.789 -2.363 -29.509 1.00 81.50 482 ARG A CA 1
ATOM 3551 C C . ARG A 1 482 ? 15.954 -1.418 -29.210 1.00 81.50 482 ARG A C 1
ATOM 3553 O O . ARG A 1 482 ? 16.237 -1.123 -28.054 1.00 81.50 482 ARG A O 1
ATOM 3560 N N . GLY A 1 483 ? 16.632 -0.957 -30.260 1.00 78.31 483 GLY A N 1
ATOM 3561 C CA . GLY A 1 483 ? 17.795 -0.071 -30.140 1.00 78.31 483 GLY A CA 1
ATOM 3562 C C . GLY A 1 483 ? 19.087 -0.742 -29.677 1.00 78.31 483 GLY A C 1
ATOM 3563 O O . GLY A 1 483 ? 20.127 -0.097 -29.690 1.00 78.31 483 GLY A O 1
ATOM 3564 N N . ARG A 1 484 ? 19.040 -2.024 -29.288 1.00 83.12 484 ARG A N 1
ATOM 3565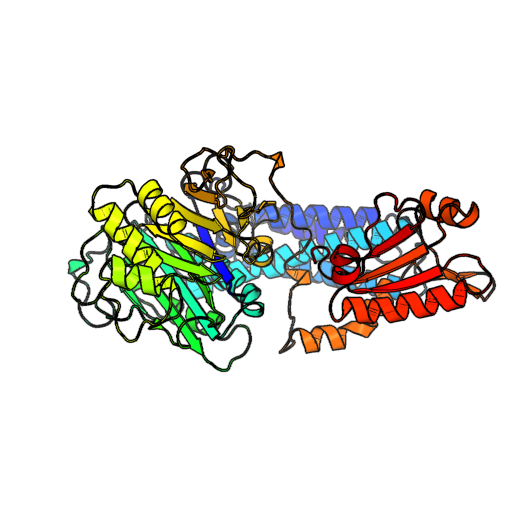 C CA . ARG A 1 484 ? 20.197 -2.782 -28.782 1.00 83.12 484 ARG A CA 1
ATOM 3566 C C . ARG A 1 484 ? 20.800 -3.730 -29.809 1.00 83.12 484 ARG A C 1
ATOM 3568 O O . ARG A 1 484 ? 21.856 -4.309 -29.557 1.00 83.12 484 ARG A O 1
ATOM 3575 N N . VAL A 1 485 ? 20.148 -3.898 -30.956 1.00 85.56 485 VAL A N 1
ATOM 3576 C CA . VAL A 1 485 ? 20.645 -4.668 -32.097 1.00 85.56 485 VAL A CA 1
ATOM 3577 C C . VAL A 1 485 ? 20.480 -3.824 -33.355 1.00 85.56 485 VAL A C 1
ATOM 3579 O O . VAL A 1 485 ? 19.379 -3.379 -33.664 1.00 85.56 485 VAL A O 1
ATOM 3582 N N . GLU A 1 486 ? 21.573 -3.623 -34.081 1.00 83.38 486 GLU A N 1
ATOM 3583 C CA . GLU A 1 486 ? 21.618 -2.870 -35.333 1.00 83.38 486 GLU A CA 1
ATOM 3584 C C . GLU A 1 486 ? 22.162 -3.745 -36.457 1.00 83.38 486 GLU A C 1
ATOM 3586 O O . GLU A 1 486 ? 23.105 -4.512 -36.260 1.00 83.38 486 GLU A O 1
ATOM 3591 N N . GLU A 1 487 ? 21.619 -3.597 -37.660 1.00 82.19 487 GLU A N 1
ATOM 3592 C CA . GLU A 1 487 ? 22.205 -4.200 -38.852 1.00 82.19 487 GLU A CA 1
ATOM 3593 C C . GLU A 1 487 ? 23.210 -3.232 -39.483 1.00 82.19 487 GLU A C 1
ATOM 3595 O O . GLU A 1 487 ? 22.867 -2.110 -39.856 1.00 82.19 487 GLU A O 1
ATOM 3600 N N . ARG A 1 488 ? 24.470 -3.662 -39.607 1.00 81.25 488 ARG A N 1
ATOM 3601 C CA . ARG A 1 488 ? 25.528 -2.923 -40.309 1.00 81.25 488 ARG A CA 1
ATOM 3602 C C . ARG A 1 488 ? 26.198 -3.854 -41.310 1.00 81.25 488 ARG A C 1
ATOM 3604 O O . ARG A 1 488 ? 26.682 -4.917 -40.928 1.00 81.25 488 ARG A O 1
ATOM 3611 N N . ASP A 1 489 ? 26.208 -3.457 -42.581 1.00 86.31 489 ASP A N 1
ATOM 3612 C CA . ASP A 1 489 ? 26.771 -4.236 -43.695 1.00 86.31 489 ASP A CA 1
ATOM 3613 C C . ASP A 1 489 ? 26.190 -5.663 -43.823 1.00 86.31 489 ASP A C 1
ATOM 3615 O O . ASP A 1 489 ? 26.908 -6.613 -44.130 1.00 86.31 489 ASP A O 1
ATOM 3619 N N . GLY A 1 490 ? 24.889 -5.837 -43.556 1.00 86.69 490 GLY A N 1
ATOM 3620 C CA . GLY A 1 490 ? 24.226 -7.149 -43.598 1.00 86.69 490 GLY A CA 1
ATOM 3621 C C . GLY A 1 490 ? 24.499 -8.043 -42.382 1.00 86.69 490 GLY A C 1
ATOM 3622 O O . GLY A 1 490 ? 24.182 -9.232 -42.408 1.00 86.69 490 GLY A O 1
ATOM 3623 N N . VAL A 1 491 ? 25.118 -7.503 -41.325 1.00 87.25 491 VAL A N 1
ATOM 3624 C CA . VAL A 1 491 ? 25.456 -8.233 -40.097 1.00 87.25 491 VAL A CA 1
ATOM 3625 C C . VAL A 1 491 ? 24.814 -7.556 -38.891 1.00 87.25 491 VAL A C 1
ATOM 3627 O O . VAL A 1 491 ? 25.012 -6.363 -38.659 1.00 87.25 491 VAL A O 1
ATOM 3630 N N . LEU A 1 492 ? 24.084 -8.334 -38.090 1.00 85.00 492 LEU A N 1
ATOM 3631 C CA . LEU A 1 492 ? 23.539 -7.868 -36.816 1.00 85.00 492 LEU A CA 1
ATOM 3632 C C . LEU A 1 492 ? 24.664 -7.668 -35.797 1.00 85.00 492 LEU A C 1
ATOM 3634 O O . LEU A 1 492 ? 25.492 -8.552 -35.572 1.00 85.00 492 LEU A O 1
ATOM 3638 N N . ARG A 1 493 ? 24.678 -6.503 -35.160 1.00 85.94 493 ARG A N 1
ATOM 3639 C CA . ARG A 1 493 ? 25.634 -6.110 -34.127 1.00 85.94 493 ARG A CA 1
ATOM 3640 C C . ARG A 1 493 ? 24.888 -5.613 -32.901 1.00 85.94 493 ARG A C 1
ATOM 3642 O O . ARG A 1 493 ? 23.879 -4.927 -33.024 1.00 85.94 493 ARG A O 1
ATOM 3649 N N . ALA A 1 494 ? 25.406 -5.935 -31.721 1.00 86.94 494 ALA A N 1
ATOM 3650 C CA . ALA A 1 494 ? 24.911 -5.341 -30.488 1.00 86.94 494 ALA A CA 1
ATOM 3651 C C . ALA A 1 494 ? 25.272 -3.845 -30.452 1.00 86.94 494 ALA A C 1
ATOM 3653 O O . ALA A 1 494 ? 26.427 -3.478 -30.677 1.00 86.94 494 ALA A O 1
ATOM 3654 N N . ALA A 1 495 ? 24.289 -3.002 -30.160 1.00 83.50 495 ALA A N 1
ATOM 3655 C CA . ALA A 1 495 ? 24.424 -1.565 -29.966 1.00 83.50 495 ALA A CA 1
ATOM 3656 C C . ALA A 1 495 ? 24.180 -1.263 -28.483 1.00 83.50 495 ALA A C 1
ATOM 3658 O O . ALA A 1 495 ? 23.063 -0.992 -28.056 1.00 83.50 495 ALA A O 1
ATOM 3659 N N . LEU A 1 496 ? 25.227 -1.415 -27.671 1.00 83.94 496 LEU A N 1
ATOM 3660 C CA . LEU A 1 496 ? 25.171 -1.209 -26.224 1.00 83.94 496 LEU A CA 1
ATOM 3661 C C . LEU A 1 496 ? 26.037 -0.004 -25.850 1.00 83.94 496 LEU A C 1
ATOM 3663 O O . LEU A 1 496 ? 27.195 0.076 -26.262 1.00 83.94 496 LEU A O 1
ATOM 3667 N N . GLY A 1 497 ? 25.466 0.926 -25.085 1.00 79.25 497 GLY A N 1
ATOM 3668 C CA . GLY A 1 497 ? 26.175 2.092 -24.565 1.00 79.25 497 GLY A CA 1
ATOM 3669 C C . GLY A 1 497 ? 27.131 1.757 -23.408 1.00 79.25 497 GLY A C 1
ATOM 3670 O O . GLY A 1 497 ? 27.100 0.642 -22.874 1.00 79.25 497 GLY A O 1
ATOM 3671 N N . PRO A 1 498 ? 27.965 2.726 -22.985 1.00 81.81 498 PRO A N 1
ATOM 3672 C CA . PRO A 1 498 ? 28.894 2.557 -21.867 1.00 81.81 498 PRO A CA 1
ATOM 3673 C C . PRO A 1 498 ? 28.191 2.264 -20.534 1.00 81.81 498 PRO A C 1
ATOM 3675 O O . PRO A 1 498 ? 28.802 1.657 -19.664 1.00 81.81 498 PRO A O 1
ATOM 3678 N N . ASP A 1 499 ? 26.914 2.618 -20.377 1.00 79.50 499 ASP A N 1
ATOM 3679 C CA . ASP A 1 499 ? 26.147 2.296 -19.166 1.00 79.50 499 ASP A CA 1
ATOM 3680 C C . ASP A 1 499 ? 25.784 0.805 -19.084 1.00 79.50 499 ASP A C 1
ATOM 3682 O O . ASP A 1 499 ? 25.745 0.222 -18.003 1.00 79.50 499 ASP A O 1
ATOM 3686 N N . ALA A 1 500 ? 25.568 0.157 -20.235 1.00 83.00 500 ALA A N 1
ATOM 3687 C CA . ALA A 1 500 ? 25.295 -1.277 -20.310 1.00 83.00 500 ALA A CA 1
ATOM 3688 C C . ALA A 1 500 ? 26.582 -2.114 -20.260 1.00 83.00 500 ALA A C 1
ATOM 3690 O O . ALA A 1 500 ? 26.598 -3.199 -19.679 1.00 83.00 500 ALA A O 1
ATOM 3691 N N . VAL A 1 501 ? 27.661 -1.621 -20.876 1.00 86.44 501 VAL A N 1
ATOM 3692 C CA . VAL A 1 501 ? 28.986 -2.253 -20.847 1.00 86.44 501 VAL A CA 1
ATOM 3693 C C . VAL A 1 501 ? 30.032 -1.202 -20.461 1.00 86.44 501 VAL A C 1
ATOM 3695 O O . VAL A 1 501 ? 30.612 -0.558 -21.341 1.00 86.44 501 VAL A O 1
ATOM 3698 N N . PRO A 1 502 ? 30.314 -1.037 -19.155 1.00 88.94 502 PRO A N 1
ATOM 3699 C CA . PRO A 1 502 ? 31.256 -0.033 -18.674 1.00 88.94 502 PRO A CA 1
ATOM 3700 C C . PRO A 1 502 ? 32.641 -0.153 -19.322 1.00 88.94 502 PRO A C 1
ATOM 3702 O O . PRO A 1 502 ? 33.147 -1.274 -19.487 1.00 88.94 502 PRO A O 1
ATOM 3705 N N . PRO A 1 503 ? 33.320 0.972 -19.630 1.00 90.81 503 PRO A N 1
ATOM 3706 C CA . PRO A 1 503 ? 34.686 0.951 -20.152 1.00 90.81 503 PRO A CA 1
ATOM 3707 C C . PRO A 1 503 ? 35.635 0.122 -19.282 1.00 90.81 503 PRO A C 1
ATOM 3709 O O . PRO A 1 503 ? 36.388 -0.692 -19.808 1.00 90.81 503 PRO A O 1
ATOM 3712 N N . ALA A 1 504 ? 35.502 0.221 -17.954 1.00 91.56 504 ALA A N 1
ATOM 3713 C CA . ALA A 1 504 ? 36.300 -0.540 -16.995 1.00 91.56 504 ALA A CA 1
ATOM 3714 C C . ALA A 1 504 ? 36.162 -2.067 -17.153 1.00 91.56 504 ALA A C 1
ATOM 3716 O O . ALA A 1 504 ? 37.155 -2.785 -17.014 1.00 91.56 504 ALA A O 1
ATOM 3717 N N . LEU A 1 505 ? 34.961 -2.566 -17.478 1.00 91.44 505 LEU A N 1
ATOM 3718 C CA . LEU A 1 505 ? 34.718 -3.986 -17.755 1.00 91.44 505 LEU A CA 1
ATOM 3719 C C . LEU A 1 505 ? 35.394 -4.398 -19.068 1.00 91.44 505 LEU A C 1
ATOM 3721 O O . LEU A 1 505 ? 36.133 -5.380 -19.112 1.00 91.44 505 LEU A O 1
ATOM 3725 N N . SER A 1 506 ? 35.186 -3.614 -20.128 1.00 91.00 506 SER A N 1
ATOM 3726 C CA . SER A 1 506 ? 35.766 -3.880 -21.452 1.00 91.00 506 SER A CA 1
ATOM 3727 C C . SER A 1 506 ? 37.299 -3.847 -21.441 1.00 91.00 506 SER A C 1
ATOM 3729 O O . SER A 1 506 ? 37.952 -4.693 -22.050 1.00 91.00 506 SER A O 1
ATOM 3731 N N . GLU A 1 507 ? 37.888 -2.870 -20.752 1.00 94.25 507 GLU A N 1
ATOM 3732 C CA . GLU A 1 507 ? 39.333 -2.751 -20.544 1.00 94.25 507 GLU A CA 1
ATOM 3733 C C . GLU A 1 507 ? 39.861 -3.873 -19.657 1.00 94.25 507 GLU A C 1
ATOM 3735 O O . GLU A 1 507 ? 40.859 -4.495 -20.008 1.00 94.25 507 GLU A O 1
ATOM 3740 N N . GLY A 1 508 ? 39.160 -4.198 -18.567 1.00 94.81 508 GLY A N 1
ATOM 3741 C CA . GLY A 1 508 ? 39.537 -5.286 -17.668 1.00 94.81 508 GLY A CA 1
ATOM 3742 C C . GLY A 1 508 ? 39.612 -6.641 -18.369 1.00 94.81 508 GLY A C 1
ATOM 3743 O O . GLY A 1 508 ? 40.562 -7.388 -18.136 1.00 94.81 508 GLY A O 1
ATOM 3744 N N . LEU A 1 509 ? 38.666 -6.932 -19.266 1.00 92.75 509 LEU A N 1
ATOM 3745 C CA . LEU A 1 509 ? 38.689 -8.133 -20.106 1.00 92.75 509 LEU A CA 1
ATOM 3746 C C . LEU A 1 509 ? 39.837 -8.096 -21.129 1.00 92.75 509 LEU A C 1
ATOM 3748 O O . LEU A 1 509 ? 40.552 -9.082 -21.287 1.00 92.75 509 LEU A O 1
ATOM 3752 N N . ARG A 1 510 ? 40.057 -6.958 -21.804 1.00 92.12 510 ARG A N 1
ATOM 3753 C CA . ARG A 1 510 ? 41.107 -6.809 -22.832 1.00 92.12 510 ARG A CA 1
ATOM 3754 C C . ARG A 1 510 ? 42.522 -6.911 -22.262 1.00 92.12 510 ARG A C 1
ATOM 3756 O O . ARG A 1 510 ? 43.401 -7.482 -22.899 1.00 92.12 510 ARG A O 1
ATOM 3763 N N . GLU A 1 511 ? 42.740 -6.343 -21.083 1.00 95.06 511 GLU A N 1
ATOM 3764 C CA . GLU A 1 511 ? 44.027 -6.340 -20.379 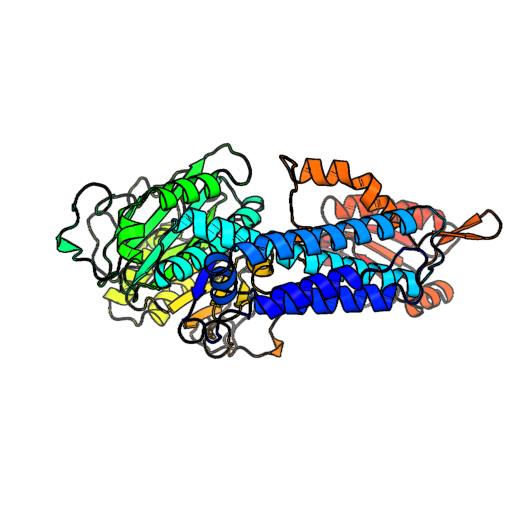1.00 95.06 511 GLU A CA 1
ATOM 3765 C C . GLU A 1 511 ? 44.275 -7.638 -19.595 1.00 95.06 511 GLU A C 1
ATOM 3767 O O . GLU A 1 511 ? 45.351 -7.816 -19.028 1.00 95.06 511 GLU A O 1
ATOM 3772 N N . GLY A 1 512 ? 43.291 -8.543 -19.540 1.00 93.88 512 GLY A N 1
ATOM 3773 C CA . GLY A 1 512 ? 43.386 -9.802 -18.801 1.00 93.88 512 GLY A CA 1
ATOM 3774 C C . GLY A 1 512 ? 43.350 -9.643 -17.279 1.00 93.88 512 GLY A C 1
ATOM 3775 O O . GLY A 1 512 ? 43.707 -10.580 -16.566 1.00 93.88 512 GLY A O 1
ATOM 3776 N N . ARG A 1 513 ? 42.922 -8.478 -16.769 1.00 95.94 513 ARG A N 1
ATOM 3777 C CA . ARG A 1 513 ? 42.651 -8.275 -15.337 1.00 95.94 513 ARG A CA 1
ATOM 3778 C C . ARG A 1 513 ? 41.436 -9.086 -14.907 1.00 95.94 513 ARG A C 1
ATOM 3780 O O . ARG A 1 513 ? 41.504 -9.776 -13.900 1.00 95.94 513 ARG A O 1
ATOM 3787 N N . ILE A 1 514 ? 40.367 -9.053 -15.704 1.00 96.44 514 ILE A N 1
ATOM 3788 C CA . ILE A 1 514 ? 39.169 -9.867 -15.490 1.00 96.44 514 ILE A CA 1
ATOM 3789 C C . ILE A 1 514 ? 39.361 -11.199 -16.210 1.00 96.44 514 ILE A C 1
ATOM 3791 O O . ILE A 1 514 ? 39.481 -11.246 -17.434 1.00 96.44 514 ILE A O 1
ATOM 3795 N N . ARG A 1 515 ? 39.395 -12.284 -15.438 1.00 96.12 515 ARG A N 1
ATOM 3796 C CA . ARG A 1 515 ? 39.614 -13.658 -15.919 1.00 96.12 515 ARG A CA 1
ATOM 3797 C C . ARG A 1 515 ? 38.447 -14.584 -15.605 1.00 96.12 515 ARG A C 1
ATOM 3799 O O . ARG A 1 515 ? 38.400 -15.686 -16.139 1.00 96.12 515 ARG A O 1
ATOM 3806 N N . ARG A 1 516 ? 37.515 -14.148 -14.756 1.00 96.12 516 ARG A N 1
ATOM 3807 C CA . ARG A 1 516 ? 36.343 -14.921 -14.337 1.00 96.12 516 ARG A CA 1
ATOM 3808 C C . ARG A 1 516 ? 35.077 -14.098 -14.553 1.00 96.12 516 ARG A C 1
ATOM 3810 O O . ARG A 1 516 ? 35.035 -12.928 -14.182 1.00 96.12 516 ARG A O 1
ATOM 3817 N N . ILE A 1 517 ? 34.037 -14.706 -15.112 1.00 97.06 517 ILE A N 1
ATOM 3818 C CA . ILE A 1 517 ? 32.676 -14.162 -15.128 1.00 97.06 517 ILE A CA 1
ATOM 3819 C C . ILE A 1 517 ? 31.786 -15.113 -14.331 1.00 97.06 517 ILE A C 1
ATOM 3821 O O . ILE A 1 517 ? 31.618 -16.278 -14.693 1.00 97.06 517 ILE A O 1
ATOM 3825 N N . LEU A 1 518 ? 31.218 -14.613 -13.238 1.00 96.94 518 LEU A N 1
ATOM 3826 C CA . LEU A 1 518 ? 30.322 -15.359 -12.363 1.00 96.94 518 LEU A CA 1
ATOM 3827 C C . LEU A 1 518 ? 28.894 -14.882 -12.605 1.00 96.94 518 LEU A C 1
ATOM 3829 O O . LEU A 1 518 ? 28.547 -13.752 -12.266 1.00 96.94 518 LEU A O 1
ATOM 3833 N N . VAL A 1 519 ? 28.065 -15.733 -13.199 1.00 97.81 519 VAL A N 1
ATOM 3834 C CA . VAL A 1 519 ? 26.644 -15.447 -13.406 1.00 97.81 519 VAL A CA 1
ATOM 3835 C C . VAL A 1 519 ? 25.860 -16.017 -12.232 1.00 97.81 519 VAL A C 1
ATOM 3837 O O . VAL A 1 519 ? 25.845 -17.230 -12.019 1.00 97.81 519 VAL A O 1
ATOM 3840 N N . ILE A 1 520 ? 25.209 -15.150 -11.463 1.00 97.38 520 ILE A N 1
ATOM 3841 C CA . ILE A 1 520 ? 24.475 -15.549 -10.261 1.00 97.38 520 ILE A CA 1
ATOM 3842 C C . ILE A 1 520 ? 23.001 -15.187 -10.351 1.00 97.38 520 ILE A C 1
ATOM 3844 O O . ILE A 1 520 ? 22.615 -14.238 -11.025 1.00 97.38 520 ILE A O 1
ATOM 3848 N N . GLY A 1 521 ? 22.174 -15.941 -9.640 1.00 96.31 521 GLY A N 1
ATOM 3849 C CA . GLY A 1 521 ? 20.751 -15.667 -9.473 1.00 96.31 521 GLY A CA 1
ATOM 3850 C C . GLY A 1 521 ? 20.129 -16.648 -8.485 1.00 96.31 521 GLY A C 1
ATOM 3851 O O . GLY A 1 521 ? 20.823 -17.505 -7.936 1.00 96.31 521 GLY A O 1
ATOM 3852 N N . GLN A 1 522 ? 18.819 -16.550 -8.268 1.00 95.50 522 GLN A N 1
ATOM 3853 C CA . GLN A 1 522 ? 18.055 -17.508 -7.464 1.00 95.50 522 GLN A CA 1
ATOM 3854 C C . GLN A 1 522 ? 16.817 -18.003 -8.214 1.00 95.50 522 GLN A C 1
ATOM 3856 O O . GLN A 1 522 ? 16.233 -17.277 -9.021 1.00 95.50 522 GLN A O 1
ATOM 3861 N N . GLY A 1 523 ? 16.432 -19.262 -7.982 1.00 94.38 523 GLY A N 1
ATOM 3862 C CA . GLY A 1 523 ? 15.280 -19.888 -8.641 1.00 94.38 523 GLY A CA 1
ATOM 3863 C C . GLY A 1 523 ? 15.330 -19.765 -10.171 1.00 94.38 523 GLY A C 1
ATOM 3864 O O . GLY A 1 523 ? 16.336 -20.099 -10.798 1.00 94.38 523 GLY A O 1
ATOM 3865 N N . THR A 1 524 ? 14.262 -19.243 -10.781 1.00 93.94 524 THR A N 1
ATOM 3866 C CA . THR A 1 524 ? 14.175 -19.030 -12.239 1.00 93.94 524 THR A CA 1
ATOM 3867 C C . THR A 1 524 ? 15.271 -18.100 -12.775 1.00 93.94 524 THR A C 1
ATOM 3869 O O . THR A 1 524 ? 15.739 -18.298 -13.895 1.00 93.94 524 THR A O 1
ATOM 3872 N N . ALA A 1 525 ? 15.747 -17.130 -11.986 1.00 95.44 525 ALA A N 1
ATOM 3873 C CA . ALA A 1 525 ? 16.836 -16.248 -12.406 1.00 95.44 525 ALA A CA 1
ATOM 3874 C C . ALA A 1 525 ? 18.181 -16.992 -12.503 1.00 95.44 525 ALA A C 1
ATOM 3876 O O . ALA A 1 525 ? 18.958 -16.732 -13.418 1.00 95.44 525 ALA A O 1
ATOM 3877 N N . ALA A 1 526 ? 18.425 -17.981 -11.633 1.00 95.62 526 ALA A N 1
ATOM 3878 C CA . ALA A 1 526 ? 19.585 -18.867 -11.759 1.00 95.62 526 ALA A CA 1
ATOM 3879 C C . ALA A 1 526 ? 19.504 -19.726 -13.033 1.00 95.62 526 ALA A C 1
ATOM 3881 O O . ALA A 1 526 ? 20.512 -19.922 -13.707 1.00 95.62 526 ALA A O 1
ATOM 3882 N N . VAL A 1 527 ? 18.302 -20.189 -13.404 1.00 96.38 527 VAL A N 1
ATOM 3883 C CA . VAL A 1 527 ? 18.070 -20.927 -14.660 1.00 96.38 527 VAL A CA 1
ATOM 3884 C C . VAL A 1 527 ? 18.355 -20.043 -15.878 1.00 96.38 527 VAL A C 1
ATOM 3886 O O . VAL A 1 527 ? 19.065 -20.465 -16.788 1.00 96.38 527 VAL A O 1
ATOM 3889 N N . ALA A 1 528 ? 17.876 -18.795 -15.888 1.00 95.38 528 ALA A N 1
ATOM 3890 C CA . ALA A 1 528 ? 18.230 -17.832 -16.934 1.00 95.38 528 ALA A CA 1
ATOM 3891 C C . ALA A 1 528 ? 19.750 -17.581 -16.978 1.00 95.38 528 ALA A C 1
ATOM 3893 O O . ALA A 1 528 ? 20.352 -17.574 -18.054 1.00 95.38 528 ALA A O 1
ATOM 3894 N N . GLY A 1 529 ? 20.383 -17.461 -15.806 1.00 96.25 529 GLY A N 1
ATOM 3895 C CA . GLY A 1 529 ? 21.828 -17.310 -15.655 1.00 96.25 529 GLY A CA 1
ATOM 3896 C C . GLY A 1 529 ? 22.643 -18.467 -16.241 1.00 96.25 529 GLY A C 1
ATOM 3897 O O . GLY A 1 529 ? 23.685 -18.222 -16.843 1.00 96.25 529 GLY A O 1
ATOM 3898 N N . GLN A 1 530 ? 22.157 -19.711 -16.160 1.00 97.19 530 GLN A N 1
ATOM 3899 C CA . GLN A 1 530 ? 22.791 -20.863 -16.822 1.00 97.19 530 GLN A CA 1
ATOM 3900 C C . GLN A 1 530 ? 22.816 -20.700 -18.346 1.00 97.19 530 GLN A C 1
ATOM 3902 O O . GLN A 1 530 ? 23.833 -20.977 -18.981 1.00 97.19 530 GLN A O 1
ATOM 3907 N N . GLY A 1 531 ? 21.720 -20.209 -18.934 1.00 96.38 531 GLY A N 1
ATOM 3908 C CA . GLY A 1 531 ? 21.657 -19.902 -20.363 1.00 96.38 531 GLY A CA 1
ATOM 3909 C C . GLY A 1 531 ? 22.658 -18.815 -20.757 1.00 96.38 531 GLY A C 1
ATOM 3910 O O . GLY A 1 531 ? 23.425 -18.999 -21.701 1.00 96.38 531 GLY A O 1
ATOM 3911 N N . VAL A 1 532 ? 22.702 -17.715 -19.996 1.00 95.25 532 VAL A N 1
ATOM 3912 C CA . VAL A 1 532 ? 23.673 -16.624 -20.200 1.00 95.25 532 VAL A CA 1
ATOM 3913 C C . VAL A 1 532 ? 25.108 -17.144 -20.123 1.00 95.25 532 VAL A C 1
ATOM 3915 O O . VAL A 1 532 ? 25.901 -16.881 -21.026 1.00 95.25 532 VAL A O 1
ATOM 3918 N N . ALA A 1 533 ? 25.435 -17.921 -19.087 1.00 97.25 533 ALA A N 1
ATOM 3919 C CA . ALA A 1 533 ? 26.759 -18.503 -18.922 1.00 97.25 533 ALA A CA 1
ATOM 3920 C C . ALA A 1 533 ? 27.122 -19.414 -20.099 1.00 97.25 533 ALA A C 1
ATOM 3922 O O . ALA A 1 533 ? 28.200 -19.253 -20.654 1.00 97.25 533 ALA A O 1
ATOM 3923 N N . ALA A 1 534 ? 26.218 -20.290 -20.551 1.00 97.06 534 ALA A N 1
ATOM 3924 C CA . ALA A 1 534 ? 26.471 -21.172 -21.690 1.00 97.06 534 ALA A CA 1
ATOM 3925 C C . ALA A 1 534 ? 26.793 -20.399 -22.984 1.00 97.06 534 ALA A C 1
ATOM 3927 O O . ALA A 1 534 ? 27.746 -20.747 -23.686 1.00 97.06 534 ALA A O 1
ATOM 3928 N N . PHE A 1 535 ? 26.043 -19.331 -23.285 1.00 94.94 535 PHE A N 1
ATOM 3929 C CA . PHE A 1 535 ? 26.320 -18.477 -24.445 1.00 94.94 535 PHE A CA 1
ATOM 3930 C C . PHE A 1 535 ? 27.666 -17.755 -24.324 1.00 94.94 535 PHE A C 1
ATOM 3932 O O . PHE A 1 535 ? 28.441 -17.746 -25.281 1.00 94.94 535 PHE A O 1
ATOM 3939 N N . LEU A 1 536 ? 27.967 -17.179 -23.156 1.00 94.50 536 LEU A N 1
ATOM 3940 C CA . LEU A 1 536 ? 29.233 -16.483 -22.915 1.00 94.50 536 LEU A CA 1
ATOM 3941 C C . LEU A 1 536 ? 30.430 -17.442 -22.944 1.00 94.50 536 LEU A C 1
ATOM 3943 O O . LEU A 1 536 ? 31.432 -17.123 -23.575 1.00 94.50 536 LEU A O 1
ATOM 3947 N N . SER A 1 537 ? 30.321 -18.629 -22.337 1.00 96.50 537 SER A N 1
ATOM 3948 C CA . SER A 1 537 ? 31.353 -19.672 -22.391 1.00 96.50 537 SER A CA 1
ATOM 3949 C C . SER A 1 537 ? 31.677 -20.061 -23.831 1.00 96.50 537 SER A C 1
ATOM 3951 O O . SER A 1 537 ? 32.846 -20.186 -24.179 1.00 96.50 537 SER A O 1
ATOM 3953 N N . ALA A 1 538 ? 30.658 -20.230 -24.680 1.00 95.94 538 ALA A N 1
ATOM 3954 C CA . ALA A 1 538 ? 30.860 -20.550 -26.090 1.00 95.94 538 ALA A CA 1
ATOM 3955 C C . ALA A 1 538 ? 31.511 -19.387 -26.858 1.00 95.94 538 ALA A C 1
ATOM 3957 O O . ALA A 1 538 ? 32.424 -19.610 -27.647 1.00 95.94 538 ALA A O 1
ATOM 3958 N N . ALA A 1 539 ? 31.075 -18.147 -26.609 1.00 92.38 539 ALA A N 1
ATOM 3959 C CA . ALA A 1 539 ? 31.619 -16.955 -27.263 1.00 92.38 539 ALA A CA 1
ATOM 3960 C C . ALA A 1 539 ? 33.067 -16.634 -26.847 1.00 92.38 539 ALA A C 1
ATOM 3962 O O . ALA A 1 539 ? 33.801 -16.010 -27.612 1.00 92.38 539 ALA A O 1
ATOM 3963 N N . LEU A 1 540 ? 33.476 -17.052 -25.647 1.00 93.12 540 LEU A N 1
ATOM 3964 C CA . LEU A 1 540 ? 34.790 -16.784 -25.056 1.00 93.12 540 LEU A CA 1
ATOM 3965 C C . LEU A 1 540 ? 35.711 -18.014 -25.042 1.00 93.12 540 LEU A C 1
ATOM 3967 O O . LEU A 1 540 ? 36.767 -17.964 -24.412 1.00 93.12 540 LEU A O 1
ATOM 3971 N N . ALA A 1 541 ? 35.349 -19.095 -25.743 1.00 94.25 541 ALA A N 1
ATOM 3972 C CA . ALA A 1 541 ? 36.054 -20.380 -25.698 1.00 94.25 541 ALA A CA 1
ATOM 3973 C C . ALA A 1 541 ? 37.545 -20.298 -26.088 1.00 94.25 541 ALA A C 1
ATOM 3975 O O . ALA A 1 541 ? 38.358 -21.052 -25.560 1.00 94.25 541 ALA A O 1
ATOM 3976 N N . ASP A 1 542 ? 37.905 -19.360 -26.968 1.00 94.44 542 ASP A N 1
ATOM 3977 C CA . ASP A 1 542 ? 39.285 -19.131 -27.424 1.00 94.44 542 ASP A CA 1
ATOM 3978 C C . ASP A 1 542 ? 40.053 -18.109 -26.558 1.00 94.44 542 ASP A C 1
ATOM 3980 O O . ASP A 1 542 ? 41.130 -17.635 -26.927 1.00 94.44 542 ASP A O 1
ATOM 3984 N N . THR A 1 543 ? 39.502 -17.733 -25.402 1.00 94.19 543 THR A N 1
ATOM 3985 C CA . THR A 1 543 ? 40.081 -16.753 -24.473 1.00 94.19 543 THR A CA 1
ATOM 3986 C C . THR A 1 543 ? 40.418 -17.411 -23.127 1.00 94.19 543 THR A C 1
ATOM 3988 O O . THR A 1 543 ? 39.876 -18.466 -22.802 1.00 94.19 543 THR A O 1
ATOM 3991 N N . PRO A 1 544 ? 41.283 -16.806 -22.289 1.00 93.38 544 PRO A N 1
ATOM 3992 C CA . PRO A 1 544 ? 41.558 -17.321 -20.945 1.00 93.38 544 PRO A CA 1
ATOM 3993 C C . PRO A 1 544 ? 40.429 -17.048 -19.933 1.00 93.38 544 PRO A C 1
ATOM 3995 O O . PRO A 1 544 ? 40.594 -17.367 -18.756 1.00 93.38 544 PRO A O 1
ATOM 3998 N N . VAL A 1 545 ? 39.319 -16.423 -20.348 1.00 96.88 545 VAL A N 1
ATOM 3999 C CA . VAL A 1 545 ? 38.216 -16.054 -19.454 1.00 96.88 545 VAL A CA 1
ATOM 4000 C C . VAL A 1 545 ? 37.349 -17.276 -19.164 1.00 96.88 545 VAL A C 1
ATOM 4002 O O . VAL A 1 545 ? 36.779 -17.874 -20.075 1.00 96.88 545 VAL A O 1
ATOM 4005 N N . SER A 1 546 ? 37.204 -17.630 -17.888 1.00 96.62 546 SER A N 1
ATOM 4006 C CA . SER A 1 546 ? 36.266 -18.662 -17.450 1.00 96.62 546 SER A CA 1
ATOM 4007 C C . SER A 1 546 ? 34.906 -18.055 -17.122 1.00 96.62 546 SER A C 1
ATOM 4009 O O . SER A 1 546 ? 34.812 -16.974 -16.543 1.00 96.62 546 SER A O 1
ATOM 4011 N N . VAL A 1 547 ? 33.834 -18.756 -17.488 1.00 97.88 547 VAL A N 1
ATOM 4012 C CA . VAL A 1 547 ? 32.460 -18.339 -17.191 1.00 97.88 547 VAL A CA 1
ATOM 4013 C C . VAL A 1 547 ? 31.755 -19.468 -16.456 1.00 97.88 547 VAL A C 1
ATOM 4015 O O . VAL A 1 547 ? 31.740 -20.599 -16.942 1.00 97.88 547 VAL A O 1
ATOM 4018 N N . THR A 1 548 ? 31.156 -19.153 -15.311 1.00 96.62 548 THR A N 1
ATOM 4019 C CA . THR A 1 548 ? 30.450 -20.121 -14.463 1.00 96.62 548 THR A CA 1
ATOM 4020 C C . THR A 1 548 ? 29.116 -19.540 -14.016 1.00 96.62 548 THR A C 1
ATOM 4022 O O . THR A 1 548 ? 29.039 -18.361 -13.678 1.00 96.62 548 THR A O 1
ATOM 4025 N N . SER A 1 549 ? 28.069 -20.366 -13.975 1.00 97.31 549 SER A N 1
ATOM 4026 C CA . SER A 1 549 ? 26.794 -20.016 -13.340 1.00 97.31 549 SER A CA 1
ATOM 4027 C C . SER A 1 549 ? 26.608 -20.758 -12.021 1.00 97.31 549 SER A C 1
ATOM 4029 O O . SER A 1 549 ? 26.827 -21.970 -11.979 1.00 97.31 549 SER A O 1
ATOM 4031 N N . LEU A 1 550 ? 26.129 -20.075 -10.984 1.00 96.19 550 LEU A N 1
ATOM 4032 C CA . LEU A 1 550 ? 25.818 -20.678 -9.686 1.00 96.19 550 LEU A CA 1
ATOM 4033 C C . LEU A 1 550 ? 24.687 -19.930 -8.963 1.00 96.19 550 LEU A C 1
ATOM 4035 O O . LEU A 1 550 ? 24.485 -18.741 -9.217 1.00 96.19 550 LEU A O 1
ATOM 4039 N N . PRO A 1 551 ? 23.943 -20.584 -8.053 1.00 96.75 551 PRO A N 1
ATOM 4040 C CA . PRO A 1 551 ? 23.026 -19.873 -7.172 1.00 96.75 551 PRO A CA 1
ATOM 4041 C C . PRO A 1 551 ? 23.768 -18.818 -6.341 1.00 96.75 551 PRO A C 1
ATOM 4043 O O . PRO A 1 551 ? 24.877 -19.069 -5.866 1.00 96.75 551 PRO A O 1
ATOM 4046 N N . ALA A 1 552 ? 23.157 -17.654 -6.116 1.00 95.19 552 ALA A N 1
ATOM 4047 C CA . ALA A 1 552 ? 23.792 -16.564 -5.364 1.00 95.19 552 ALA A CA 1
ATOM 4048 C C . ALA A 1 552 ? 24.204 -16.976 -3.932 1.00 95.19 552 ALA A C 1
ATOM 4050 O O . ALA A 1 552 ? 25.225 -16.521 -3.427 1.00 95.19 552 ALA A O 1
ATOM 4051 N N . THR A 1 553 ? 23.459 -17.896 -3.316 1.00 94.12 553 THR A N 1
ATOM 4052 C CA . THR A 1 553 ? 23.738 -18.473 -1.989 1.00 94.12 553 THR A CA 1
ATOM 4053 C C . THR A 1 553 ? 24.999 -19.327 -1.971 1.00 94.12 553 THR A C 1
ATOM 4055 O O . THR A 1 553 ? 25.694 -19.358 -0.961 1.00 94.12 553 THR A O 1
ATOM 4058 N N . GLU A 1 554 ? 25.318 -19.999 -3.079 1.00 95.12 554 GLU A N 1
ATOM 4059 C CA . GLU A 1 554 ? 26.553 -20.779 -3.195 1.00 95.12 554 GLU A CA 1
ATOM 4060 C C . GLU A 1 554 ? 27.767 -19.854 -3.299 1.00 95.12 554 GLU A C 1
ATOM 4062 O O . GLU A 1 554 ? 28.803 -20.124 -2.692 1.00 95.12 554 GLU A O 1
ATOM 4067 N N . LEU A 1 555 ? 27.624 -18.725 -4.009 1.00 94.00 555 LEU A N 1
ATOM 4068 C CA . LEU A 1 555 ? 28.657 -17.692 -4.027 1.00 94.00 555 LEU A CA 1
ATOM 4069 C C . LEU A 1 555 ? 28.867 -17.134 -2.617 1.00 94.00 555 LEU A C 1
ATOM 4071 O O . LEU A 1 555 ? 29.970 -17.232 -2.087 1.00 94.00 555 LEU A O 1
ATOM 4075 N N . SER A 1 556 ? 27.808 -16.602 -1.997 1.00 91.56 556 SER A N 1
ATOM 4076 C CA . SER A 1 556 ? 27.906 -15.941 -0.691 1.00 91.56 556 SER A CA 1
ATOM 4077 C C . SER A 1 556 ? 28.348 -16.879 0.431 1.00 91.56 556 SER A C 1
ATOM 4079 O O . SER A 1 556 ? 29.014 -16.443 1.363 1.00 91.56 556 SER A O 1
ATOM 4081 N N . GLY A 1 557 ? 27.946 -18.151 0.372 1.00 92.94 557 GLY A N 1
ATOM 4082 C CA . GLY A 1 557 ? 28.241 -19.135 1.409 1.00 92.94 557 GLY A CA 1
ATOM 4083 C C . GLY A 1 557 ? 29.633 -19.751 1.301 1.00 92.94 557 GLY A C 1
ATOM 4084 O O . GLY A 1 557 ? 30.200 -20.116 2.331 1.00 92.94 557 GLY A O 1
ATOM 4085 N N . PHE A 1 558 ? 30.177 -19.892 0.084 1.00 93.12 558 PHE A N 1
ATOM 4086 C CA . PHE A 1 558 ? 31.329 -20.776 -0.136 1.00 93.12 558 PHE A CA 1
ATOM 4087 C C . PHE A 1 558 ? 32.388 -20.278 -1.124 1.00 93.12 558 PHE A C 1
ATOM 4089 O O . PHE A 1 558 ? 33.463 -20.872 -1.160 1.00 93.12 558 PHE A O 1
ATOM 4096 N N . GLN A 1 559 ? 32.111 -19.261 -1.947 1.00 90.62 559 GLN A N 1
ATOM 4097 C CA . GLN A 1 559 ? 33.020 -18.850 -3.033 1.00 90.62 559 GLN A CA 1
ATOM 4098 C C . GLN A 1 559 ? 33.394 -17.362 -3.008 1.00 90.62 559 GLN A C 1
ATOM 4100 O O . GLN A 1 559 ? 33.972 -16.866 -3.973 1.00 90.62 559 GLN A O 1
ATOM 4105 N N . LEU A 1 560 ? 33.053 -16.638 -1.938 1.00 92.12 560 LEU A N 1
ATOM 4106 C CA . LEU A 1 560 ? 33.606 -15.307 -1.701 1.00 92.12 560 LEU A CA 1
ATOM 4107 C C . LEU A 1 560 ? 35.055 -15.432 -1.221 1.00 92.12 560 LEU A C 1
ATOM 4109 O O . LEU A 1 560 ? 35.322 -16.096 -0.221 1.00 92.12 560 LEU A O 1
ATOM 4113 N N . ASP A 1 561 ? 35.953 -14.749 -1.925 1.00 88.69 561 ASP A N 1
ATOM 4114 C CA . ASP A 1 561 ? 37.366 -14.617 -1.579 1.00 88.69 561 ASP A CA 1
ATOM 4115 C C . ASP A 1 561 ? 37.667 -13.185 -1.095 1.00 88.69 561 ASP A C 1
ATOM 4117 O O . ASP A 1 561 ? 36.961 -12.239 -1.455 1.00 88.69 561 ASP A O 1
ATOM 4121 N N . ASP A 1 562 ? 38.751 -13.010 -0.327 1.00 91.25 562 ASP A N 1
ATOM 4122 C CA . ASP A 1 562 ? 39.216 -11.685 0.130 1.00 91.25 562 ASP A CA 1
ATOM 4123 C C . ASP A 1 562 ? 39.565 -10.744 -1.043 1.00 91.25 562 ASP A C 1
ATOM 4125 O O . ASP A 1 562 ? 39.440 -9.524 -0.927 1.00 91.25 562 ASP A O 1
ATOM 4129 N N . ASP A 1 563 ? 39.999 -11.307 -2.178 1.00 93.50 563 ASP A N 1
ATOM 4130 C CA . ASP A 1 563 ? 40.281 -10.584 -3.419 1.00 93.50 563 ASP A CA 1
ATOM 4131 C C . ASP A 1 563 ? 39.491 -11.184 -4.589 1.00 93.50 563 ASP A C 1
ATOM 4133 O O . ASP A 1 563 ? 39.729 -12.306 -5.035 1.00 93.50 563 ASP A O 1
ATOM 4137 N N . MET A 1 564 ? 38.559 -10.387 -5.103 1.00 94.31 564 MET A N 1
ATOM 4138 C CA . MET A 1 564 ? 37.701 -10.706 -6.245 1.00 94.31 564 MET A CA 1
ATOM 4139 C C . MET A 1 564 ? 37.948 -9.751 -7.424 1.00 94.31 564 MET A C 1
ATOM 4141 O O . MET A 1 564 ? 37.116 -9.642 -8.323 1.00 94.31 564 MET A O 1
ATOM 4145 N N . SER A 1 565 ? 39.080 -9.040 -7.442 1.00 93.44 565 SER A N 1
ATOM 4146 C CA . SER A 1 565 ? 39.399 -8.028 -8.463 1.00 93.44 565 SER A CA 1
ATOM 4147 C C . SER A 1 565 ? 39.530 -8.586 -9.886 1.00 93.44 565 SER A C 1
ATOM 4149 O O . SER A 1 565 ? 39.446 -7.830 -10.856 1.00 93.44 565 SER A O 1
ATOM 4151 N N . ASP A 1 566 ? 39.697 -9.905 -10.022 1.00 95.19 566 ASP A N 1
ATOM 4152 C CA . ASP A 1 566 ? 39.760 -10.607 -11.303 1.00 95.19 566 ASP A CA 1
ATOM 4153 C C . ASP A 1 566 ? 38.414 -11.181 -11.783 1.00 95.19 566 ASP A C 1
ATOM 4155 O O . ASP A 1 566 ? 38.363 -11.838 -12.832 1.00 95.19 566 ASP A O 1
ATOM 4159 N N . ALA A 1 567 ? 37.332 -10.941 -11.037 1.00 95.31 567 ALA A N 1
ATOM 4160 C CA . ALA A 1 567 ? 36.002 -11.460 -11.314 1.00 95.31 567 ALA A CA 1
ATOM 4161 C C . ALA A 1 567 ? 35.018 -10.346 -11.701 1.00 95.31 567 ALA A C 1
ATOM 4163 O O . ALA A 1 567 ? 34.918 -9.310 -11.048 1.00 95.31 567 ALA A O 1
ATOM 4164 N N . ALA A 1 568 ? 34.230 -10.598 -12.744 1.00 95.06 568 ALA A N 1
ATOM 4165 C CA . ALA A 1 568 ? 33.019 -9.844 -13.042 1.00 95.06 568 ALA A CA 1
ATOM 4166 C C . ALA A 1 568 ? 31.799 -10.657 -12.593 1.00 95.06 568 ALA A C 1
ATOM 4168 O O . ALA A 1 568 ? 31.624 -11.800 -13.017 1.00 95.06 568 ALA A O 1
ATOM 4169 N N . VAL A 1 569 ? 30.946 -10.074 -11.751 1.00 94.62 569 VAL A N 1
ATOM 4170 C CA . VAL A 1 569 ? 29.706 -10.716 -11.294 1.00 94.62 569 VAL A CA 1
ATOM 4171 C C . VAL A 1 569 ? 28.529 -10.177 -12.099 1.00 94.62 569 VAL A C 1
ATOM 4173 O O . VAL A 1 569 ? 28.276 -8.975 -12.115 1.00 94.62 569 VAL A O 1
ATOM 4176 N N . VAL A 1 570 ? 27.794 -11.074 -12.753 1.00 94.75 570 VAL A N 1
ATOM 4177 C CA . VAL A 1 570 ? 26.535 -10.774 -13.441 1.00 94.75 570 VAL A CA 1
ATOM 4178 C C . VAL A 1 570 ? 25.397 -11.276 -12.562 1.00 94.75 570 VAL A C 1
ATOM 4180 O O . VAL A 1 570 ? 25.084 -12.467 -12.558 1.00 94.75 570 VAL A O 1
ATOM 4183 N N . ALA A 1 571 ? 24.795 -10.370 -11.795 1.00 94.88 571 ALA A N 1
ATOM 4184 C CA . ALA A 1 571 ? 23.643 -10.680 -10.959 1.00 94.88 571 ALA A CA 1
ATOM 4185 C C . ALA A 1 571 ? 22.349 -10.620 -11.782 1.00 94.88 571 ALA A C 1
ATOM 4187 O O . ALA A 1 571 ? 21.952 -9.563 -12.271 1.00 94.88 571 ALA A O 1
ATOM 4188 N N . VAL A 1 572 ? 21.688 -11.765 -11.937 1.00 95.38 572 VAL A N 1
ATOM 4189 C CA . VAL A 1 572 ? 20.388 -11.888 -12.598 1.00 95.38 572 VAL A CA 1
ATOM 4190 C C . VAL A 1 572 ? 19.305 -11.860 -11.526 1.00 95.38 572 VAL A C 1
ATOM 4192 O O . VAL A 1 572 ? 19.193 -12.780 -10.714 1.00 95.38 572 VAL A O 1
ATOM 4195 N N . SER A 1 573 ? 18.492 -10.807 -11.529 1.00 90.12 573 SER A N 1
ATOM 4196 C CA . SER A 1 573 ? 17.378 -10.634 -10.597 1.00 90.12 573 SER A CA 1
ATOM 4197 C C . SER A 1 573 ? 16.241 -9.883 -11.280 1.00 90.12 573 SER A C 1
ATOM 4199 O O . SER A 1 573 ? 16.481 -8.888 -11.958 1.00 90.12 573 SER A O 1
ATOM 4201 N N . GLN A 1 574 ? 15.005 -10.366 -11.118 1.00 81.88 574 GLN A N 1
ATOM 4202 C CA . GLN A 1 574 ? 13.821 -9.665 -11.626 1.00 81.88 574 GLN A CA 1
ATOM 4203 C C . GLN A 1 574 ? 13.431 -8.502 -10.708 1.00 81.88 574 GLN A C 1
ATOM 4205 O O . GLN A 1 574 ? 13.063 -7.444 -11.207 1.00 81.88 574 GLN A O 1
ATOM 4210 N N . SER A 1 575 ? 13.532 -8.681 -9.385 1.00 68.81 575 SER A N 1
ATOM 4211 C CA . SER A 1 575 ? 13.139 -7.656 -8.412 1.00 68.81 575 SER A CA 1
ATOM 4212 C C . SER A 1 575 ? 14.244 -6.640 -8.121 1.00 68.81 575 SER A C 1
ATOM 4214 O O . SER A 1 575 ? 13.958 -5.579 -7.577 1.00 68.81 575 SER A O 1
ATOM 4216 N N . GLY A 1 576 ? 15.506 -6.982 -8.411 1.00 71.50 576 GLY A N 1
ATOM 4217 C CA . GLY A 1 576 ? 16.676 -6.177 -8.041 1.00 71.50 576 GLY A CA 1
ATOM 4218 C C . GLY A 1 576 ? 16.993 -6.172 -6.539 1.00 71.50 576 GLY A C 1
ATOM 4219 O O . GLY A 1 576 ? 17.897 -5.464 -6.112 1.00 71.50 576 GLY A O 1
ATOM 4220 N N . THR A 1 577 ? 16.259 -6.952 -5.740 1.00 60.81 577 THR A N 1
ATOM 4221 C CA . THR A 1 577 ? 16.344 -6.969 -4.266 1.00 60.81 577 THR A CA 1
ATOM 4222 C C . THR A 1 577 ? 16.625 -8.348 -3.669 1.00 60.81 577 THR A C 1
ATOM 4224 O O . THR A 1 577 ? 16.821 -8.446 -2.461 1.00 60.81 577 THR A O 1
ATOM 4227 N N . THR A 1 578 ? 16.591 -9.400 -4.496 1.00 65.56 578 THR A N 1
ATOM 4228 C CA . THR A 1 578 ? 16.906 -10.789 -4.103 1.00 65.56 578 THR A CA 1
ATOM 4229 C C . THR A 1 578 ? 18.402 -11.040 -4.056 1.00 65.56 578 THR A C 1
ATOM 4231 O O . THR A 1 578 ? 19.080 -10.561 -4.994 1.00 65.56 578 THR A O 1
#

Foldseek 3Di:
DKKWKWKFFDPFPDAADDLVLLLVLLQVLLVLLDALPDPPNLVSLLSSLVSLLVSLQSLFALSNLVSCLVCVVSLVSNVVSLVSLVVSLVRNVCCLLVVVDPDFDPRVVSNVVSSVSNVQSSCLVNPLRSVLSVLLCLLLDSPHDSQSSNASSSVSLRLQLVLLRCVVAAQKKKKKKKKPQLPDPPVPDDCPDQAPPPLLFAQHWHCFPNIIIHMHMDGHNDDFRCPRSVRSSVSSSPDPVNNSSSNGPRMHIIMIMMGDDDPWADTDRSQHDFDWQDAVVDPDFFIKTKDKDWAQPCLVVLCVVVVTRHPPNHGGSNNSQNNQLRVVVVVPDDSQLSNLLSVLPTDTFMWMWMATSVQRQKIKIKTADPPWWWKWFQFRRMTIIIRDCSSHQSGFQKIATDDQADADPVRAGMKMWMAGSNPGRDLVRIWMAGSVGHGDRDDPVNIGGDPDHNVNSDCPPDSDVVVVCVVCVVVVVSVVCSSQWDDDPNDIDGDDDCVRPPPCNVVCQVVQQAQEEEEEEDDVQLVVSVVVQVVVCVVCVVDSHHYDGDYPCCCVVPVDDPDPRNYDYHYGDPVVPD

pLDDT: mean 93.62, std 5.55, range [60.81, 98.75]

Mean predicted aligned error: 5.85 Å

Solvent-accessible surface area (backbone atoms only — not comparable to full-atom values): 29786 Å² total; per-residue (Å²): 85,41,24,47,34,34,31,34,55,36,79,77,90,62,76,51,51,59,66,66,58,53,45,50,42,37,45,50,21,30,70,36,46,52,59,81,87,47,78,64,50,45,58,33,31,40,52,20,18,54,40,32,43,51,50,34,62,52,34,48,58,60,31,21,36,48,38,45,71,79,35,58,70,51,52,58,50,42,51,55,21,48,53,48,36,51,54,36,50,52,51,39,51,52,39,60,70,62,77,75,48,86,64,53,60,71,58,36,50,50,33,51,52,23,51,52,49,27,53,50,22,49,41,41,39,55,64,50,38,50,45,44,35,53,52,25,44,65,50,43,40,96,81,50,44,72,26,21,48,46,35,29,42,47,50,47,53,46,46,57,18,45,55,63,30,36,84,44,10,60,32,18,23,17,40,31,38,40,33,36,52,28,86,68,68,70,87,77,51,70,67,69,63,37,54,58,42,91,54,57,30,53,64,17,35,41,70,45,88,85,28,39,36,41,31,34,42,28,51,40,96,74,85,60,91,50,51,43,55,51,50,39,50,53,52,58,52,68,32,64,67,59,54,54,34,28,60,24,79,65,19,44,51,34,38,42,29,27,23,33,47,74,84,60,36,68,86,36,34,45,43,26,32,47,35,51,35,70,32,60,98,44,77,80,52,58,51,21,33,26,36,63,28,68,50,51,73,46,39,69,60,50,36,60,76,68,66,58,46,63,48,86,78,48,52,30,47,61,46,57,50,14,31,48,25,17,47,35,34,60,74,69,40,55,66,70,58,17,42,37,55,46,62,58,71,56,40,66,31,32,23,36,44,35,40,41,51,87,45,64,56,40,42,40,35,38,32,24,35,81,85,41,50,44,31,43,19,44,20,81,35,17,33,35,35,13,32,46,68,75,45,24,34,80,69,23,44,40,24,40,69,64,60,14,63,60,52,40,100,87,63,41,54,16,34,35,37,42,37,36,15,89,40,22,39,52,71,92,21,50,48,36,27,28,47,85,64,51,79,47,83,81,57,81,88,63,52,43,71,58,86,67,50,61,75,79,71,54,52,76,94,44,92,42,59,70,60,40,52,65,70,43,42,68,59,54,52,50,60,70,43,59,65,35,58,44,78,56,96,92,40,81,38,80,45,74,54,57,89,79,54,40,64,68,58,59,49,26,49,74,72,58,50,32,37,35,38,40,23,21,12,60,75,72,33,26,56,54,21,44,54,52,24,53,54,49,36,63,76,34,63,94,48,88,51,47,54,44,55,46,47,45,65,55,39,73,72,73,64,73,61,101,74,57,84,36,50,43,77,47,79,38,57,92,83,76,77,124

Secondary structure (DSSP, 8-state):
--EEEEEEE---SSPPPPHHHHHHHHHHHHHHS--TT-SSHHHHHHHHHHHHHHHHHHT-HHHHHHHHHH-HHHHHHHHHHHHHHHHHHHHHHHHHHTT-----HHHHHHHHHHHHHHHHHHHIIIIIIIHHHHHHHHHH-TT--HHHHHHHHHHHHHHHHHHHHTTT--SEEEEEEEEES----GGGS-TTTTSS-TT--TT-EE-GGGSEEEEEEEE-SS--TTHHHHHHHHHHHT-HHHHHHHTSTT-EEEEEEEEE--SSS-SSGGGSSPEES-BTTB--S--EEEEEEE--TTHHHHHHHHT----TT---GGGHHHHHHHHHHHTT--HHHHHHHHHHT--S-EEEEEEETTSTTEEEEEEESSSS--EEEEETTEEEEESSGGGTTTT-SEEEEP-SSPPPTTS---EEEEEEGGGTTSGGGEEEEETTS-B----GGGEEE----TTTT--TT-SSHHHHHHHHHHHHHHHHHTTTEEEETTEEEE---TTTS-HHHHHHHHTTS--EEEEEESTHHHHHHHHHHHHHHHHTTTSS-EEEEEEHHHIIIII--S--TTEEEEE--SSS--

Sequence (578 aa):
MCGIIAVLSRPATRPAPDPGWLVERAAAAAASVPAPTGQDLTASIGDAAAVLEDVDRALRGVPGVQAFIEHPNVVEQLRGALATVDAGVDALEAWADSGHCSLAGADLEAFNEAMIRLKDAAWAVSRDRLRTAEAVVDLAGPNAGAAAIAAMHAVQVALSALDRLEVRGRDSAGLQLLVEGHGLDVSSLPSKGRLDDPLFTSMAVRTPEGHLSFVYKAAAEIGELGDNTRALRGAMRSDELLHLALASPDAKVTVLGHTRWASVGIISEANAHPVNHEEDGRTDGPYVAAVLNGDVDNFAELKERWRLEIPAAITTDAKVIPVLVSRQIGEGLGPDDAFRRTVASFNGSVAIAAHDAGRPEHLLLALRGSGQSLNVGLAEDAYIVASEAYGLVEMTSTYLRVDGEVPSPSGTRGQVLVLDGSKAGTLEGITRVAYDGTELPVADNELSHATITTRDIDRGAFPHYLLKELTEAPSSFRKTLRGRVEERDGVLRAALGPDAVPPALSEGLREGRIRRILVIGQGTAAVAGQGVAAFLSAALADTPVSVTSLPATELSGFQLDDDMSDAAVVAVSQSGTT